Protein AF-R6H6H5-F1 (afdb_monomer_lite)

Radius of gyration: 28.09 Å; chains: 1; bounding box: 81×57×73 Å

pLDDT: mean 75.98, std 22.01, range [22.5, 98.5]

Sequence (500 aa):
MKRILSVFLLIAMTVSTFAILPAQAAAPITSTEEDSIVPSPWDSIETEGGAFSSEIEEAGLTYAAQGAETYGARSSPLPFRDVSSSSWFYDEVVYVYEAGLMDGISSTEFAPNASLTRAEVVTVLYRLDGSPAVDGGSAFTDVPDGAFYSKPVAWASQNGIVEGVGNHEFLPKKSITREQIATIFYRYYAGYLGNSAPSSSLSGYTDQGSVSGFAREPMAWAVYSGLIRGINASHEAPRLEPQSTSTRAQVATLIHRLDLLLEDESGCRSSQRIIDFIKEREGFSATPYWDHSQYTIGYGTYCGSSRDEVPASYWDGITRDEAEVLLRESIASNYEASVIRYESGLGRRFTQGQFDALVSFTFNLGSGWMYDDCRLTRWLENPSTDLQLVWAMGVWCRAGAVNTHLCKRRIQESNIFLYGDYTGTGSHPNYCYTVYDGNGVLMGSRYDDVGYYVLGEAYGTLPTPNSDSYSFLGWYTRDGTQVTSASTVRADQTLTARWD

Structure (mmCIF, N/CA/C/O backbone):
data_AF-R6H6H5-F1
#
_entry.id   AF-R6H6H5-F1
#
loop_
_atom_site.group_PDB
_atom_site.id
_atom_site.type_symbol
_atom_site.label_atom_id
_atom_site.label_alt_id
_atom_site.label_comp_id
_atom_site.label_asym_id
_atom_site.label_entity_id
_atom_site.label_seq_id
_atom_site.pdbx_PDB_ins_code
_atom_site.Cartn_x
_atom_site.Cartn_y
_atom_site.Cartn_z
_atom_site.occupancy
_atom_site.B_iso_or_equiv
_atom_site.auth_seq_id
_atom_site.auth_comp_id
_atom_site.auth_asym_id
_atom_site.auth_atom_id
_atom_site.pdbx_PDB_model_num
ATOM 1 N N . MET A 1 1 ? -10.530 25.545 5.323 1.00 27.77 1 MET A N 1
ATOM 2 C CA . MET A 1 1 ? -10.284 26.627 6.311 1.00 27.77 1 MET A CA 1
ATOM 3 C C . MET A 1 1 ? -9.373 26.083 7.407 1.00 27.77 1 MET A C 1
ATOM 5 O O . MET A 1 1 ? -9.812 25.214 8.136 1.00 27.77 1 MET A O 1
ATOM 9 N N . LYS A 1 2 ? -8.125 26.577 7.456 1.00 37.03 2 LYS A N 1
ATOM 10 C CA . LYS A 1 2 ? -7.145 26.607 8.570 1.00 37.03 2 LYS A CA 1
ATOM 11 C C . LYS A 1 2 ? -7.214 25.505 9.654 1.00 37.03 2 LYS A C 1
ATOM 13 O O . LYS A 1 2 ? -8.070 25.574 10.529 1.00 37.03 2 LYS A O 1
ATOM 18 N N . ARG A 1 3 ? -6.187 24.647 9.732 1.00 32.59 3 ARG A N 1
ATOM 19 C CA . ARG A 1 3 ? -5.710 24.043 10.996 1.00 32.59 3 ARG A CA 1
ATOM 20 C C . ARG A 1 3 ? -4.200 24.303 11.150 1.00 32.59 3 ARG A C 1
ATOM 22 O O . ARG A 1 3 ? -3.499 24.454 10.156 1.00 32.59 3 ARG A O 1
ATOM 29 N N . ILE A 1 4 ? -3.779 24.565 12.389 1.00 31.80 4 ILE A N 1
ATOM 30 C CA . ILE A 1 4 ? -2.704 25.486 12.805 1.00 31.80 4 ILE A CA 1
ATOM 31 C C . ILE A 1 4 ? -1.478 24.740 13.364 1.00 31.80 4 ILE A C 1
ATOM 33 O O . ILE A 1 4 ? -1.614 23.783 14.115 1.00 31.80 4 ILE A O 1
ATOM 37 N N . LEU A 1 5 ? -0.304 25.279 13.025 1.00 34.06 5 LEU A N 1
ATOM 38 C CA . LEU A 1 5 ? 1.064 25.017 13.494 1.00 34.06 5 LEU A CA 1
ATOM 39 C C . LEU A 1 5 ? 1.281 25.352 14.994 1.00 34.06 5 LEU A C 1
ATOM 41 O O . LEU A 1 5 ? 0.792 26.399 15.422 1.00 34.06 5 LEU A O 1
ATOM 45 N N . SER A 1 6 ? 2.123 24.591 15.725 1.00 29.73 6 SER A N 1
ATOM 46 C CA . SER A 1 6 ? 3.212 25.054 16.648 1.00 29.73 6 SER A CA 1
ATOM 47 C C . SER A 1 6 ? 3.405 24.199 17.921 1.00 29.73 6 SER A C 1
ATOM 49 O O . SER A 1 6 ? 2.436 23.954 18.631 1.00 29.73 6 SER A O 1
ATOM 51 N N . VAL A 1 7 ? 4.669 23.866 18.268 1.00 28.86 7 VAL A N 1
ATOM 52 C CA . VAL A 1 7 ? 5.417 24.260 19.506 1.00 28.86 7 VAL A CA 1
ATOM 53 C C . VAL A 1 7 ? 6.690 23.388 19.711 1.00 28.86 7 VAL A C 1
ATOM 55 O O . VAL A 1 7 ? 6.608 22.167 19.753 1.00 28.86 7 VAL A O 1
ATOM 58 N N . PHE A 1 8 ? 7.861 24.023 19.916 1.00 30.56 8 PHE A N 1
ATOM 59 C CA . PHE A 1 8 ? 9.153 23.436 20.356 1.00 30.56 8 PHE A CA 1
ATOM 60 C C . PHE A 1 8 ? 9.884 24.379 21.335 1.00 30.56 8 PHE A C 1
ATOM 62 O O . PHE A 1 8 ? 9.886 25.582 21.078 1.00 30.56 8 PHE A O 1
ATOM 69 N N . LEU A 1 9 ? 10.577 23.863 22.377 1.00 28.28 9 LEU A N 1
ATOM 70 C CA . LEU A 1 9 ? 11.757 24.525 22.994 1.00 28.28 9 LEU A CA 1
ATOM 71 C C . LEU A 1 9 ? 12.672 23.604 23.865 1.00 28.28 9 LEU A C 1
ATOM 73 O O . LEU A 1 9 ? 12.198 22.716 24.572 1.00 28.28 9 LEU A O 1
ATOM 77 N N . LEU A 1 10 ? 13.983 23.905 23.778 1.00 28.05 10 LEU A N 1
ATOM 78 C CA . LEU A 1 10 ? 15.265 23.380 24.327 1.00 28.05 10 LEU A CA 1
ATOM 79 C C . LEU A 1 10 ? 15.408 23.077 25.840 1.00 28.05 10 LEU A C 1
ATOM 81 O O . LEU A 1 10 ? 14.920 23.876 26.627 1.00 28.05 10 LEU A O 1
ATOM 85 N N . ILE A 1 11 ? 16.287 22.101 26.201 1.00 25.66 11 ILE A N 1
ATOM 86 C CA . ILE A 1 11 ? 17.393 22.183 27.216 1.00 25.66 11 ILE A CA 1
ATOM 87 C C . ILE A 1 11 ? 18.525 21.171 26.870 1.00 25.66 11 ILE A C 1
ATOM 89 O O . ILE A 1 11 ? 18.245 20.034 26.499 1.00 25.66 11 ILE A O 1
ATOM 93 N N . ALA A 1 12 ? 19.793 21.587 27.021 1.00 25.81 12 ALA A N 1
ATOM 94 C CA . ALA A 1 12 ? 21.037 20.836 26.783 1.00 25.81 12 ALA A CA 1
ATOM 95 C C . ALA A 1 12 ? 21.658 20.212 28.059 1.00 25.81 12 ALA A C 1
ATOM 97 O O . ALA A 1 12 ? 21.692 20.890 29.081 1.00 25.81 12 ALA A O 1
ATOM 98 N N . MET A 1 13 ? 22.221 18.990 27.983 1.00 24.12 13 MET A N 1
ATOM 99 C CA . MET A 1 13 ? 23.639 18.661 28.290 1.00 24.12 13 MET A CA 1
ATOM 100 C C . MET A 1 13 ? 23.949 17.145 28.398 1.00 24.12 13 MET A C 1
ATOM 102 O O . MET A 1 13 ? 23.246 16.386 29.054 1.00 24.12 13 MET A O 1
ATOM 106 N N . THR A 1 14 ? 25.104 16.802 27.803 1.00 24.45 14 THR A N 1
ATOM 107 C CA . THR A 1 14 ? 26.054 15.686 28.040 1.00 24.45 14 THR A CA 1
ATOM 108 C C . THR A 1 14 ? 25.609 14.236 27.809 1.00 24.45 14 THR A C 1
ATOM 110 O O . THR A 1 14 ? 25.028 13.594 28.677 1.00 24.45 14 THR A O 1
ATOM 113 N N . VAL A 1 15 ? 26.031 13.693 26.658 1.00 25.55 15 VAL A N 1
ATOM 114 C CA . VAL A 1 15 ? 25.977 12.272 26.278 1.00 25.55 15 VAL A CA 1
ATOM 115 C C . VAL A 1 15 ? 27.389 11.684 26.354 1.00 25.55 15 VAL A C 1
ATOM 117 O O . VAL A 1 15 ? 28.317 12.224 25.755 1.00 25.55 15 VAL A O 1
ATOM 120 N N . SER A 1 16 ? 27.539 10.570 27.076 1.00 25.06 16 SER A N 1
ATOM 121 C CA . SER A 1 16 ? 28.612 9.600 26.832 1.00 25.06 16 SER A CA 1
ATOM 122 C C . SER A 1 16 ? 28.103 8.557 25.842 1.00 25.06 16 SER A C 1
ATOM 124 O O . SER A 1 16 ? 26.974 8.084 25.939 1.00 25.06 16 SER A O 1
ATOM 126 N N . THR A 1 17 ? 28.943 8.276 24.859 1.00 28.16 17 THR A N 1
ATOM 127 C CA . THR A 1 17 ? 28.693 7.529 23.630 1.00 28.16 17 THR A CA 1
ATOM 128 C C . THR A 1 17 ? 28.560 6.020 23.846 1.00 28.16 17 THR A C 1
ATOM 130 O O . THR A 1 17 ? 29.409 5.405 24.482 1.00 28.16 17 THR A O 1
ATOM 133 N N . PHE A 1 18 ? 27.565 5.411 23.198 1.00 24.62 18 PHE A N 1
ATOM 134 C CA . PHE A 1 18 ? 27.680 4.068 22.625 1.00 24.62 18 PHE A CA 1
ATOM 135 C C . PHE A 1 18 ? 27.091 4.092 21.210 1.00 24.62 18 PHE A C 1
ATOM 137 O O . PHE A 1 18 ? 26.038 4.676 20.971 1.00 24.62 18 PHE A O 1
ATOM 144 N N . ALA A 1 19 ? 27.862 3.549 20.271 1.00 26.75 19 ALA A N 1
ATOM 145 C CA . ALA A 1 19 ? 27.693 3.683 18.833 1.00 26.75 19 ALA A CA 1
ATOM 146 C C . ALA A 1 19 ? 26.549 2.815 18.284 1.00 26.75 19 ALA A C 1
ATOM 148 O O . ALA A 1 19 ? 26.467 1.631 18.600 1.00 26.75 19 ALA A O 1
ATOM 149 N N . ILE A 1 20 ? 25.735 3.399 17.400 1.00 27.00 20 ILE A N 1
ATOM 150 C CA . ILE A 1 20 ? 24.898 2.677 16.436 1.00 27.00 20 ILE A CA 1
ATOM 151 C C . ILE A 1 20 ? 25.605 2.796 15.082 1.00 27.00 20 ILE A C 1
ATOM 153 O O . ILE A 1 20 ? 25.880 3.903 14.618 1.00 27.00 20 ILE A O 1
ATOM 157 N N . LEU A 1 21 ? 25.949 1.652 14.492 1.00 25.31 21 LEU A N 1
ATOM 158 C CA . LEU A 1 21 ? 26.423 1.544 13.112 1.00 25.31 21 LEU A CA 1
ATOM 159 C C . LEU A 1 21 ? 25.219 1.648 12.158 1.00 25.31 21 LEU A C 1
ATOM 161 O O . LEU A 1 21 ? 24.148 1.141 12.495 1.00 25.31 21 LEU A O 1
ATOM 165 N N . PRO A 1 22 ? 25.369 2.294 10.989 1.00 28.17 22 PRO A N 1
ATOM 166 C CA . PRO A 1 22 ? 24.280 2.448 10.037 1.00 28.17 22 PRO A CA 1
ATOM 167 C C . PRO A 1 22 ? 23.877 1.080 9.481 1.00 28.17 22 PRO A C 1
ATOM 169 O O . PRO A 1 22 ? 24.734 0.244 9.191 1.00 28.17 22 PRO A O 1
ATOM 172 N N . ALA A 1 23 ? 22.571 0.878 9.299 1.00 27.78 23 ALA A N 1
ATOM 173 C CA . ALA A 1 23 ? 22.059 -0.165 8.426 1.00 27.78 23 ALA A CA 1
ATOM 174 C C . ALA A 1 23 ? 22.627 0.097 7.026 1.00 27.78 23 ALA A C 1
ATOM 176 O O . ALA A 1 23 ? 22.231 1.036 6.335 1.00 27.78 23 ALA A O 1
ATOM 177 N N . GLN A 1 24 ? 23.636 -0.682 6.651 1.00 28.22 24 GLN A N 1
ATOM 178 C CA . GLN A 1 24 ? 24.208 -0.619 5.324 1.00 28.22 24 GLN A CA 1
ATOM 179 C C . GLN A 1 24 ? 23.226 -1.311 4.385 1.00 28.22 24 GLN A C 1
ATOM 181 O O . GLN A 1 24 ? 23.111 -2.539 4.376 1.00 28.22 24 GLN A O 1
ATOM 186 N N . ALA A 1 25 ? 22.508 -0.482 3.626 1.00 29.22 25 ALA A N 1
ATOM 187 C CA . ALA A 1 25 ? 21.821 -0.892 2.417 1.00 29.22 25 ALA A CA 1
ATOM 188 C C . ALA A 1 25 ? 22.734 -1.837 1.621 1.00 29.22 25 ALA A C 1
ATOM 190 O O . ALA A 1 25 ? 23.948 -1.604 1.526 1.00 29.22 25 ALA A O 1
ATOM 191 N N . ALA A 1 26 ? 22.148 -2.885 1.032 1.00 28.44 26 ALA A N 1
ATOM 192 C CA . ALA A 1 26 ? 22.752 -3.539 -0.123 1.00 28.44 26 ALA A CA 1
ATOM 193 C C . ALA A 1 26 ? 23.318 -2.442 -1.039 1.00 28.44 26 ALA A C 1
ATOM 195 O O . ALA A 1 26 ? 22.670 -1.401 -1.171 1.00 28.44 26 ALA A O 1
ATOM 196 N N . ALA A 1 27 ? 24.544 -2.624 -1.554 1.00 27.77 27 ALA A N 1
ATOM 197 C CA . ALA A 1 27 ? 25.292 -1.573 -2.253 1.00 27.77 27 ALA A CA 1
ATOM 198 C C . ALA A 1 27 ? 24.339 -0.714 -3.099 1.00 27.77 27 ALA A C 1
ATOM 200 O O . ALA A 1 27 ? 23.610 -1.299 -3.906 1.00 27.77 27 ALA A O 1
ATOM 201 N N . PRO A 1 28 ? 24.265 0.613 -2.866 1.00 29.66 28 PRO A N 1
ATOM 202 C CA . PRO A 1 28 ? 23.225 1.427 -3.469 1.00 29.66 28 PRO A CA 1
ATOM 203 C C . PRO A 1 28 ? 23.257 1.207 -4.979 1.00 29.66 28 PRO A C 1
ATOM 205 O O . PRO A 1 28 ? 24.307 1.320 -5.614 1.00 29.66 28 PRO A O 1
ATOM 208 N N . ILE A 1 29 ? 22.114 0.833 -5.549 1.00 35.47 29 ILE A N 1
ATOM 209 C CA . ILE A 1 29 ? 21.919 0.923 -6.991 1.00 35.47 29 ILE A CA 1
ATOM 210 C C . ILE A 1 29 ? 21.896 2.427 -7.244 1.00 35.47 29 ILE A C 1
ATOM 212 O O . ILE A 1 29 ? 20.909 3.066 -6.922 1.00 35.47 29 ILE A O 1
ATOM 216 N N . THR A 1 30 ? 23.007 3.016 -7.681 1.00 33.94 30 THR A N 1
ATOM 217 C CA . THR A 1 30 ? 23.122 4.469 -7.879 1.00 33.94 30 THR A CA 1
ATOM 218 C C . THR A 1 30 ? 22.838 4.827 -9.331 1.00 33.94 30 THR A C 1
ATOM 220 O O . THR A 1 30 ? 23.438 4.220 -10.221 1.00 33.94 30 THR A O 1
ATOM 223 N N . SER A 1 31 ? 22.027 5.855 -9.589 1.00 39.09 31 SER A N 1
ATOM 224 C CA . SER A 1 31 ? 22.127 6.597 -10.849 1.00 39.09 31 SER A CA 1
ATOM 225 C C . SER A 1 31 ? 23.331 7.526 -10.767 1.00 39.09 31 SER A C 1
ATOM 227 O O . SER A 1 31 ? 23.379 8.407 -9.911 1.00 39.09 31 SER A O 1
ATOM 229 N N . THR A 1 32 ? 24.318 7.352 -11.640 1.00 36.19 32 THR A N 1
ATOM 230 C CA . THR A 1 32 ? 25.361 8.365 -11.825 1.00 36.19 32 THR A CA 1
ATOM 231 C C . THR A 1 32 ? 24.842 9.413 -12.797 1.00 36.19 32 THR A C 1
ATOM 233 O O . THR A 1 32 ? 25.113 9.349 -13.994 1.00 36.19 32 THR A O 1
ATOM 236 N N . GLU A 1 33 ? 24.050 10.349 -12.295 1.00 41.50 33 GLU A N 1
ATOM 237 C CA . GLU A 1 33 ? 23.653 11.525 -13.063 1.00 41.50 33 GLU A CA 1
ATOM 238 C C . GLU A 1 33 ? 24.815 12.509 -13.068 1.00 41.50 33 GLU A C 1
ATOM 240 O O . GLU A 1 33 ? 25.114 13.105 -12.041 1.00 41.50 33 GLU A O 1
ATOM 245 N N . GLU A 1 34 ? 25.536 12.556 -14.191 1.00 39.38 34 GLU A N 1
ATOM 246 C CA . GLU A 1 34 ? 25.845 13.800 -14.926 1.00 39.38 34 GLU A CA 1
ATOM 247 C C . GLU A 1 34 ? 26.829 13.632 -16.099 1.00 39.38 34 GLU A C 1
ATOM 249 O O . GLU A 1 34 ? 27.201 14.625 -16.699 1.00 39.38 34 GLU A O 1
ATOM 254 N N . ASP A 1 35 ? 27.165 12.415 -16.543 1.00 37.09 35 ASP A N 1
ATOM 255 C CA . ASP A 1 35 ? 27.932 12.234 -17.792 1.00 37.09 35 ASP A CA 1
ATOM 256 C C . ASP A 1 35 ? 27.385 11.057 -18.620 1.00 37.09 35 ASP A C 1
ATOM 258 O O . ASP A 1 35 ? 27.849 9.922 -18.513 1.00 37.09 35 ASP A O 1
ATOM 262 N N . SER A 1 36 ? 26.359 11.310 -19.445 1.00 37.31 36 SER A N 1
ATOM 263 C CA . SER A 1 36 ? 25.819 10.318 -20.389 1.00 37.31 36 SER A CA 1
ATOM 264 C C . SER A 1 36 ? 26.544 10.381 -21.733 1.00 37.31 36 SER A C 1
ATOM 266 O O . SER A 1 36 ? 26.599 11.429 -22.365 1.00 37.31 36 SER A O 1
ATOM 268 N N . ILE A 1 37 ? 27.040 9.240 -22.220 1.00 37.97 37 ILE A N 1
ATOM 269 C CA . ILE A 1 37 ? 27.509 9.068 -23.613 1.00 37.97 37 ILE A CA 1
ATOM 270 C C . ILE A 1 37 ? 26.380 8.549 -24.518 1.00 37.97 37 ILE A C 1
ATOM 272 O O . ILE A 1 37 ? 26.520 8.512 -25.744 1.00 37.97 37 ILE A O 1
ATOM 276 N N . VAL A 1 38 ? 25.245 8.148 -23.934 1.00 40.09 38 VAL A N 1
ATOM 277 C CA . VAL A 1 38 ? 24.053 7.780 -24.692 1.00 40.09 38 VAL A CA 1
ATOM 278 C C . VAL A 1 38 ? 23.214 9.031 -24.909 1.00 40.09 38 VAL A C 1
ATOM 280 O O . VAL A 1 38 ? 22.700 9.556 -23.923 1.00 40.09 38 VAL A O 1
ATOM 283 N N . PRO A 1 39 ? 23.041 9.477 -26.163 1.00 47.56 39 PRO A N 1
ATOM 284 C CA . PRO A 1 39 ? 22.136 10.561 -26.484 1.00 47.56 39 PRO A CA 1
ATOM 285 C C . PRO A 1 39 ? 20.706 10.132 -26.157 1.00 47.56 39 PRO A C 1
ATOM 287 O O . PRO A 1 39 ? 20.056 9.381 -26.886 1.00 47.56 39 PRO A O 1
ATOM 290 N N . SER A 1 40 ? 20.260 10.569 -24.993 1.00 50.28 40 SER A N 1
ATOM 291 C CA . SER A 1 40 ? 18.922 10.407 -24.466 1.00 50.28 40 SER A CA 1
ATOM 292 C C . SER A 1 40 ? 18.046 11.532 -25.021 1.00 50.28 40 SER A C 1
ATOM 294 O O . SER A 1 40 ? 18.573 12.576 -25.409 1.00 50.28 40 SER A O 1
ATOM 296 N N . PRO A 1 41 ? 16.704 11.425 -25.027 1.00 48.50 41 PRO A N 1
ATOM 297 C CA . PRO A 1 41 ? 15.876 12.559 -25.443 1.00 48.50 41 PRO A CA 1
ATOM 298 C C . PRO A 1 41 ? 16.061 13.809 -24.549 1.00 48.50 41 PRO A C 1
ATOM 300 O O . PRO A 1 41 ? 15.553 14.883 -24.859 1.00 48.50 41 PRO A O 1
ATOM 303 N N . TRP A 1 42 ? 16.770 13.671 -23.424 1.00 43.06 42 TRP A N 1
ATOM 304 C CA . TRP A 1 42 ? 17.233 14.754 -22.555 1.00 43.06 42 TRP A CA 1
ATOM 305 C C . TRP A 1 42 ? 18.380 15.592 -23.148 1.00 43.06 42 TRP A C 1
ATOM 307 O O . TRP A 1 42 ? 18.454 16.779 -22.853 1.00 43.06 42 TRP A O 1
ATOM 317 N N . ASP A 1 43 ? 19.204 15.031 -24.038 1.00 46.78 43 ASP A N 1
ATOM 318 C CA . ASP A 1 43 ? 20.389 15.706 -24.599 1.00 46.78 43 ASP A CA 1
ATOM 319 C C . ASP A 1 43 ? 20.053 16.665 -25.760 1.00 46.78 43 ASP A C 1
ATOM 321 O O . ASP A 1 43 ? 20.918 17.370 -26.271 1.00 46.78 43 ASP A O 1
ATOM 325 N N . SER A 1 44 ? 18.786 16.709 -26.190 1.00 42.16 44 SER A N 1
ATOM 326 C CA . SER A 1 44 ? 18.289 17.568 -27.278 1.00 42.16 44 SER A CA 1
ATOM 327 C C . SER A 1 44 ? 17.683 18.908 -26.826 1.00 42.16 44 SER A C 1
ATOM 329 O O . SER A 1 44 ? 17.134 19.633 -27.657 1.00 42.16 44 SER A O 1
ATOM 331 N N . ILE A 1 45 ? 17.757 19.257 -25.536 1.00 39.19 45 ILE A N 1
ATOM 332 C CA . ILE A 1 45 ? 17.319 20.568 -25.028 1.00 39.19 45 ILE A CA 1
ATOM 333 C C . ILE A 1 45 ? 18.527 21.515 -25.033 1.00 39.19 45 ILE A C 1
ATOM 335 O O . ILE A 1 45 ? 19.238 21.638 -24.040 1.00 39.19 45 ILE A O 1
ATOM 339 N N . GLU A 1 46 ? 18.771 22.197 -26.154 1.00 31.83 46 GLU A N 1
ATOM 340 C CA . GLU A 1 46 ? 19.609 23.399 -26.134 1.00 31.83 46 GLU A CA 1
ATOM 341 C C . GLU A 1 46 ? 18.864 24.488 -25.352 1.00 31.83 46 GLU A C 1
ATOM 343 O O . GLU A 1 46 ? 17.831 25.004 -25.785 1.00 31.83 46 GLU A O 1
ATOM 348 N N . THR A 1 47 ? 19.376 24.845 -24.177 1.00 31.36 47 THR A N 1
ATOM 349 C CA . THR A 1 47 ? 18.984 26.069 -23.481 1.00 31.36 47 THR A CA 1
ATOM 350 C C . THR A 1 47 ? 19.447 27.254 -24.324 1.00 31.36 47 THR A C 1
ATOM 352 O O . THR A 1 47 ? 20.623 27.623 -24.320 1.00 31.36 47 THR A O 1
ATOM 355 N N . GLU A 1 48 ? 18.528 27.878 -25.060 1.00 29.50 48 GLU A N 1
ATOM 356 C CA . GLU A 1 48 ? 18.785 29.194 -25.634 1.00 29.50 48 GLU A CA 1
ATOM 357 C C . GLU A 1 48 ? 19.074 30.196 -24.502 1.00 29.50 48 GLU A C 1
ATOM 359 O O . GLU A 1 48 ? 18.188 30.627 -23.769 1.00 29.50 48 GLU A O 1
ATOM 364 N N . GLY A 1 49 ? 20.345 30.586 -24.395 1.00 31.08 49 GLY A N 1
ATOM 365 C CA . GLY A 1 49 ? 20.755 31.947 -24.062 1.00 31.08 49 GLY A CA 1
ATOM 366 C C . GLY A 1 49 ? 20.556 32.413 -22.620 1.00 31.08 49 GLY A C 1
ATOM 367 O O . GLY A 1 49 ? 19.670 33.209 -22.327 1.00 31.08 49 GLY A O 1
ATOM 368 N N . GLY A 1 50 ? 21.509 32.076 -21.753 1.00 24.61 50 GLY A N 1
ATOM 369 C CA . GLY A 1 50 ? 21.718 32.774 -20.486 1.00 24.61 50 GLY A CA 1
ATOM 370 C C . GLY A 1 50 ? 23.144 32.581 -19.995 1.00 24.61 50 GLY A C 1
ATOM 371 O O . GLY A 1 50 ? 23.413 31.669 -19.226 1.00 24.61 50 GLY A O 1
ATOM 372 N N . ALA A 1 51 ? 24.069 33.412 -20.476 1.00 29.89 51 ALA A N 1
ATOM 373 C CA . ALA A 1 51 ? 25.464 33.389 -20.054 1.00 29.89 51 ALA A CA 1
ATOM 374 C C . ALA A 1 51 ? 25.581 33.527 -18.526 1.00 29.89 51 ALA A C 1
ATOM 376 O O . ALA A 1 51 ? 25.194 34.555 -17.968 1.00 29.89 51 ALA A O 1
ATOM 377 N N . PHE A 1 52 ? 26.186 32.535 -17.873 1.00 25.36 52 PHE A N 1
ATOM 378 C CA . PHE A 1 52 ? 26.851 32.735 -16.593 1.00 25.36 52 PHE A CA 1
ATOM 379 C C . PHE A 1 52 ? 28.320 32.361 -16.750 1.00 25.36 52 PHE A C 1
ATOM 381 O O . PHE A 1 52 ? 28.672 31.275 -17.204 1.00 25.36 52 PHE A O 1
ATOM 388 N N . SER A 1 53 ? 29.162 33.350 -16.480 1.00 26.11 53 SER A N 1
ATOM 389 C CA . SER A 1 53 ? 30.600 33.327 -16.679 1.00 26.11 53 SER A CA 1
ATOM 390 C C . SER A 1 53 ? 31.273 32.251 -15.838 1.00 26.11 53 SER A C 1
ATOM 392 O O . SER A 1 53 ? 31.075 32.179 -14.626 1.00 26.11 53 SER A O 1
ATOM 394 N N . SER A 1 54 ? 32.132 31.493 -16.509 1.00 30.44 54 SER A N 1
ATOM 395 C CA . SER A 1 54 ? 33.218 30.702 -15.950 1.00 30.44 54 SER A CA 1
ATOM 396 C C . SER A 1 54 ? 34.099 31.544 -15.025 1.00 30.44 54 SER A C 1
ATOM 398 O O . SER A 1 54 ? 34.703 32.501 -15.501 1.00 30.44 54 SER A O 1
ATOM 400 N N . GLU A 1 55 ? 34.173 31.171 -13.749 1.00 29.89 55 GLU A N 1
ATOM 401 C CA . GLU A 1 55 ? 35.352 31.284 -12.873 1.00 29.89 55 GLU A CA 1
ATOM 402 C C . GLU A 1 55 ? 34.947 30.874 -11.449 1.00 29.89 55 GLU A C 1
ATOM 404 O O . GLU A 1 55 ? 34.541 31.715 -10.656 1.00 29.89 55 GLU A O 1
ATOM 409 N N . ILE A 1 56 ? 35.073 29.585 -11.113 1.00 26.48 56 ILE A N 1
ATOM 410 C CA . ILE A 1 56 ? 35.513 29.173 -9.772 1.00 26.48 56 ILE A CA 1
ATOM 411 C C . ILE A 1 56 ? 36.489 28.011 -9.957 1.00 26.48 56 ILE A C 1
ATOM 413 O O . ILE A 1 56 ? 36.166 26.997 -10.573 1.00 26.48 56 ILE A O 1
ATOM 417 N N . GLU A 1 57 ? 37.702 28.224 -9.457 1.00 26.00 57 GLU A N 1
ATOM 418 C CA . GLU A 1 57 ? 38.801 27.270 -9.414 1.00 26.00 57 GLU A CA 1
ATOM 419 C C . GLU A 1 57 ? 38.416 25.979 -8.685 1.00 26.00 57 GLU A C 1
ATOM 421 O O . GLU A 1 57 ? 37.782 25.982 -7.628 1.00 26.00 57 GLU A O 1
ATOM 426 N N . GLU A 1 58 ? 38.897 24.874 -9.245 1.00 36.22 58 GLU A N 1
ATOM 427 C CA . GLU A 1 58 ? 38.994 23.567 -8.617 1.00 36.22 58 GLU A CA 1
ATOM 428 C C . GLU A 1 58 ? 39.887 23.668 -7.364 1.00 36.22 58 GLU A C 1
ATOM 430 O O . GLU A 1 58 ? 41.109 23.529 -7.415 1.00 36.22 58 GLU A O 1
ATOM 435 N N . ALA A 1 59 ? 39.275 23.950 -6.215 1.00 25.53 59 ALA A N 1
ATOM 436 C CA . ALA A 1 59 ? 39.913 23.839 -4.913 1.00 25.53 59 ALA A CA 1
ATOM 437 C C . ALA A 1 59 ? 39.290 22.661 -4.166 1.00 25.53 59 ALA A C 1
ATOM 439 O O . ALA A 1 59 ? 38.140 22.709 -3.728 1.00 25.53 59 ALA A O 1
ATOM 440 N N . GLY A 1 60 ? 40.074 21.591 -4.023 1.00 37.09 60 GLY A N 1
ATOM 441 C CA . GLY A 1 60 ? 39.729 20.448 -3.192 1.00 37.09 60 GLY A CA 1
ATOM 442 C C . GLY A 1 60 ? 39.299 20.895 -1.796 1.00 37.09 60 GLY A C 1
ATOM 443 O O . GLY A 1 60 ? 40.077 21.483 -1.045 1.00 37.09 60 GLY A O 1
ATOM 444 N N . LEU A 1 61 ? 38.055 20.580 -1.447 1.00 22.50 61 LEU A N 1
ATOM 445 C CA . LEU A 1 61 ? 37.513 20.756 -0.112 1.00 22.50 61 LEU A CA 1
ATOM 446 C C . LEU A 1 61 ? 36.848 19.450 0.320 1.00 22.50 61 LEU A C 1
ATOM 448 O O . LEU A 1 61 ? 35.691 19.167 0.028 1.00 22.50 61 LEU A O 1
ATOM 452 N N . THR A 1 62 ? 37.609 18.650 1.062 1.00 27.09 62 THR A N 1
ATOM 453 C CA . THR A 1 62 ? 37.056 17.718 2.044 1.00 27.09 62 THR A CA 1
ATOM 454 C C . THR A 1 62 ? 36.181 18.509 3.014 1.00 27.09 62 THR A C 1
ATOM 456 O O . THR A 1 62 ? 36.712 19.308 3.787 1.00 27.09 62 THR A O 1
ATOM 459 N N . TYR A 1 63 ? 34.867 18.286 3.001 1.00 24.09 63 TYR A N 1
ATOM 460 C CA . TYR A 1 63 ? 33.971 18.806 4.030 1.00 24.09 63 TYR A CA 1
ATOM 461 C C . TYR A 1 63 ? 33.423 17.665 4.880 1.00 24.09 63 TYR A C 1
ATOM 463 O O . TYR A 1 63 ? 32.677 16.800 4.428 1.00 24.09 63 TYR A O 1
ATOM 471 N N . ALA A 1 64 ? 33.856 17.679 6.138 1.00 23.06 64 ALA A N 1
ATOM 472 C CA . ALA A 1 64 ? 33.282 16.908 7.218 1.00 23.06 64 ALA A CA 1
ATOM 473 C C . ALA A 1 64 ? 31.829 17.342 7.453 1.00 23.06 64 ALA A C 1
ATOM 475 O O . ALA A 1 64 ? 31.506 18.529 7.397 1.00 23.06 64 ALA A O 1
ATOM 476 N N . ALA A 1 65 ? 30.978 16.362 7.757 1.00 26.84 65 ALA A N 1
ATOM 477 C CA . ALA A 1 65 ? 29.605 16.562 8.185 1.00 26.84 65 ALA A CA 1
ATOM 478 C C . ALA A 1 65 ? 29.536 17.553 9.358 1.00 26.84 65 ALA A C 1
ATOM 480 O O . ALA A 1 65 ? 29.989 17.264 10.467 1.00 26.84 65 ALA A O 1
ATOM 481 N N . GLN A 1 66 ? 28.942 18.717 9.117 1.00 22.91 66 GLN A N 1
ATOM 482 C CA . GLN A 1 66 ? 28.574 19.662 10.159 1.00 22.91 66 GLN A CA 1
ATOM 483 C C . GLN A 1 66 ? 27.233 20.300 9.800 1.00 22.91 66 GLN A C 1
ATOM 485 O O . GLN A 1 66 ? 27.132 21.040 8.828 1.00 22.91 66 GLN A O 1
ATOM 490 N N . GLY A 1 67 ? 26.222 20.008 10.625 1.00 24.45 67 GLY A N 1
ATOM 491 C CA . GLY A 1 67 ? 25.018 20.828 10.746 1.00 24.45 67 GLY A CA 1
ATOM 492 C C . GLY A 1 67 ? 23.766 20.338 10.021 1.00 24.45 67 GLY A C 1
ATOM 493 O O . GLY A 1 67 ? 23.139 21.121 9.321 1.00 24.45 67 GLY A O 1
ATOM 494 N N . ALA A 1 68 ? 23.350 19.086 10.228 1.00 26.20 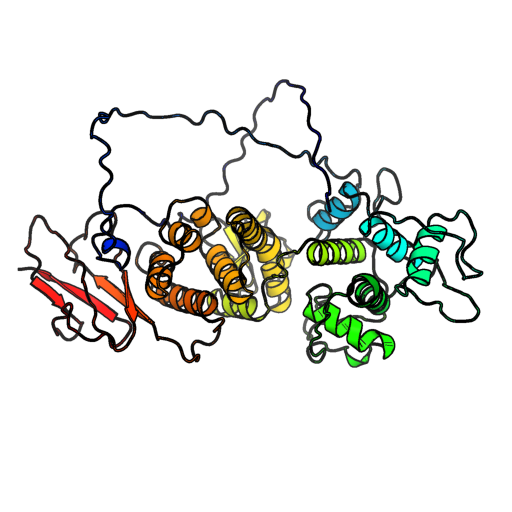68 ALA A N 1
ATOM 495 C CA . ALA A 1 68 ? 21.941 18.736 10.054 1.00 26.20 68 ALA A CA 1
ATOM 496 C C . ALA A 1 68 ? 21.137 19.385 11.197 1.00 26.20 68 ALA A C 1
ATOM 498 O O . ALA A 1 68 ? 21.198 18.923 12.338 1.00 26.20 68 ALA A O 1
ATOM 499 N N . GLU A 1 69 ? 20.404 20.464 10.919 1.00 23.44 69 GLU A N 1
ATOM 500 C CA . GLU A 1 69 ? 19.358 20.939 11.827 1.00 23.44 69 GLU A CA 1
ATOM 501 C C . GLU A 1 69 ? 18.169 19.976 11.752 1.00 23.44 69 GLU A C 1
ATOM 503 O O . GLU A 1 69 ? 17.272 20.071 10.918 1.00 23.44 69 GLU A O 1
ATOM 508 N N . THR A 1 70 ? 18.201 18.985 12.636 1.00 24.27 70 THR A N 1
ATOM 509 C CA . THR A 1 70 ? 17.106 18.056 12.897 1.00 24.27 70 THR A CA 1
ATOM 510 C C . THR A 1 70 ? 15.970 18.764 13.636 1.00 24.27 70 THR A C 1
ATOM 512 O O . THR A 1 70 ? 16.091 19.066 14.825 1.00 24.27 70 THR A O 1
ATOM 515 N N . TYR A 1 71 ? 14.827 18.943 12.975 1.00 23.70 71 TYR A N 1
ATOM 516 C CA . TYR A 1 71 ? 13.534 19.114 13.645 1.00 23.70 71 TYR A CA 1
ATOM 517 C C . TYR A 1 71 ? 13.117 17.769 14.269 1.00 23.70 71 TYR A C 1
ATOM 519 O O . TYR A 1 71 ? 12.402 16.977 13.663 1.00 23.70 71 TYR A O 1
ATOM 527 N N . GLY A 1 72 ? 13.622 17.462 15.466 1.00 25.77 72 GLY A N 1
ATOM 528 C CA . GLY A 1 72 ? 13.345 16.199 16.156 1.00 25.77 72 GLY A CA 1
ATOM 529 C C . GLY A 1 72 ? 12.049 16.236 16.958 1.00 25.77 72 GLY A C 1
ATOM 530 O O . GLY A 1 72 ? 12.101 16.595 18.132 1.00 25.77 72 GLY A O 1
ATOM 531 N N . ALA A 1 73 ? 10.911 15.851 16.363 1.00 24.64 73 ALA A N 1
ATOM 532 C CA . ALA A 1 73 ? 9.679 15.537 17.100 1.00 24.64 73 ALA A CA 1
ATOM 533 C C . ALA A 1 73 ? 9.979 14.501 18.203 1.00 24.64 73 ALA A C 1
ATOM 535 O O . ALA A 1 73 ? 10.481 13.414 17.933 1.00 24.64 73 ALA A O 1
ATOM 536 N N . ARG A 1 74 ? 9.720 14.865 19.466 1.00 23.98 74 ARG A N 1
ATOM 537 C CA . ARG A 1 74 ? 9.779 13.951 20.614 1.00 23.98 74 ARG A CA 1
ATOM 538 C C . ARG A 1 74 ? 8.613 12.960 20.522 1.00 23.98 74 ARG A C 1
ATOM 540 O O . ARG A 1 74 ? 7.496 13.387 20.786 1.00 23.98 74 ARG A O 1
ATOM 547 N N . SER A 1 75 ? 8.865 11.667 20.319 1.00 31.44 75 SER A N 1
ATOM 548 C CA . SER A 1 75 ? 7.991 10.632 20.890 1.00 31.44 75 SER A CA 1
ATOM 549 C C . SER A 1 75 ? 8.609 10.189 22.217 1.00 31.44 75 SER A C 1
ATOM 551 O O . SER A 1 75 ? 9.690 9.593 22.255 1.00 31.44 75 SER A O 1
ATOM 553 N N . SER A 1 76 ? 7.971 10.529 23.333 1.00 39.25 76 SER A N 1
ATOM 554 C CA . SER A 1 76 ? 8.277 9.867 24.606 1.00 39.25 76 SER A CA 1
ATOM 555 C C . SER A 1 76 ? 7.851 8.398 24.483 1.00 39.25 76 SER A C 1
ATOM 557 O O . SER A 1 76 ? 6.838 8.146 23.833 1.00 39.25 76 SER A O 1
ATOM 559 N N . PRO A 1 77 ? 8.543 7.422 25.105 1.00 55.84 77 PRO A N 1
ATOM 560 C CA . PRO A 1 77 ? 8.009 6.065 25.195 1.00 55.84 77 PRO A CA 1
ATOM 561 C C . PRO A 1 77 ? 6.586 6.122 25.757 1.00 55.84 77 PRO A C 1
ATOM 563 O O . PRO A 1 77 ? 6.336 6.891 26.696 1.00 55.84 77 PRO A O 1
ATOM 566 N N . LEU A 1 78 ? 5.667 5.334 25.190 1.00 63.69 78 LEU A N 1
ATOM 567 C CA . LEU A 1 78 ? 4.313 5.236 25.724 1.00 63.69 78 LEU A CA 1
ATOM 568 C C . LEU A 1 78 ? 4.369 4.867 27.212 1.00 63.69 78 LEU A C 1
ATOM 570 O O . LEU A 1 78 ? 5.187 4.034 27.608 1.00 63.69 78 LEU A O 1
ATOM 574 N N . PRO A 1 79 ? 3.488 5.427 28.057 1.00 82.44 79 PRO A N 1
ATOM 575 C CA . PRO A 1 79 ? 3.493 5.119 29.485 1.00 82.44 79 PRO A CA 1
ATOM 576 C C . PRO A 1 79 ? 2.978 3.699 29.793 1.00 82.44 79 PRO A C 1
ATOM 578 O O . PRO A 1 79 ? 2.932 3.298 30.956 1.00 82.44 79 PRO A O 1
ATOM 581 N N . PHE A 1 80 ? 2.568 2.939 28.774 1.00 83.94 80 PHE A N 1
ATOM 582 C CA . PHE A 1 80 ? 1.848 1.678 28.903 1.00 83.94 80 PHE A CA 1
ATOM 583 C C . PHE A 1 80 ? 2.788 0.471 28.939 1.00 83.94 80 PHE A C 1
ATOM 585 O O . PHE A 1 80 ? 3.464 0.158 27.964 1.00 83.94 80 PHE A O 1
ATOM 592 N N . ARG A 1 81 ? 2.799 -0.256 30.060 1.00 89.19 81 ARG A N 1
ATOM 593 C CA . ARG A 1 81 ? 3.652 -1.446 30.253 1.00 89.19 81 ARG A CA 1
ATOM 594 C C . ARG A 1 81 ? 3.183 -2.680 29.480 1.00 89.19 81 ARG A C 1
ATOM 596 O O . ARG A 1 81 ? 3.941 -3.630 29.323 1.00 89.19 81 ARG A O 1
ATOM 603 N N . ASP A 1 82 ? 1.921 -2.687 29.068 1.00 84.81 82 ASP A N 1
ATOM 604 C CA . ASP A 1 82 ? 1.244 -3.768 28.351 1.00 84.81 82 ASP A CA 1
ATOM 605 C C . ASP A 1 82 ? 1.218 -3.551 26.828 1.00 84.81 82 ASP A C 1
ATOM 607 O O . ASP A 1 82 ? 0.544 -4.282 26.104 1.00 84.81 82 ASP A O 1
ATOM 611 N N . VAL A 1 83 ? 1.977 -2.564 26.344 1.00 70.12 83 VAL A N 1
ATOM 612 C CA . VAL A 1 83 ? 2.151 -2.235 24.929 1.00 70.12 83 VAL A CA 1
ATOM 613 C C . VAL A 1 83 ? 3.645 -2.300 24.614 1.00 70.12 83 VAL A C 1
ATOM 615 O O . VAL A 1 83 ? 4.395 -1.359 24.852 1.00 70.12 83 VAL A O 1
ATOM 618 N N . SER A 1 84 ? 4.102 -3.454 24.123 1.00 67.75 84 SER A N 1
ATOM 619 C CA . SER A 1 84 ? 5.497 -3.632 23.693 1.00 67.75 84 SER A CA 1
ATOM 620 C C . SER A 1 84 ? 5.720 -2.979 22.331 1.00 67.75 84 SER A C 1
ATOM 622 O O . SER A 1 84 ? 4.865 -3.132 21.461 1.00 67.75 84 SER A O 1
ATOM 624 N N . SER A 1 85 ? 6.888 -2.366 22.108 1.00 61.72 85 SER A N 1
ATOM 625 C CA . SER A 1 85 ? 7.319 -1.830 20.802 1.00 61.72 85 SER A CA 1
ATOM 626 C C . SER A 1 85 ? 7.404 -2.867 19.681 1.00 61.72 85 SER A C 1
ATOM 628 O O . SER A 1 85 ? 7.489 -2.501 18.519 1.00 61.72 85 SER A O 1
ATOM 630 N N . SER A 1 86 ? 7.373 -4.157 20.020 1.00 52.72 86 SER A N 1
ATOM 631 C CA . SER A 1 86 ? 7.307 -5.268 19.058 1.00 52.72 86 SER A CA 1
ATOM 632 C C . SER A 1 86 ? 5.879 -5.742 18.753 1.00 52.72 86 SER A C 1
ATOM 634 O O . SER A 1 86 ? 5.689 -6.676 17.979 1.00 52.72 86 SER A O 1
ATOM 636 N N . SER A 1 87 ? 4.861 -5.149 19.386 1.00 56.28 87 SER A N 1
ATOM 637 C CA . SER A 1 87 ? 3.463 -5.530 19.155 1.00 56.28 87 SER A CA 1
ATOM 638 C C . SER A 1 87 ? 3.003 -4.997 17.803 1.00 56.28 87 SER A C 1
ATOM 640 O O . SER A 1 87 ? 3.241 -3.833 17.502 1.00 56.28 87 SER A O 1
ATOM 642 N N . TRP A 1 88 ? 2.247 -5.797 17.050 1.00 65.12 88 TRP A N 1
ATOM 643 C CA . TRP A 1 88 ? 1.695 -5.409 15.741 1.00 65.12 88 TRP A CA 1
ATOM 644 C C . TRP A 1 88 ? 0.837 -4.131 15.761 1.00 65.12 88 TRP A C 1
ATOM 646 O O . TRP A 1 88 ? 0.585 -3.563 14.711 1.00 65.12 88 TRP A O 1
ATOM 656 N N . PHE A 1 89 ? 0.356 -3.717 16.939 1.00 68.44 89 PHE A N 1
ATOM 657 C CA . PHE A 1 89 ? -0.477 -2.530 17.149 1.00 68.44 89 PHE A CA 1
ATOM 658 C C . PHE A 1 89 ? 0.271 -1.348 17.787 1.00 68.44 89 PHE A C 1
ATOM 660 O O . PHE A 1 89 ? -0.373 -0.396 18.233 1.00 68.44 89 PHE A O 1
ATOM 667 N N . TYR A 1 90 ? 1.591 -1.447 17.994 1.00 62.00 90 TYR A N 1
ATOM 668 C CA . TYR A 1 90 ? 2.331 -0.460 18.785 1.00 62.00 90 TYR A CA 1
ATOM 669 C C . TYR A 1 90 ? 2.191 0.946 18.202 1.00 62.00 90 TYR A C 1
ATOM 671 O O . TYR A 1 90 ? 1.774 1.855 18.920 1.00 62.00 90 TYR A O 1
ATOM 679 N N . ASP A 1 91 ? 2.467 1.104 16.908 1.00 61.91 91 ASP A N 1
ATOM 680 C CA . ASP A 1 91 ? 2.439 2.401 16.230 1.00 61.91 91 ASP A CA 1
ATOM 681 C C . ASP A 1 91 ? 1.030 3.000 16.219 1.00 61.91 91 ASP A C 1
ATOM 683 O O . ASP A 1 91 ? 0.846 4.201 16.409 1.00 61.91 91 ASP A O 1
ATOM 687 N N . GLU A 1 92 ? 0.003 2.163 16.087 1.00 75.31 92 GLU A N 1
ATOM 688 C CA . GLU A 1 92 ? -1.387 2.594 16.146 1.00 75.31 92 GLU A CA 1
ATOM 689 C C . GLU A 1 92 ? -1.776 3.068 17.542 1.00 75.31 92 GLU A C 1
ATOM 691 O O . GLU A 1 92 ? -2.498 4.056 17.660 1.00 75.31 92 GLU A O 1
ATOM 696 N N . VAL A 1 93 ? -1.287 2.405 18.597 1.00 70.12 93 VAL A N 1
ATOM 697 C CA . VAL A 1 93 ? -1.490 2.850 19.982 1.00 70.12 93 VAL A CA 1
ATOM 698 C C . VAL A 1 93 ? -0.733 4.147 20.260 1.00 70.12 93 VAL A C 1
ATOM 700 O O . VAL A 1 93 ? -1.289 5.018 20.931 1.00 70.12 93 VAL A O 1
ATOM 703 N N . VAL A 1 94 ? 0.487 4.304 19.729 1.00 66.81 94 VAL A N 1
ATOM 704 C CA . VAL A 1 94 ? 1.237 5.569 19.802 1.00 66.81 94 VAL A CA 1
ATOM 705 C C . VAL A 1 94 ? 0.407 6.687 19.195 1.00 66.81 94 VAL A C 1
ATOM 707 O O . VAL A 1 94 ? 0.111 7.665 19.878 1.00 66.81 94 VAL A O 1
ATOM 710 N N . TYR A 1 95 ? -0.038 6.493 17.956 1.00 71.94 95 TYR A N 1
ATOM 711 C CA . TYR A 1 95 ? -0.802 7.479 17.212 1.00 71.94 95 TYR A CA 1
ATOM 712 C C . TYR A 1 95 ? -2.073 7.906 17.962 1.00 71.94 95 TYR A C 1
ATOM 714 O O . TYR A 1 95 ? -2.250 9.089 18.252 1.00 71.94 95 TYR A O 1
ATOM 722 N N . VAL A 1 96 ? -2.947 6.964 18.349 1.00 76.56 96 VAL A N 1
ATOM 723 C CA . VAL A 1 96 ? -4.222 7.335 18.992 1.00 76.56 96 VAL A CA 1
ATOM 724 C C . VAL A 1 96 ? -4.027 7.966 20.369 1.00 76.56 96 VAL A C 1
ATOM 726 O O . VAL A 1 96 ? -4.889 8.731 20.805 1.00 76.56 96 VAL A O 1
ATOM 729 N N . TYR A 1 97 ? -2.928 7.655 21.059 1.00 78.81 97 TYR A N 1
ATOM 730 C CA . TYR A 1 97 ? -2.598 8.255 22.346 1.00 78.81 97 TYR A CA 1
ATOM 731 C C . TYR A 1 97 ? -2.046 9.673 22.185 1.00 78.81 97 TYR A C 1
ATOM 733 O O . TYR A 1 97 ? -2.548 10.599 22.821 1.00 78.81 97 TYR A O 1
ATOM 741 N N . GLU A 1 98 ? -1.058 9.869 21.310 1.00 71.12 98 GLU A N 1
ATOM 742 C CA . GLU A 1 98 ? -0.449 11.181 21.063 1.00 71.12 98 GLU A CA 1
ATOM 743 C C . GLU A 1 98 ? -1.438 12.164 20.421 1.00 71.12 98 GLU A C 1
ATOM 745 O O . GLU A 1 98 ? -1.445 13.346 20.769 1.00 71.12 98 GLU A O 1
ATOM 750 N N . ALA A 1 99 ? -2.342 11.672 19.568 1.00 64.50 99 ALA A N 1
ATOM 751 C CA . ALA A 1 99 ? -3.437 12.455 18.998 1.00 64.50 99 ALA A CA 1
ATOM 752 C C . ALA A 1 99 ? -4.585 12.728 19.996 1.00 64.50 99 ALA A C 1
ATOM 754 O O . ALA A 1 99 ? -5.544 13.428 19.667 1.00 64.50 99 ALA A O 1
ATOM 755 N N . GLY A 1 100 ? -4.527 12.181 21.219 1.00 79.81 100 GLY A N 1
ATOM 756 C CA . GLY A 1 100 ? -5.565 12.360 22.242 1.00 79.81 100 GLY A CA 1
ATOM 757 C C . GLY A 1 100 ? -6.904 11.693 21.898 1.00 79.81 100 GLY A C 1
ATOM 758 O O . GLY A 1 100 ? -7.951 12.058 22.441 1.00 79.81 100 GLY A O 1
ATOM 759 N N . LEU A 1 101 ? -6.895 10.717 20.989 1.00 86.44 101 LEU A N 1
ATOM 760 C CA . LEU A 1 101 ? -8.080 9.985 20.548 1.00 86.44 101 LEU A CA 1
ATOM 761 C C . LEU A 1 101 ? -8.453 8.895 21.557 1.00 86.44 101 LEU A C 1
ATOM 763 O O . LEU A 1 101 ? -9.626 8.756 21.922 1.00 86.44 101 LEU A O 1
ATOM 767 N N . MET A 1 102 ? -7.461 8.157 22.061 1.00 92.06 102 MET A N 1
ATOM 768 C CA . MET A 1 102 ? -7.634 7.096 23.052 1.00 92.06 102 MET A CA 1
ATOM 769 C C . MET A 1 102 ? -6.676 7.262 24.229 1.00 92.06 102 MET A C 1
ATOM 771 O O . MET A 1 102 ? -5.466 7.353 24.062 1.00 92.06 102 MET A O 1
ATOM 775 N N . ASP A 1 103 ? -7.231 7.194 25.435 1.00 87.00 103 ASP A N 1
ATOM 776 C CA . ASP A 1 103 ? -6.469 7.204 26.682 1.00 87.00 103 ASP A CA 1
ATOM 777 C C . ASP A 1 103 ? -6.204 5.773 27.169 1.00 87.00 103 ASP A C 1
ATOM 779 O O . ASP A 1 103 ? -6.948 4.842 26.832 1.00 87.00 103 ASP A O 1
ATOM 783 N N . GLY A 1 104 ? -5.184 5.594 28.012 1.00 85.25 104 GLY A N 1
ATOM 784 C CA . GLY A 1 104 ? -5.009 4.357 28.773 1.00 85.25 104 GLY A CA 1
ATOM 785 C C . GLY A 1 104 ? -6.167 4.106 29.740 1.00 85.25 104 GLY A C 1
ATOM 786 O O . GLY A 1 104 ? -6.851 5.033 30.173 1.00 85.25 104 GLY A O 1
ATOM 787 N N . ILE A 1 105 ? -6.376 2.845 30.118 1.00 90.12 105 ILE A N 1
ATOM 788 C CA . ILE A 1 105 ? -7.327 2.502 31.189 1.00 90.12 105 ILE A CA 1
ATOM 789 C C . ILE A 1 105 ? -6.780 2.871 32.577 1.00 90.12 105 ILE A C 1
ATOM 791 O O . ILE A 1 105 ? -7.529 2.957 33.549 1.00 90.12 105 ILE A O 1
ATOM 795 N N . SER A 1 106 ? -5.469 3.090 32.669 1.00 91.75 106 SER A N 1
ATOM 796 C CA . SER A 1 106 ? -4.777 3.651 33.823 1.00 91.75 106 SER A CA 1
ATOM 797 C C . SER A 1 106 ? -3.583 4.487 33.353 1.00 91.75 106 SER A C 1
ATOM 799 O O . SER A 1 106 ? -3.292 4.563 32.159 1.00 91.75 106 SER A O 1
ATOM 801 N N . SER A 1 107 ? -2.846 5.083 34.292 1.00 87.06 107 SER A N 1
ATOM 802 C CA . SER A 1 107 ? -1.611 5.810 33.979 1.00 87.06 107 SER A CA 1
ATOM 803 C C . SER A 1 107 ? -0.502 4.928 33.395 1.00 87.06 107 SER A C 1
ATOM 805 O O . SER A 1 107 ? 0.495 5.469 32.934 1.00 87.06 107 SER A O 1
ATOM 807 N N . THR A 1 108 ? -0.626 3.596 33.469 1.00 89.56 108 THR A N 1
ATOM 808 C CA . THR A 1 108 ? 0.414 2.655 33.022 1.00 89.56 108 THR A CA 1
ATOM 809 C C . THR A 1 108 ? -0.102 1.480 32.194 1.00 89.56 108 THR A C 1
ATOM 811 O O . THR A 1 108 ? 0.686 0.600 31.855 1.00 89.56 108 THR A O 1
ATOM 814 N N . GLU A 1 109 ? -1.392 1.437 31.847 1.00 92.50 109 GLU A N 1
ATOM 815 C CA . GLU A 1 109 ? -1.984 0.339 31.069 1.00 92.50 109 GLU A CA 1
ATOM 816 C C . GLU A 1 109 ? -2.923 0.848 29.978 1.00 92.50 109 GLU A C 1
ATOM 818 O O . GLU A 1 109 ? -3.793 1.688 30.232 1.00 92.50 109 GLU A O 1
ATOM 823 N N . PHE A 1 110 ? -2.787 0.285 28.778 1.00 91.56 110 PHE A N 1
ATOM 824 C CA . PHE A 1 110 ? -3.681 0.542 27.649 1.00 91.56 110 PHE A CA 1
ATOM 825 C C . PHE A 1 110 ? -4.779 -0.519 27.498 1.00 91.56 110 PHE A C 1
ATOM 827 O O . PHE A 1 110 ? -5.854 -0.211 26.986 1.00 91.56 110 PHE A O 1
ATOM 834 N N . ALA A 1 111 ? -4.529 -1.749 27.947 1.00 94.12 111 ALA A N 1
ATOM 835 C CA . ALA A 1 111 ? -5.348 -2.950 27.786 1.00 94.12 111 ALA A CA 1
ATOM 836 C C . ALA A 1 111 ? -5.674 -3.307 26.318 1.00 94.12 111 ALA A C 1
ATOM 838 O O . ALA A 1 111 ? -6.850 -3.412 25.960 1.00 94.12 111 ALA A O 1
ATOM 839 N N . PRO A 1 112 ? -4.670 -3.549 25.450 1.00 83.50 112 PRO A N 1
ATOM 840 C CA . PRO A 1 112 ? -4.866 -3.715 24.003 1.00 83.50 112 PRO A CA 1
ATOM 841 C C . PRO A 1 112 ? -5.823 -4.853 23.614 1.00 83.50 112 PRO A C 1
ATOM 843 O O . PRO A 1 112 ? -6.490 -4.766 22.585 1.00 83.50 112 PRO A O 1
ATOM 846 N N . ASN A 1 113 ? -5.940 -5.891 24.447 1.00 89.44 113 ASN A N 1
ATOM 847 C CA . ASN A 1 113 ? -6.794 -7.057 24.200 1.00 89.44 113 ASN A CA 1
ATOM 848 C C . ASN A 1 113 ? -8.207 -6.941 24.799 1.00 89.44 113 ASN A C 1
ATOM 850 O O . ASN A 1 113 ? -9.031 -7.826 24.579 1.00 89.44 113 ASN A O 1
ATOM 8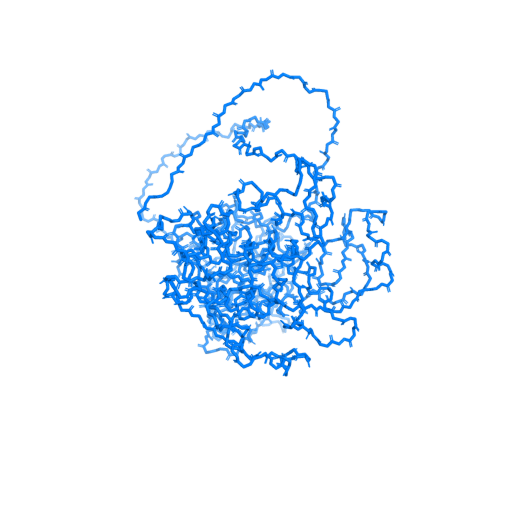54 N N . ALA A 1 114 ? -8.511 -5.881 25.555 1.00 91.69 114 ALA A N 1
ATOM 855 C CA . ALA A 1 114 ? -9.854 -5.687 26.095 1.00 91.69 114 ALA A CA 1
ATOM 856 C C . ALA A 1 114 ? -10.832 -5.308 24.977 1.00 91.69 114 ALA A C 1
ATOM 858 O O . ALA A 1 114 ? -10.490 -4.534 24.083 1.00 91.69 114 ALA A O 1
ATOM 859 N N . SER A 1 115 ? -12.053 -5.840 25.020 1.00 93.19 115 SER A N 1
ATOM 860 C CA . SER A 1 115 ? -13.102 -5.473 24.067 1.00 93.19 115 SER A CA 1
ATOM 861 C C . SER A 1 115 ? -13.595 -4.049 24.309 1.00 93.19 115 SER A C 1
ATOM 863 O O . SER A 1 115 ? -13.822 -3.659 25.453 1.00 93.19 115 SER A O 1
ATOM 865 N N . LEU A 1 116 ? -13.829 -3.305 23.229 1.00 93.19 116 LEU A N 1
ATOM 866 C CA . LEU A 1 116 ? -14.463 -1.988 23.293 1.00 93.19 116 LEU A CA 1
ATOM 867 C C . LEU A 1 116 ? -15.983 -2.083 23.213 1.00 93.19 116 LEU A C 1
ATOM 869 O O . LEU A 1 116 ? -16.561 -2.966 22.573 1.00 93.19 116 LEU A O 1
ATOM 873 N N . THR A 1 117 ? -16.632 -1.122 23.850 1.00 97.00 117 THR A N 1
ATOM 874 C CA . THR A 1 117 ? -18.076 -0.917 23.809 1.00 97.00 117 THR A CA 1
ATOM 875 C C . THR A 1 117 ? -18.483 0.018 22.670 1.00 97.00 117 THR A C 1
ATOM 877 O O . THR A 1 117 ? -17.674 0.792 22.149 1.00 97.00 117 THR A O 1
ATOM 880 N N . ARG A 1 118 ? -19.768 -0.014 22.286 1.00 97.00 118 ARG A N 1
ATOM 881 C CA . ARG A 1 118 ? -20.323 0.909 21.277 1.00 97.00 118 ARG A CA 1
ATOM 882 C C . ARG A 1 118 ? -20.075 2.375 21.628 1.00 97.00 118 ARG A C 1
ATOM 884 O O . ARG A 1 118 ? -19.718 3.151 20.746 1.00 97.00 118 ARG A O 1
ATOM 891 N N . ALA A 1 119 ? -20.251 2.754 22.894 1.00 96.88 119 ALA A N 1
ATOM 892 C CA . ALA A 1 119 ? -20.050 4.132 23.331 1.00 96.88 119 ALA A CA 1
ATOM 893 C C . ALA A 1 119 ? -18.591 4.582 23.229 1.00 96.88 119 ALA A C 1
ATOM 895 O O . ALA A 1 119 ? -18.332 5.730 22.867 1.00 96.88 119 ALA A O 1
ATOM 896 N N . GLU A 1 120 ? -17.639 3.697 23.519 1.00 97.25 120 GLU A N 1
ATOM 897 C CA . GLU A 1 120 ? -16.219 4.032 23.429 1.00 97.25 120 GLU A CA 1
ATOM 898 C C . GLU A 1 120 ? -15.793 4.264 21.978 1.00 97.25 120 GLU A C 1
ATOM 900 O O . GLU A 1 120 ? -15.179 5.288 21.707 1.00 97.25 120 GLU A O 1
ATOM 905 N N . VAL A 1 121 ? -16.194 3.410 21.025 1.00 97.81 121 VAL A N 1
ATOM 906 C CA . VAL A 1 121 ? -15.873 3.629 19.597 1.00 97.81 121 VAL A CA 1
ATOM 907 C C . VAL A 1 121 ? -16.428 4.960 19.089 1.00 97.81 121 VAL A C 1
ATOM 909 O O . VAL A 1 121 ? -15.715 5.714 18.432 1.00 97.81 121 VAL A O 1
ATOM 912 N N . VAL A 1 122 ? -17.676 5.288 19.436 1.00 97.81 122 VAL A N 1
ATOM 913 C CA . VAL A 1 122 ? -18.285 6.575 19.060 1.00 97.81 122 VAL A CA 1
ATOM 914 C C . VAL A 1 122 ? -17.566 7.752 19.719 1.00 97.81 122 VAL A C 1
ATOM 916 O O . VAL A 1 122 ? -17.405 8.797 19.097 1.00 97.81 122 VAL A O 1
ATOM 919 N N . THR A 1 123 ? -17.096 7.586 20.956 1.00 97.81 123 THR A N 1
ATOM 920 C CA . THR A 1 123 ? -16.311 8.614 21.654 1.00 97.81 123 THR A CA 1
ATOM 921 C C . THR A 1 123 ? -14.988 8.884 20.946 1.00 97.81 123 THR A C 1
ATOM 923 O O . THR A 1 123 ? -14.630 10.046 20.768 1.00 97.81 123 THR A O 1
ATOM 926 N N . VAL A 1 124 ? -14.282 7.839 20.509 1.00 97.50 124 VAL A N 1
ATOM 927 C CA . VAL A 1 124 ? -13.021 7.993 19.771 1.00 97.50 124 VAL A CA 1
ATOM 928 C C . VAL A 1 124 ? -13.262 8.671 18.421 1.00 97.50 124 VAL A C 1
ATOM 930 O O . VAL A 1 124 ? -12.551 9.611 18.082 1.00 97.50 124 VAL A O 1
ATOM 933 N N . LEU A 1 125 ? -14.312 8.280 17.693 1.00 97.69 125 LEU A N 1
ATOM 934 C CA . LEU A 1 125 ? -14.672 8.908 16.417 1.00 97.69 125 LEU A CA 1
ATOM 935 C C . LEU A 1 125 ? -15.086 10.384 16.573 1.00 97.69 125 LEU A C 1
ATOM 937 O O . LEU A 1 125 ? -14.726 11.224 15.757 1.00 97.69 125 LEU A O 1
ATOM 941 N N . TYR A 1 126 ? -15.799 10.724 17.647 1.00 96.56 126 TYR A N 1
ATOM 942 C CA . TYR A 1 126 ? -16.134 12.112 17.980 1.00 96.56 126 TYR A CA 1
ATOM 943 C C . TYR A 1 126 ? -14.885 12.958 18.270 1.00 96.56 1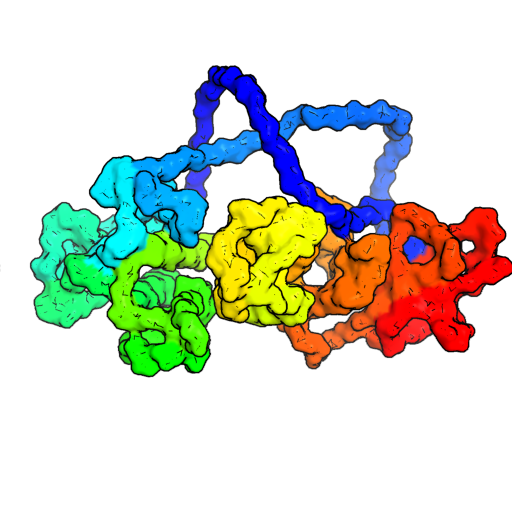26 TYR A C 1
ATOM 945 O O . TYR A 1 126 ? -14.812 14.116 17.862 1.00 96.56 126 TYR A O 1
ATOM 953 N N . ARG A 1 127 ? -13.887 12.384 18.959 1.00 94.44 127 ARG A N 1
ATOM 954 C CA . ARG A 1 127 ? -12.592 13.044 19.190 1.00 94.44 127 ARG A CA 1
ATOM 955 C C . ARG A 1 127 ? -11.832 13.245 17.882 1.00 94.44 127 ARG A C 1
ATOM 957 O O . ARG A 1 127 ? -11.307 14.336 17.682 1.00 94.44 127 ARG A O 1
ATOM 964 N N . LEU A 1 128 ? -11.857 12.245 16.997 1.00 89.12 128 LEU A N 1
ATOM 965 C CA . LEU A 1 128 ? -11.262 12.313 15.661 1.00 89.12 128 LEU A CA 1
ATOM 966 C C . LEU A 1 128 ? -11.831 13.483 14.845 1.00 89.12 128 LEU A C 1
ATOM 968 O O . LEU A 1 128 ? -11.079 14.265 14.274 1.00 89.12 128 LEU A O 1
ATOM 972 N N . ASP A 1 129 ? -13.150 13.695 14.902 1.00 84.38 129 ASP A N 1
ATOM 973 C CA . ASP A 1 129 ? -13.827 14.821 14.233 1.00 84.38 129 ASP A CA 1
ATOM 974 C C . ASP A 1 129 ? -13.537 16.198 14.878 1.00 84.38 129 ASP A C 1
ATOM 976 O O . ASP A 1 129 ? -14.047 17.237 14.457 1.00 84.38 129 ASP A O 1
ATOM 980 N N . GLY A 1 130 ? -12.699 16.242 15.917 1.00 82.25 130 GLY A N 1
ATOM 981 C CA . GLY A 1 130 ? -12.351 17.461 16.645 1.00 82.25 130 GLY A CA 1
ATOM 982 C C . GLY A 1 130 ? -13.358 17.849 17.727 1.00 82.25 130 GLY A C 1
ATOM 983 O O . GLY A 1 130 ? -13.398 19.011 18.127 1.00 82.25 130 GLY A O 1
ATOM 984 N N . SER A 1 131 ? -14.153 16.895 18.224 1.00 88.94 131 SER A N 1
ATOM 985 C CA . SER A 1 131 ? -15.144 17.093 19.292 1.00 88.94 131 SER A CA 1
ATOM 986 C C . SER A 1 131 ? -16.135 18.239 19.016 1.00 88.94 131 SER A C 1
ATOM 988 O O . SER A 1 131 ? -16.209 19.192 19.802 1.00 88.94 131 SER A O 1
ATOM 990 N N . PRO A 1 132 ? -16.904 18.180 17.911 1.00 87.62 132 PRO A N 1
ATOM 991 C CA . PRO A 1 132 ? -17.833 19.239 17.526 1.00 87.62 132 PRO A CA 1
ATOM 992 C C . PRO A 1 132 ? -18.852 19.566 18.626 1.00 87.62 132 PRO A C 1
ATOM 994 O O . PRO A 1 132 ? -19.244 18.714 19.428 1.00 87.62 132 PRO A O 1
ATOM 997 N N . ALA A 1 133 ? -19.299 20.822 18.672 1.00 89.00 133 ALA A N 1
ATOM 998 C CA . ALA A 1 133 ? -20.319 21.243 19.626 1.00 89.00 133 ALA A CA 1
ATOM 999 C C . ALA A 1 133 ? -21.636 20.481 19.396 1.00 89.00 133 ALA A C 1
ATOM 1001 O O . ALA A 1 133 ? -22.009 20.200 18.259 1.00 89.00 133 ALA A O 1
ATOM 1002 N N . VAL A 1 134 ? -22.330 20.155 20.487 1.00 90.06 134 VAL A N 1
ATOM 1003 C CA . VAL A 1 134 ? -23.593 19.408 20.462 1.00 90.06 134 VAL A CA 1
ATOM 1004 C C . VAL A 1 134 ? -24.634 20.187 21.238 1.00 90.06 134 VAL A C 1
ATOM 1006 O O . VAL A 1 134 ? -24.425 20.484 22.418 1.00 90.06 134 VAL A O 1
ATOM 1009 N N . ASP A 1 135 ? -25.751 20.477 20.581 1.00 84.50 135 ASP A N 1
ATOM 1010 C CA . ASP A 1 135 ? -26.908 21.097 21.207 1.00 84.50 135 ASP A CA 1
ATOM 1011 C C . ASP A 1 135 ? -27.871 20.008 21.705 1.00 84.50 135 ASP A C 1
ATOM 1013 O O . ASP A 1 135 ? -28.248 19.090 20.972 1.00 84.50 135 ASP A O 1
ATOM 1017 N N . GLY A 1 136 ? -28.283 20.109 22.971 1.00 79.88 136 GLY A N 1
ATOM 1018 C CA . GLY A 1 136 ? -29.210 19.160 23.597 1.00 79.88 136 GLY A CA 1
ATOM 1019 C C . GLY A 1 136 ? -28.574 17.851 24.089 1.00 79.88 136 GLY A C 1
ATOM 1020 O O . GLY A 1 136 ? -27.357 17.670 24.081 1.00 79.88 136 GLY A O 1
ATOM 1021 N N . GLY A 1 137 ? -29.426 16.956 24.597 1.00 80.25 137 GLY A N 1
ATOM 1022 C CA . GLY A 1 137 ? -29.043 15.646 25.132 1.00 80.25 137 GLY A CA 1
ATOM 1023 C C . GLY A 1 137 ? -29.207 14.505 24.124 1.00 80.25 137 GLY A C 1
ATOM 1024 O O . GLY A 1 137 ? -29.689 14.692 23.007 1.00 80.25 137 GLY A O 1
ATOM 1025 N N . SER A 1 138 ? -28.819 13.299 24.539 1.00 86.25 138 SER A N 1
ATOM 1026 C CA . SER A 1 138 ? -29.053 12.076 23.764 1.00 86.25 138 SER A CA 1
ATOM 1027 C C . SER A 1 138 ? -30.552 11.775 23.648 1.00 86.25 138 SER A C 1
ATOM 1029 O O . SER A 1 138 ? -31.301 11.951 24.606 1.00 86.25 138 SER A O 1
ATOM 1031 N N . ALA A 1 139 ? -30.988 11.260 22.494 1.00 87.44 139 ALA A N 1
ATOM 1032 C CA . ALA A 1 139 ? -32.358 10.772 22.302 1.00 87.44 139 ALA A CA 1
ATOM 1033 C C . ALA A 1 139 ? -32.606 9.388 22.942 1.00 87.44 139 ALA A C 1
ATOM 1035 O O . ALA A 1 139 ? -33.732 8.887 22.906 1.00 87.44 139 ALA A O 1
ATOM 1036 N N . PHE A 1 140 ? -31.561 8.760 23.492 1.00 95.75 140 PHE A N 1
ATOM 1037 C CA . PHE A 1 140 ? -31.616 7.417 24.062 1.00 95.75 140 PHE A CA 1
ATOM 1038 C C . PHE A 1 140 ? -31.754 7.437 25.586 1.00 95.75 140 PHE A C 1
ATOM 1040 O O . PHE A 1 140 ? -30.996 8.118 26.275 1.00 95.75 140 PHE A O 1
ATOM 1047 N N . THR A 1 141 ? -32.682 6.643 26.120 1.00 95.06 141 THR A N 1
ATOM 1048 C CA . THR A 1 141 ? -33.013 6.584 27.553 1.00 95.06 141 THR A CA 1
ATOM 1049 C C . THR A 1 141 ? -31.933 5.921 28.403 1.00 95.06 141 THR A C 1
ATOM 1051 O O . THR A 1 141 ? -31.870 6.151 29.608 1.00 95.06 141 THR A O 1
ATOM 1054 N N . ASP A 1 142 ? -31.078 5.098 27.796 1.00 96.06 142 ASP A N 1
ATOM 1055 C CA . ASP A 1 142 ? -29.958 4.413 28.447 1.00 96.06 142 ASP A CA 1
ATOM 1056 C C . ASP A 1 142 ? -28.628 5.186 28.343 1.00 96.06 142 ASP A C 1
ATOM 1058 O O . ASP A 1 142 ? -27.573 4.670 28.723 1.00 96.06 142 ASP A O 1
ATOM 1062 N N . VAL A 1 143 ? -28.674 6.439 27.874 1.00 96.19 143 VAL A N 1
ATOM 1063 C CA . VAL A 1 143 ? -27.536 7.365 27.826 1.00 96.19 143 VAL A CA 1
ATOM 1064 C C . VAL A 1 143 ? -27.790 8.503 28.821 1.00 96.19 143 VAL A C 1
ATOM 1066 O O . VAL A 1 143 ? -28.435 9.489 28.469 1.00 96.19 143 VAL A O 1
ATOM 1069 N N . PRO A 1 144 ? -27.315 8.383 30.074 1.00 93.75 144 PRO A N 1
ATOM 1070 C CA . PRO A 1 144 ? -27.544 9.403 31.092 1.00 93.75 144 PRO A CA 1
ATOM 1071 C C . PRO A 1 144 ? -26.773 10.686 30.777 1.00 93.75 144 PRO A C 1
ATOM 1073 O O . PRO A 1 144 ? -25.698 10.640 30.174 1.00 93.75 144 PRO A O 1
ATOM 1076 N N . ASP A 1 145 ? -27.273 11.826 31.246 1.00 90.06 145 ASP A N 1
ATOM 1077 C CA . ASP A 1 145 ? -26.545 13.091 31.165 1.00 90.06 145 ASP A CA 1
ATOM 1078 C C . ASP A 1 145 ? -25.232 13.031 31.963 1.00 90.06 145 ASP A C 1
ATOM 1080 O O . ASP A 1 145 ? -25.148 12.425 33.033 1.00 90.06 145 ASP A O 1
ATOM 1084 N N . GLY A 1 146 ? -24.186 13.670 31.437 1.00 89.00 146 GLY A N 1
ATOM 1085 C CA . GLY A 1 146 ? -22.884 13.779 32.101 1.00 89.00 146 GLY A CA 1
ATOM 1086 C C . GLY A 1 146 ? -21.973 12.548 32.003 1.00 89.00 146 GLY A C 1
ATOM 1087 O O . GLY A 1 146 ? -20.840 12.613 32.480 1.00 89.00 146 GLY A O 1
ATOM 1088 N N . ALA A 1 147 ? -22.395 11.451 31.365 1.00 94.44 147 ALA A N 1
ATOM 1089 C CA . ALA A 1 147 ? -21.466 10.382 31.007 1.00 94.44 147 ALA A CA 1
ATOM 1090 C C . ALA A 1 147 ? -20.471 10.864 29.934 1.00 94.44 147 ALA A C 1
ATOM 1092 O O . ALA A 1 147 ? -20.789 11.706 29.092 1.00 94.44 147 ALA A O 1
ATOM 1093 N N . PHE A 1 148 ? -19.259 10.299 29.925 1.00 94.00 148 PHE A N 1
ATOM 1094 C CA . PHE A 1 148 ? -18.212 10.707 28.974 1.00 94.00 148 PHE A CA 1
ATOM 1095 C C . PHE A 1 148 ? -18.637 10.536 27.503 1.00 94.00 148 PHE A C 1
ATOM 1097 O O . PHE A 1 148 ? -18.152 11.248 26.629 1.00 94.00 148 PHE A O 1
ATOM 1104 N N . TYR A 1 149 ? -19.575 9.621 27.245 1.00 95.19 149 TYR A N 1
ATOM 1105 C CA . TYR A 1 149 ? -20.129 9.326 25.928 1.00 95.19 149 TYR A CA 1
ATOM 1106 C C . TYR A 1 149 ? -21.454 10.040 25.625 1.00 95.19 149 TYR A C 1
ATOM 1108 O O . TYR A 1 149 ? -21.954 9.893 24.514 1.00 95.19 149 TYR A O 1
ATOM 1116 N N . SER A 1 150 ? -22.037 10.826 26.542 1.00 96.19 150 SER A N 1
ATOM 1117 C CA . SER A 1 150 ? -23.346 11.461 26.300 1.00 96.19 150 SER A CA 1
ATOM 1118 C C . SER A 1 150 ? -23.305 12.414 25.106 1.00 96.19 150 SER A C 1
ATOM 1120 O O . SER A 1 150 ? -24.154 12.323 24.223 1.00 96.19 150 SER A O 1
ATOM 1122 N N . LYS A 1 151 ? -22.284 13.283 25.041 1.00 96.19 151 LYS A N 1
ATOM 1123 C CA . LYS A 1 151 ? -22.077 14.201 23.909 1.00 96.19 151 LYS A CA 1
ATOM 1124 C C . LYS A 1 151 ? -21.704 13.461 22.617 1.00 96.19 151 LYS A C 1
ATOM 1126 O O . LYS A 1 151 ? -22.390 13.694 21.625 1.00 96.19 151 LYS A O 1
ATOM 1131 N N . PRO A 1 152 ? -20.711 12.543 22.607 1.00 97.06 152 PRO A N 1
ATOM 1132 C CA . PRO A 1 152 ? -20.418 11.735 21.425 1.00 97.06 152 PRO A CA 1
ATOM 1133 C C . PRO A 1 152 ? -21.634 11.012 20.844 1.00 97.06 152 PRO A C 1
ATOM 1135 O O . PRO A 1 152 ? -21.861 11.057 19.639 1.00 97.06 152 PRO A O 1
ATOM 1138 N N . VAL A 1 153 ? -22.444 10.366 21.690 1.00 97.69 153 VAL A N 1
ATOM 1139 C CA . VAL A 1 153 ? -23.620 9.614 21.232 1.00 97.69 153 VAL A CA 1
ATOM 1140 C C . VAL A 1 153 ? -24.714 10.549 20.720 1.00 97.69 153 VAL A C 1
ATOM 1142 O O . VAL A 1 153 ? -25.320 10.255 19.691 1.00 97.69 153 VAL A O 1
ATOM 1145 N N . ALA A 1 154 ? -24.940 11.689 21.379 1.00 96.38 154 ALA A N 1
ATOM 1146 C CA . ALA A 1 154 ? -25.876 12.700 20.897 1.00 96.38 154 ALA A CA 1
ATOM 1147 C C . ALA A 1 154 ? -25.454 13.253 19.524 1.00 96.38 154 ALA A C 1
ATOM 1149 O O . ALA A 1 154 ? -26.257 13.213 18.594 1.00 96.38 154 ALA A O 1
ATOM 1150 N N . TRP A 1 155 ? -24.188 13.660 19.361 1.00 96.94 155 TRP A N 1
ATOM 1151 C CA . TRP A 1 155 ? -23.633 14.094 18.072 1.00 96.94 155 TRP A CA 1
ATOM 1152 C C . TRP A 1 155 ? -23.820 13.033 16.990 1.00 96.94 155 TRP A C 1
ATOM 1154 O O . TRP A 1 155 ? -24.373 13.313 15.926 1.00 96.94 155 TRP A O 1
ATOM 1164 N N . ALA A 1 156 ? -23.392 11.803 17.272 1.00 97.31 156 ALA A N 1
ATOM 1165 C CA . ALA A 1 156 ? -23.425 10.736 16.288 1.00 97.31 156 ALA A CA 1
ATOM 1166 C C . ALA A 1 156 ? -24.863 10.379 15.887 1.00 97.31 156 ALA A C 1
ATOM 1168 O O . ALA A 1 156 ? -25.125 10.089 14.722 1.00 97.31 156 ALA A O 1
ATOM 1169 N N . SER A 1 157 ? -25.811 10.417 16.827 1.00 96.00 157 SER A N 1
ATOM 1170 C CA . SER A 1 157 ? -27.219 10.149 16.536 1.00 96.00 157 SER A CA 1
ATOM 1171 C C . SER A 1 157 ? -27.870 11.278 15.739 1.00 96.00 157 SER A C 1
ATOM 1173 O O . SER A 1 157 ? -28.634 10.996 14.821 1.00 96.00 157 SER A O 1
ATOM 1175 N N . GLN A 1 158 ? -27.587 12.541 16.075 1.00 94.50 158 GLN A N 1
ATOM 1176 C CA . GLN A 1 158 ? -28.141 13.710 15.379 1.00 94.50 158 GLN A CA 1
ATOM 1177 C C . GLN A 1 158 ? -27.660 13.793 13.924 1.00 94.50 158 GLN A C 1
ATOM 1179 O O . GLN A 1 158 ? -28.403 14.244 13.058 1.00 94.50 158 GLN A O 1
ATOM 1184 N N . ASN A 1 159 ? -26.445 13.310 13.656 1.00 94.94 159 ASN A N 1
ATOM 1185 C CA . ASN A 1 159 ? -25.824 13.319 12.332 1.00 94.94 159 ASN A CA 1
ATOM 1186 C C . ASN A 1 159 ? -25.986 11.997 11.558 1.00 94.94 159 ASN A C 1
ATOM 1188 O O . ASN A 1 159 ? -25.361 11.813 10.518 1.00 94.94 159 ASN A O 1
ATOM 1192 N N . GLY A 1 160 ? -26.793 11.052 12.055 1.00 95.38 160 GLY A N 1
ATOM 1193 C CA . GLY A 1 160 ? -27.041 9.774 11.372 1.00 95.38 160 GLY A CA 1
ATOM 1194 C C . GLY A 1 160 ? -25.839 8.820 11.319 1.00 95.38 160 GLY A C 1
ATOM 1195 O O . GLY A 1 160 ? -25.867 7.829 10.592 1.00 95.38 160 GLY A O 1
ATOM 1196 N N . ILE A 1 161 ? -24.789 9.077 12.103 1.00 97.62 161 ILE A N 1
ATOM 1197 C CA . ILE A 1 161 ? -23.594 8.227 12.209 1.00 97.62 161 ILE A CA 1
ATOM 1198 C C . ILE A 1 161 ? -23.927 6.935 12.970 1.00 97.62 161 ILE A C 1
ATOM 1200 O O . ILE A 1 161 ? -23.434 5.854 12.638 1.00 97.62 161 ILE A O 1
ATOM 1204 N N . VAL A 1 162 ? -24.810 7.022 13.970 1.00 96.62 162 VAL A N 1
ATOM 1205 C CA . VAL A 1 162 ? -25.320 5.862 14.712 1.00 96.62 162 VAL A CA 1
ATOM 1206 C C . VAL A 1 162 ? -26.837 5.835 14.777 1.00 96.62 162 VAL A C 1
ATOM 1208 O O . VAL A 1 162 ? -27.506 6.861 14.746 1.00 96.62 162 VAL A O 1
ATOM 1211 N N . GLU A 1 163 ? -27.363 4.627 14.946 1.00 92.12 163 GLU A N 1
ATOM 1212 C CA . GLU A 1 163 ? -28.769 4.362 15.238 1.00 92.12 163 GLU A CA 1
ATOM 1213 C C . GLU A 1 163 ? -28.883 3.584 16.556 1.00 92.12 163 GLU A C 1
ATOM 1215 O O . GLU A 1 163 ? -27.946 2.882 16.970 1.00 92.12 163 GLU A O 1
ATOM 1220 N N . GLY A 1 164 ? -30.040 3.716 17.208 1.00 89.06 164 GLY A N 1
ATOM 1221 C CA . GLY A 1 164 ? -30.410 2.895 18.359 1.00 89.06 164 GLY A CA 1
ATOM 1222 C C . GLY A 1 164 ? -30.818 1.481 17.959 1.00 89.06 164 GLY A C 1
ATOM 1223 O O . GLY A 1 164 ? -30.975 1.162 16.783 1.00 89.06 164 GLY A O 1
ATOM 1224 N N . VAL A 1 165 ? -31.030 0.629 18.956 1.00 88.81 165 VAL A N 1
ATOM 1225 C CA . VAL A 1 165 ? -31.421 -0.779 18.763 1.00 88.81 165 VAL A CA 1
ATOM 1226 C C . VAL A 1 165 ? -32.930 -1.022 18.916 1.00 88.81 165 VAL A C 1
ATOM 1228 O O . VAL A 1 165 ? -33.373 -2.168 18.926 1.00 88.81 165 VAL A O 1
ATOM 1231 N N . GLY A 1 166 ? -33.721 0.049 19.034 1.00 88.00 166 GLY A N 1
ATOM 1232 C CA . GLY A 1 166 ? -35.151 0.013 19.365 1.00 88.00 166 GLY A CA 1
ATOM 1233 C C . GLY A 1 166 ? -35.427 0.491 20.794 1.00 88.00 166 GLY A C 1
ATOM 1234 O O . GLY A 1 166 ? -34.498 0.702 21.564 1.00 88.00 166 GLY A O 1
ATOM 1235 N N . ASN A 1 167 ? -36.702 0.719 21.135 1.00 89.06 167 ASN A N 1
ATOM 1236 C CA . ASN A 1 167 ? -37.157 1.156 22.470 1.00 89.06 167 ASN A CA 1
ATOM 1237 C C . ASN A 1 167 ? -36.444 2.396 23.047 1.00 89.06 167 ASN A C 1
ATOM 1239 O O . ASN A 1 167 ? -36.371 2.549 24.260 1.00 89.06 167 ASN A O 1
ATOM 1243 N N . HIS A 1 168 ? -35.939 3.285 22.186 1.00 90.62 168 HIS A N 1
ATOM 1244 C CA . HIS A 1 168 ? -35.101 4.422 22.585 1.00 90.62 168 HIS A CA 1
ATOM 1245 C C . HIS A 1 168 ? -33.799 4.017 23.309 1.00 90.62 168 HIS A C 1
ATOM 1247 O O . HIS A 1 168 ? -33.281 4.792 24.103 1.00 90.62 168 HIS A O 1
ATOM 1253 N N . GLU A 1 169 ? -33.228 2.845 23.015 1.00 96.00 169 GLU A N 1
ATOM 1254 C CA . GLU A 1 169 ? -31.960 2.376 23.596 1.00 96.00 169 GLU A CA 1
ATOM 1255 C C . GLU A 1 169 ? -30.796 2.414 22.590 1.00 96.00 169 GLU A C 1
ATOM 1257 O O . GLU A 1 169 ? -30.966 2.143 21.395 1.00 96.00 169 GLU A O 1
ATOM 1262 N N . PHE A 1 170 ? -29.588 2.701 23.084 1.00 96.31 170 PHE A N 1
ATOM 1263 C CA . PHE A 1 170 ? -28.329 2.683 22.327 1.00 96.31 170 PHE A CA 1
ATOM 1264 C C . PHE A 1 170 ? -27.424 1.484 22.663 1.00 96.31 170 PHE A C 1
ATOM 1266 O O . PHE A 1 170 ? -26.613 1.057 21.835 1.00 96.31 170 PHE A O 1
ATOM 1273 N N . LEU A 1 171 ? -27.567 0.930 23.868 1.00 96.12 171 LEU A N 1
ATOM 1274 C CA . LEU A 1 171 ? -26.707 -0.075 24.493 1.00 96.12 171 LEU A CA 1
ATOM 1275 C C . LEU A 1 171 ? -25.237 0.372 24.605 1.00 96.12 171 LEU A C 1
ATOM 1277 O O . LEU A 1 171 ? -24.342 -0.324 24.111 1.00 96.12 171 LEU A O 1
ATOM 1281 N N . PRO A 1 172 ? -24.944 1.498 25.291 1.00 95.81 172 PRO A N 1
ATOM 1282 C CA . PRO A 1 172 ? -23.616 2.112 25.304 1.00 95.81 172 PRO A CA 1
ATOM 1283 C C . PRO A 1 172 ? -22.517 1.181 25.819 1.00 95.81 172 PRO A C 1
ATOM 1285 O O . PRO A 1 172 ? -21.391 1.255 25.345 1.00 95.81 172 PRO A O 1
ATOM 1288 N N . LYS A 1 173 ? -22.846 0.284 26.756 1.00 95.94 173 LYS A N 1
ATOM 1289 C CA . LYS A 1 173 ? -21.899 -0.633 27.413 1.00 95.94 173 LYS A CA 1
ATOM 1290 C C . LYS A 1 173 ? -21.761 -1.991 26.720 1.00 95.94 173 LYS A C 1
ATOM 1292 O O . LYS A 1 173 ? -21.012 -2.839 27.196 1.00 95.94 173 LYS A O 1
ATOM 1297 N N . LYS A 1 174 ? -22.503 -2.240 25.638 1.00 96.38 174 LYS A N 1
ATOM 1298 C CA . LYS A 1 174 ? -22.418 -3.507 24.907 1.00 96.38 174 LYS A CA 1
ATOM 1299 C C . LYS A 1 174 ? -21.163 -3.511 24.039 1.00 96.38 174 LYS A C 1
ATOM 1301 O O . LYS A 1 174 ? -20.902 -2.530 23.340 1.00 96.38 174 LYS A O 1
ATOM 1306 N N . SER A 1 175 ? -20.415 -4.613 24.071 1.00 95.94 175 SER A N 1
ATOM 1307 C CA . SER A 1 175 ? -19.265 -4.818 23.189 1.00 95.94 175 SER A CA 1
ATOM 1308 C C . SER A 1 175 ? -19.688 -4.710 21.728 1.00 95.94 175 SER A C 1
ATOM 1310 O O . SER A 1 175 ? -20.721 -5.256 21.331 1.00 95.94 175 SER A O 1
ATOM 1312 N N . ILE A 1 176 ? -18.906 -3.974 20.945 1.00 95.12 176 ILE A N 1
ATOM 1313 C CA . ILE A 1 176 ? -19.211 -3.698 19.543 1.00 95.12 176 ILE A CA 1
ATOM 1314 C C . ILE A 1 176 ? -18.571 -4.746 18.630 1.00 95.12 176 ILE A C 1
ATOM 1316 O O . ILE A 1 176 ? -17.446 -5.191 18.873 1.00 95.12 176 ILE A O 1
ATOM 1320 N N . THR A 1 177 ? -19.294 -5.141 17.583 1.00 96.25 177 THR A N 1
ATOM 1321 C CA . THR A 1 177 ? -18.789 -6.084 16.578 1.00 96.25 177 THR A CA 1
ATOM 1322 C C . THR A 1 177 ? -18.043 -5.379 15.446 1.00 96.25 177 THR A C 1
ATOM 1324 O O . THR A 1 177 ? -18.221 -4.180 15.209 1.00 96.25 177 THR A O 1
ATOM 1327 N N . ARG A 1 178 ? -17.226 -6.130 14.702 1.00 95.38 178 ARG A N 1
ATOM 1328 C CA . ARG A 1 178 ? -16.471 -5.619 13.546 1.00 95.38 178 ARG A CA 1
ATOM 1329 C C . ARG A 1 178 ? -17.375 -5.009 12.474 1.00 95.38 178 ARG A C 1
ATOM 1331 O O . ARG A 1 178 ? -17.112 -3.900 12.015 1.00 95.38 178 ARG A O 1
ATOM 1338 N N . GLU A 1 179 ? -18.479 -5.673 12.138 1.00 96.88 179 GLU A N 1
ATOM 1339 C CA . GLU A 1 179 ? -19.438 -5.170 11.146 1.00 96.88 179 GLU A CA 1
ATOM 1340 C C . GLU A 1 179 ? -20.166 -3.900 11.614 1.00 96.88 179 GLU A C 1
ATOM 1342 O O . GLU A 1 179 ? -20.499 -3.025 10.811 1.00 96.88 179 GLU A O 1
ATOM 1347 N N . GLN A 1 180 ? -20.368 -3.752 12.928 1.00 97.44 180 GLN A N 1
ATOM 1348 C CA . GLN A 1 180 ? -20.933 -2.536 13.503 1.00 97.44 180 GLN A CA 1
ATOM 1349 C C . GLN A 1 180 ? -19.942 -1.373 13.428 1.00 97.44 180 GLN A C 1
ATOM 1351 O O . GLN A 1 180 ? -20.363 -0.272 13.090 1.00 97.44 180 GLN A O 1
ATOM 1356 N N . ILE A 1 181 ? -18.646 -1.597 13.682 1.00 97.94 181 ILE A N 1
ATOM 1357 C CA . ILE A 1 181 ? -17.618 -0.555 13.509 1.00 97.94 181 ILE A CA 1
ATOM 1358 C C . ILE A 1 181 ? -17.566 -0.100 12.048 1.00 97.94 181 ILE A C 1
ATOM 1360 O O . ILE A 1 181 ? -17.647 1.099 11.792 1.00 97.94 181 ILE A O 1
ATOM 1364 N N . ALA A 1 182 ? -17.516 -1.041 11.096 1.00 97.25 182 ALA A N 1
ATOM 1365 C CA . ALA A 1 182 ? -17.525 -0.720 9.667 1.00 97.25 182 ALA A CA 1
ATOM 1366 C C . ALA A 1 182 ? -18.750 0.119 9.279 1.00 97.25 182 ALA A C 1
ATOM 1368 O O . ALA A 1 182 ? -18.624 1.110 8.568 1.00 97.25 182 ALA A O 1
ATOM 1369 N N . THR A 1 183 ? -19.928 -0.234 9.805 1.00 98.38 183 THR A N 1
ATOM 1370 C CA . THR A 1 183 ? -21.175 0.513 9.576 1.00 98.38 183 THR A CA 1
ATOM 1371 C C . THR A 1 183 ? -21.105 1.939 10.118 1.00 98.38 183 THR A C 1
ATOM 1373 O O . THR A 1 183 ? -21.505 2.871 9.424 1.00 98.38 183 THR A O 1
ATOM 1376 N N . ILE A 1 184 ? -20.582 2.131 11.333 1.00 98.50 184 ILE A N 1
ATOM 1377 C CA . ILE A 1 184 ? -20.424 3.465 11.931 1.00 98.50 184 ILE A CA 1
ATOM 1378 C C . ILE A 1 184 ? -19.452 4.307 11.098 1.00 98.50 184 ILE A C 1
ATOM 1380 O O . ILE A 1 184 ? -19.753 5.454 10.780 1.00 98.50 184 ILE A O 1
ATOM 1384 N N . PHE A 1 185 ? -18.312 3.736 10.705 1.00 98.25 185 PHE A N 1
ATOM 1385 C CA . PHE A 1 185 ? -17.289 4.463 9.950 1.00 98.25 185 PHE A CA 1
ATOM 1386 C C . PHE A 1 185 ? -17.766 4.795 8.537 1.00 98.25 185 PHE A C 1
ATOM 1388 O O . PHE A 1 185 ? -17.539 5.905 8.072 1.00 98.25 185 PHE A O 1
ATOM 1395 N N . TYR A 1 186 ? -18.502 3.890 7.890 1.00 98.12 186 TYR A N 1
ATOM 1396 C CA . TYR A 1 186 ? -19.134 4.150 6.599 1.00 98.12 186 TYR A CA 1
ATOM 1397 C C . TYR A 1 186 ? -20.157 5.286 6.690 1.00 98.12 186 TYR A C 1
ATOM 1399 O O . TYR A 1 186 ? -20.137 6.196 5.869 1.00 98.12 186 TYR A O 1
ATOM 1407 N N . ARG A 1 187 ? -21.036 5.283 7.703 1.00 98.50 187 ARG A N 1
ATOM 1408 C CA . ARG A 1 187 ? -22.027 6.359 7.892 1.00 98.50 187 ARG A CA 1
ATOM 1409 C C . ARG A 1 187 ? -21.365 7.699 8.186 1.00 98.50 187 ARG A C 1
ATOM 1411 O O . ARG A 1 187 ? -21.817 8.717 7.676 1.00 98.50 187 ARG A O 1
ATOM 1418 N N . TYR A 1 188 ? -20.284 7.696 8.959 1.00 98.00 188 TYR A N 1
ATOM 1419 C CA . TYR A 1 188 ? -19.463 8.883 9.161 1.00 98.00 188 TYR A CA 1
ATOM 1420 C C . TYR A 1 188 ? -18.842 9.374 7.844 1.00 98.00 188 TYR A C 1
ATOM 1422 O O . TYR A 1 188 ? -19.044 10.519 7.455 1.00 98.00 188 TYR A O 1
ATOM 1430 N N . TYR A 1 189 ? -18.163 8.494 7.112 1.00 94.38 189 TYR A N 1
ATOM 1431 C CA . TYR A 1 189 ? -17.427 8.844 5.900 1.00 94.38 189 TYR A CA 1
ATOM 1432 C C . TYR A 1 189 ? -18.342 9.239 4.730 1.00 94.38 189 TYR A C 1
ATOM 1434 O O . TYR A 1 189 ? -18.200 10.312 4.151 1.00 94.38 189 TYR A O 1
ATOM 1442 N N . ALA A 1 190 ? -19.305 8.389 4.381 1.00 93.19 190 ALA A N 1
ATOM 1443 C CA . ALA A 1 190 ? -20.190 8.600 3.240 1.00 93.19 190 ALA A CA 1
ATOM 1444 C C . ALA A 1 190 ? -21.383 9.501 3.579 1.00 93.19 190 ALA A C 1
ATOM 1446 O O . ALA A 1 190 ? -21.785 10.337 2.777 1.00 93.19 190 ALA A O 1
ATOM 1447 N N . GLY A 1 191 ? -21.968 9.320 4.766 1.00 92.50 191 GLY A N 1
ATOM 1448 C CA . GLY A 1 191 ? -23.190 10.015 5.170 1.00 92.50 191 GLY A CA 1
ATOM 1449 C C . GLY A 1 191 ? -22.924 11.405 5.738 1.00 92.50 191 GLY A C 1
ATOM 1450 O O . GLY A 1 191 ? -23.455 12.386 5.229 1.00 92.50 191 GLY A O 1
ATOM 1451 N N . TYR A 1 192 ? -22.107 11.488 6.788 1.00 93.31 192 TYR A N 1
ATOM 1452 C CA . TYR A 1 192 ? -21.847 12.747 7.490 1.00 93.31 192 TYR A CA 1
ATOM 1453 C C . TYR A 1 192 ? -20.859 13.651 6.743 1.00 93.31 192 TYR A C 1
ATOM 1455 O O . TYR A 1 192 ? -21.143 14.834 6.570 1.00 93.31 192 TYR A O 1
ATOM 1463 N N . LEU A 1 193 ? -19.738 13.108 6.253 1.00 87.44 193 LEU A N 1
ATOM 1464 C CA . LEU A 1 193 ? -18.763 13.889 5.478 1.00 87.44 193 LEU A CA 1
ATOM 1465 C C . LEU A 1 193 ? -19.138 14.032 3.993 1.00 87.44 193 LEU A C 1
ATOM 1467 O O . LEU A 1 193 ? -18.638 14.933 3.324 1.00 87.44 193 LEU A O 1
ATOM 1471 N N . GLY A 1 194 ? -20.027 13.177 3.474 1.00 83.00 194 GLY A N 1
ATOM 1472 C CA . GLY A 1 194 ? -20.474 13.228 2.078 1.00 83.00 194 GLY A CA 1
ATOM 1473 C C . GLY A 1 194 ? -19.474 12.659 1.066 1.00 83.00 194 GLY A C 1
ATOM 1474 O O . GLY A 1 194 ? -19.573 12.963 -0.124 1.00 83.00 194 GLY A O 1
ATOM 1475 N N . ASN A 1 195 ? -18.501 11.858 1.510 1.00 81.31 195 ASN A N 1
ATOM 1476 C CA . ASN A 1 195 ? -17.480 11.296 0.630 1.00 81.31 195 ASN A CA 1
ATOM 1477 C C . ASN A 1 195 ? -18.033 10.158 -0.244 1.00 81.31 195 ASN A C 1
ATOM 1479 O O . ASN A 1 195 ? -18.940 9.420 0.143 1.00 81.31 195 ASN A O 1
ATOM 1483 N N . SER A 1 196 ? -17.434 9.961 -1.422 1.00 83.19 196 SER A N 1
ATOM 1484 C CA . SER A 1 196 ? -17.729 8.792 -2.259 1.00 83.19 196 SER A CA 1
ATOM 1485 C C . SER A 1 196 ? -17.183 7.522 -1.605 1.00 83.19 196 SER A C 1
ATOM 1487 O O . SER A 1 196 ? -16.001 7.455 -1.277 1.00 83.19 196 SER A O 1
ATOM 1489 N N . ALA A 1 197 ? -18.027 6.504 -1.445 1.00 83.75 197 ALA A N 1
ATOM 1490 C CA . ALA A 1 197 ? -17.686 5.257 -0.765 1.00 83.75 197 ALA A CA 1
ATOM 1491 C C . ALA A 1 197 ? -17.817 4.043 -1.707 1.00 83.75 197 ALA A C 1
ATOM 1493 O O . ALA A 1 197 ? -18.759 3.256 -1.580 1.00 83.75 197 ALA A O 1
ATOM 1494 N N . PRO A 1 198 ? -16.898 3.882 -2.679 1.00 75.81 198 PRO A N 1
ATOM 1495 C CA . PRO A 1 198 ? -16.875 2.712 -3.554 1.00 75.81 198 PRO A CA 1
ATOM 1496 C C . PRO A 1 198 ? -16.696 1.414 -2.758 1.00 75.81 198 PRO A C 1
ATOM 1498 O O . PRO A 1 198 ? -16.082 1.389 -1.692 1.00 75.81 198 PRO A O 1
ATOM 1501 N N . SER A 1 199 ? -17.234 0.318 -3.288 1.00 75.88 199 SER A N 1
ATOM 1502 C CA . SER A 1 199 ? -17.245 -0.986 -2.628 1.00 75.88 199 SER A CA 1
ATOM 1503 C C . SER A 1 199 ? -16.721 -2.094 -3.545 1.00 75.88 199 SER A C 1
ATOM 1505 O O . SER A 1 199 ? -16.718 -1.968 -4.770 1.00 75.88 199 SER A O 1
ATOM 1507 N N . SER A 1 200 ? -16.249 -3.188 -2.942 1.00 69.81 200 SER A N 1
ATOM 1508 C CA . SER A 1 200 ? -15.724 -4.366 -3.646 1.00 69.81 200 SER A CA 1
ATOM 1509 C C . SER A 1 200 ? -16.509 -5.634 -3.307 1.00 69.81 200 SER A C 1
ATOM 1511 O O . SER A 1 200 ? -17.279 -5.686 -2.349 1.00 69.81 200 SER A O 1
ATOM 1513 N N . SER A 1 201 ? -16.322 -6.688 -4.103 1.00 76.69 201 SER A N 1
ATOM 1514 C CA . SER A 1 201 ? -16.927 -7.989 -3.809 1.00 76.69 201 SER A CA 1
ATOM 1515 C C . SER A 1 201 ? -16.285 -8.629 -2.577 1.00 76.69 201 SER A C 1
ATOM 1517 O O . SER A 1 201 ? -15.073 -8.808 -2.527 1.00 76.69 201 SER A O 1
ATOM 1519 N N . LEU A 1 202 ? -17.112 -9.083 -1.633 1.00 79.56 202 LEU A N 1
ATOM 1520 C CA . LEU A 1 202 ? -16.665 -9.837 -0.454 1.00 79.56 202 LEU A CA 1
ATOM 1521 C C . LEU A 1 202 ? -16.416 -11.329 -0.740 1.00 79.56 202 LEU A C 1
ATOM 1523 O O . LEU A 1 202 ? -16.109 -12.086 0.174 1.00 79.56 202 LEU A O 1
ATOM 1527 N N . SER A 1 203 ? -16.555 -11.779 -1.991 1.00 78.94 203 SER A N 1
ATOM 1528 C CA . SER A 1 203 ? -16.428 -13.201 -2.364 1.00 78.94 203 SER A CA 1
ATOM 1529 C C . SER A 1 203 ? -15.065 -13.832 -2.052 1.00 78.94 203 SER A C 1
ATOM 1531 O O . SER A 1 203 ? -14.987 -15.054 -1.956 1.00 78.94 203 SER A O 1
ATOM 1533 N N . GLY A 1 204 ? -14.021 -13.021 -1.848 1.00 73.94 204 GLY A N 1
ATOM 1534 C CA . GLY A 1 204 ? -12.704 -13.479 -1.399 1.00 73.94 204 GLY A CA 1
ATOM 1535 C C . GLY A 1 204 ? -12.642 -13.919 0.069 1.00 73.94 204 GLY A C 1
ATOM 1536 O O . GLY A 1 204 ? -11.629 -14.483 0.472 1.00 73.94 204 GLY A O 1
ATOM 1537 N N . TYR A 1 205 ? -13.702 -13.695 0.858 1.00 76.94 205 TYR A N 1
ATOM 1538 C CA . TYR A 1 205 ? -13.747 -14.041 2.278 1.00 76.94 205 TYR A CA 1
ATOM 1539 C C . TYR A 1 205 ? -14.649 -15.244 2.552 1.00 76.94 205 TYR A C 1
ATOM 1541 O O . TYR A 1 205 ? -15.815 -15.280 2.146 1.00 76.94 205 TYR A O 1
ATOM 1549 N N . THR A 1 206 ? -14.123 -16.225 3.286 1.00 81.88 206 THR A N 1
ATOM 1550 C CA . THR A 1 206 ? -14.802 -17.516 3.526 1.00 81.88 206 THR A CA 1
ATOM 1551 C C . THR A 1 206 ? -16.082 -17.384 4.348 1.00 81.88 206 THR A C 1
ATOM 1553 O O . THR A 1 206 ? -17.009 -18.178 4.198 1.00 81.88 206 THR A O 1
ATOM 1556 N N . ASP A 1 207 ? -16.165 -16.357 5.188 1.00 88.19 207 ASP A N 1
ATOM 1557 C CA . ASP A 1 207 ? -17.284 -16.060 6.076 1.00 88.19 207 ASP A CA 1
ATOM 1558 C C . ASP A 1 207 ? -18.118 -14.851 5.615 1.00 88.19 207 ASP A C 1
ATOM 1560 O O . ASP A 1 207 ? -18.916 -14.324 6.390 1.00 88.19 207 ASP A O 1
ATOM 1564 N N . GLN A 1 208 ? -18.009 -14.430 4.346 1.00 88.06 208 GLN A N 1
ATOM 1565 C CA . GLN A 1 208 ? -18.805 -13.315 3.804 1.00 88.06 208 GLN A CA 1
ATOM 1566 C C . GLN A 1 208 ? -20.323 -13.516 3.963 1.00 88.06 208 GLN A C 1
ATOM 1568 O O . GLN A 1 208 ? -21.073 -12.557 4.141 1.00 88.06 208 GLN A O 1
ATOM 1573 N N . GLY A 1 209 ? -20.779 -14.775 3.978 1.00 93.38 209 GLY A N 1
ATOM 1574 C CA . GLY A 1 209 ? -22.174 -15.131 4.244 1.00 93.38 209 GLY A CA 1
ATOM 1575 C C . GLY A 1 209 ? -22.662 -14.769 5.653 1.00 93.38 209 GLY A C 1
ATOM 1576 O O . GLY A 1 209 ? -23.867 -14.620 5.844 1.00 93.38 209 GLY A O 1
ATOM 1577 N N . SER A 1 210 ? -21.749 -14.584 6.610 1.00 96.06 210 SER A N 1
ATOM 1578 C CA . SER A 1 210 ? -22.041 -14.189 7.993 1.00 96.06 210 SER A CA 1
ATOM 1579 C C . SER A 1 210 ? -22.195 -12.674 8.170 1.00 96.06 210 SER A C 1
ATOM 1581 O O . SER A 1 210 ? -22.547 -12.229 9.261 1.00 96.06 210 SER A O 1
ATOM 1583 N N . VAL A 1 211 ? -21.931 -11.873 7.128 1.00 96.94 211 VAL A N 1
ATOM 1584 C CA . VAL A 1 211 ? -22.123 -10.417 7.170 1.00 96.94 211 VAL A CA 1
ATOM 1585 C C . VAL A 1 211 ? -23.616 -10.105 7.186 1.00 96.94 211 VAL A C 1
ATOM 1587 O O . VAL A 1 211 ? -24.354 -10.456 6.254 1.00 96.94 211 VAL A O 1
ATOM 1590 N N . SER A 1 212 ? -24.058 -9.411 8.233 1.00 97.69 212 SER A N 1
ATOM 1591 C CA . SER A 1 212 ? -25.448 -8.995 8.391 1.00 97.69 212 SER A CA 1
ATOM 1592 C C . SER A 1 212 ? -25.893 -8.091 7.237 1.00 97.69 212 SER A C 1
ATOM 1594 O O . SER A 1 212 ? -25.113 -7.307 6.698 1.00 97.69 212 SER A O 1
ATOM 1596 N N . GLY A 1 213 ? -27.179 -8.151 6.872 1.00 97.38 213 GLY A N 1
ATOM 1597 C CA . GLY A 1 213 ? -27.721 -7.400 5.730 1.00 97.38 213 GLY A CA 1
ATOM 1598 C C . GLY A 1 213 ? -27.431 -5.895 5.783 1.00 97.38 213 GLY A C 1
ATOM 1599 O O . GLY A 1 213 ? -27.027 -5.319 4.778 1.00 97.38 213 GLY A O 1
ATOM 1600 N N . PHE A 1 214 ? -27.549 -5.284 6.968 1.00 95.12 214 PHE A N 1
ATOM 1601 C CA . PHE A 1 214 ? -27.269 -3.857 7.178 1.00 95.12 214 PHE A CA 1
ATOM 1602 C C . PHE A 1 214 ? -25.787 -3.488 7.007 1.00 95.12 214 PHE A C 1
ATOM 1604 O O . PHE A 1 214 ? -25.474 -2.327 6.769 1.00 95.12 214 PHE A O 1
ATOM 1611 N N . ALA A 1 215 ? -24.880 -4.458 7.144 1.00 97.38 215 ALA A N 1
ATOM 1612 C CA . ALA A 1 215 ? -23.441 -4.236 7.125 1.00 97.38 215 ALA A CA 1
ATOM 1613 C C . ALA A 1 215 ? -22.783 -4.646 5.804 1.00 97.38 215 ALA A C 1
ATOM 1615 O O . ALA A 1 215 ? -21.581 -4.451 5.654 1.00 97.38 215 ALA A O 1
ATOM 1616 N N . ARG A 1 216 ? -23.528 -5.195 4.831 1.00 96.81 216 ARG A N 1
ATOM 1617 C CA . ARG A 1 216 ? -22.933 -5.685 3.577 1.00 96.81 216 ARG A CA 1
ATOM 1618 C C . ARG A 1 216 ? -22.192 -4.607 2.801 1.00 96.81 216 ARG A C 1
ATOM 1620 O O . ARG A 1 216 ? -21.040 -4.813 2.440 1.00 96.81 216 ARG A O 1
ATOM 1627 N N . GLU A 1 217 ? -22.841 -3.476 2.562 1.00 96.62 217 GLU A N 1
ATOM 1628 C CA . GLU A 1 217 ? -22.224 -2.351 1.860 1.00 96.62 217 GLU A CA 1
ATOM 1629 C C . GLU A 1 217 ? -21.100 -1.698 2.687 1.00 96.62 217 GLU A C 1
ATOM 1631 O O . GLU A 1 217 ? -19.991 -1.591 2.161 1.00 96.62 217 GLU A O 1
ATOM 1636 N N . PRO A 1 218 ? -21.291 -1.375 3.984 1.00 97.62 218 PRO A N 1
ATOM 1637 C CA . PRO A 1 218 ? -20.202 -0.879 4.823 1.00 97.62 218 PRO A CA 1
ATOM 1638 C C . PRO A 1 218 ? -18.976 -1.791 4.881 1.00 97.62 218 PRO A C 1
ATOM 1640 O O . PRO A 1 218 ? -17.850 -1.308 4.815 1.00 97.62 218 PRO A O 1
ATOM 1643 N N . MET A 1 219 ? -19.169 -3.109 4.980 1.00 94.25 219 MET A N 1
ATOM 1644 C CA . MET A 1 219 ? -18.068 -4.074 4.974 1.00 94.25 219 MET A CA 1
ATOM 1645 C C . MET A 1 219 ? -17.375 -4.125 3.613 1.00 94.25 219 MET A C 1
ATOM 1647 O O . MET A 1 219 ? -16.151 -4.158 3.555 1.00 94.25 219 MET A O 1
ATOM 1651 N N . ALA A 1 220 ? -18.137 -4.094 2.519 1.00 83.81 220 ALA A N 1
ATOM 1652 C CA . ALA A 1 220 ? -17.598 -4.070 1.163 1.00 83.81 220 ALA A CA 1
ATOM 1653 C C . ALA A 1 220 ? -16.782 -2.798 0.870 1.00 83.81 220 ALA A C 1
ATOM 1655 O O . ALA A 1 220 ? -15.744 -2.877 0.208 1.00 83.81 220 ALA A O 1
ATOM 1656 N N . TRP A 1 221 ? -17.220 -1.645 1.385 1.00 92.81 221 TRP A N 1
ATOM 1657 C CA . TRP A 1 221 ? -16.452 -0.398 1.364 1.00 92.81 221 TRP A CA 1
ATOM 1658 C C . TRP A 1 221 ? -15.208 -0.485 2.248 1.00 92.81 221 TRP A C 1
ATOM 1660 O O . TRP A 1 221 ? -14.121 -0.160 1.788 1.00 92.81 221 TRP A O 1
ATOM 1670 N N . ALA A 1 222 ? -15.334 -0.970 3.485 1.00 86.19 222 ALA A N 1
ATOM 1671 C CA . ALA A 1 222 ? -14.206 -1.080 4.407 1.00 86.19 222 ALA A CA 1
ATOM 1672 C C . ALA A 1 222 ? -13.104 -2.012 3.873 1.00 86.19 222 ALA A C 1
ATOM 1674 O O . ALA A 1 222 ? -11.923 -1.776 4.116 1.00 86.19 222 ALA A O 1
ATOM 1675 N N . VAL A 1 223 ? -13.483 -3.060 3.137 1.00 79.94 223 VAL A N 1
ATOM 1676 C CA . VAL A 1 223 ? -12.543 -3.911 2.398 1.00 79.94 223 VAL A CA 1
ATOM 1677 C C . VAL A 1 223 ? -11.926 -3.157 1.226 1.00 79.94 223 VAL A C 1
ATOM 1679 O O . VAL A 1 223 ? -10.706 -3.154 1.085 1.00 79.94 223 VAL A O 1
ATOM 1682 N N . TYR A 1 224 ? -12.748 -2.490 0.408 1.00 77.94 224 TYR A N 1
ATOM 1683 C CA . TYR A 1 224 ? -12.271 -1.718 -0.743 1.00 77.94 224 TYR A CA 1
ATOM 1684 C C . TYR A 1 224 ? -11.244 -0.651 -0.335 1.00 77.94 224 TYR A C 1
ATOM 1686 O O . TYR A 1 224 ? -10.209 -0.514 -0.980 1.00 77.94 224 TYR A O 1
ATOM 1694 N N . SER A 1 225 ? -11.507 0.081 0.750 1.00 69.12 225 SER A N 1
ATOM 1695 C CA . SER A 1 225 ? -10.644 1.155 1.250 1.00 69.12 225 SER A CA 1
ATOM 1696 C C . SER A 1 225 ? -9.426 0.657 2.035 1.00 69.12 225 SER A C 1
ATOM 1698 O O . SER A 1 225 ? -8.616 1.460 2.488 1.00 69.12 225 SER A O 1
ATOM 1700 N N . GLY A 1 226 ? -9.284 -0.658 2.243 1.00 69.94 226 GLY A N 1
ATOM 1701 C CA . GLY A 1 226 ? -8.194 -1.237 3.032 1.00 69.94 226 GLY A CA 1
ATOM 1702 C C . GLY A 1 226 ? -8.293 -0.984 4.542 1.00 69.94 226 GLY A C 1
ATOM 1703 O O . GLY A 1 226 ? -7.374 -1.355 5.285 1.00 69.94 226 GLY A O 1
ATOM 1704 N N . LEU A 1 227 ? -9.405 -0.399 5.004 1.00 79.44 227 LEU A N 1
ATOM 1705 C CA . LEU A 1 227 ? -9.742 -0.194 6.413 1.00 79.44 227 LEU A CA 1
ATOM 1706 C C . LEU A 1 227 ? -9.811 -1.549 7.138 1.00 79.44 227 LEU A C 1
ATOM 1708 O O . LEU A 1 227 ? -9.134 -1.764 8.147 1.00 79.44 227 LEU A O 1
ATOM 1712 N N . ILE A 1 228 ? -10.548 -2.503 6.559 1.00 81.75 228 ILE A N 1
ATOM 1713 C CA . ILE A 1 228 ? -10.614 -3.903 6.989 1.00 81.75 228 ILE A CA 1
ATOM 1714 C C . ILE A 1 228 ? -9.922 -4.774 5.945 1.00 81.75 228 ILE A C 1
ATOM 1716 O O . ILE A 1 228 ? -10.360 -4.861 4.809 1.00 81.75 228 ILE A O 1
ATOM 1720 N N . ARG A 1 229 ? -8.866 -5.481 6.352 1.00 71.25 229 ARG A N 1
ATOM 1721 C CA . ARG A 1 229 ? -8.077 -6.352 5.458 1.00 71.25 229 ARG A CA 1
ATOM 1722 C C . ARG A 1 229 ? -8.432 -7.841 5.581 1.00 71.25 229 ARG A C 1
ATOM 1724 O O . ARG A 1 229 ? -7.951 -8.656 4.807 1.00 71.25 229 ARG A O 1
ATOM 1731 N N . GLY A 1 230 ? -9.314 -8.187 6.519 1.00 67.44 230 GLY A N 1
ATOM 1732 C CA . GLY A 1 230 ? -9.548 -9.567 6.949 1.00 67.44 230 GLY A CA 1
ATOM 1733 C C . GLY A 1 230 ? -8.536 -10.040 7.989 1.00 67.44 230 GLY A C 1
ATOM 1734 O O . GLY A 1 230 ? -7.621 -9.309 8.366 1.00 67.44 230 GLY A O 1
ATOM 1735 N N . ILE A 1 231 ? -8.762 -11.245 8.492 1.00 64.19 231 ILE A N 1
ATOM 1736 C CA . ILE A 1 231 ? -7.914 -11.964 9.436 1.00 64.19 231 ILE A CA 1
ATOM 1737 C C . ILE A 1 231 ? -7.578 -13.297 8.771 1.00 64.19 231 ILE A C 1
ATOM 1739 O O . ILE A 1 231 ? -8.472 -13.991 8.278 1.00 64.19 231 ILE A O 1
ATOM 1743 N N . ASN A 1 232 ? -6.297 -13.649 8.737 1.00 58.25 232 ASN A N 1
ATOM 1744 C CA . ASN A 1 232 ? -5.867 -14.933 8.203 1.00 58.25 232 ASN A CA 1
ATOM 1745 C C . ASN A 1 232 ? -6.154 -16.017 9.245 1.00 58.25 232 ASN A C 1
ATOM 1747 O O . ASN A 1 232 ? -5.632 -15.967 10.359 1.00 58.25 232 ASN A O 1
ATOM 1751 N N . ALA A 1 233 ? -6.982 -16.995 8.884 1.00 43.31 233 ALA A N 1
ATOM 1752 C CA . ALA A 1 233 ? -7.020 -18.268 9.588 1.00 43.31 233 ALA A CA 1
ATOM 1753 C C . ALA A 1 233 ? -5.994 -19.183 8.920 1.00 43.31 233 ALA A C 1
ATOM 1755 O O . ALA A 1 233 ? -5.927 -19.252 7.693 1.00 43.31 233 ALA A O 1
ATOM 1756 N N . SER A 1 234 ? -5.172 -19.864 9.713 1.00 39.72 234 SER A N 1
ATOM 1757 C CA . SER A 1 234 ? -4.152 -20.773 9.202 1.00 39.72 234 SER A CA 1
ATOM 1758 C C . SER A 1 234 ? -4.777 -21.751 8.193 1.00 39.72 234 SER A C 1
ATOM 1760 O O . SER A 1 234 ? -5.602 -22.578 8.571 1.00 39.72 234 SER A O 1
ATOM 1762 N N . HIS A 1 235 ? -4.352 -21.662 6.926 1.00 40.28 235 HIS A N 1
ATOM 1763 C CA . HIS A 1 235 ? -4.690 -22.588 5.830 1.00 40.28 235 HIS A CA 1
ATOM 1764 C C . HIS A 1 235 ? -6.091 -22.423 5.199 1.00 40.28 235 HIS A C 1
ATOM 1766 O O . HIS A 1 235 ? -6.546 -23.316 4.482 1.00 40.28 235 HIS A O 1
ATOM 1772 N N . GLU A 1 236 ? -6.753 -21.279 5.390 1.00 43.81 236 GLU A N 1
ATOM 1773 C CA . GLU A 1 236 ? -8.020 -20.944 4.729 1.00 43.81 236 GLU A CA 1
ATOM 1774 C C . GLU A 1 236 ? -7.980 -19.528 4.141 1.00 43.81 236 GLU A C 1
ATOM 1776 O O . GLU A 1 236 ? -7.280 -18.658 4.652 1.00 43.81 236 GLU A O 1
ATOM 1781 N N . ALA A 1 237 ? -8.766 -19.280 3.086 1.00 49.47 237 ALA A N 1
ATOM 1782 C CA . ALA A 1 237 ? -8.961 -17.923 2.574 1.00 49.47 237 ALA A CA 1
ATOM 1783 C C . ALA A 1 237 ? -9.448 -16.980 3.703 1.00 49.47 237 ALA A C 1
ATOM 1785 O O . ALA A 1 237 ? -10.176 -17.429 4.603 1.00 49.47 237 ALA A O 1
ATOM 1786 N N . PRO A 1 238 ? -9.052 -15.691 3.675 1.00 68.62 238 PRO A N 1
ATOM 1787 C CA . PRO A 1 238 ? -9.187 -14.784 4.810 1.00 68.62 238 PRO A CA 1
ATOM 1788 C C . PRO A 1 238 ? -10.633 -14.684 5.306 1.00 68.62 238 PRO A C 1
ATOM 1790 O O . PRO A 1 238 ? -11.597 -14.829 4.550 1.00 68.62 238 PRO A O 1
ATOM 1793 N N . ARG A 1 239 ? -10.789 -14.416 6.604 1.00 76.31 239 ARG A N 1
ATOM 1794 C CA . ARG A 1 239 ? -12.083 -14.242 7.278 1.00 76.31 239 ARG A CA 1
ATOM 1795 C C . ARG A 1 239 ? -12.292 -12.777 7.650 1.00 76.31 239 ARG A C 1
ATOM 1797 O O . ARG A 1 239 ? -11.352 -12.075 8.015 1.00 76.31 239 ARG A O 1
ATOM 1804 N N . LEU A 1 240 ? -13.519 -12.285 7.557 1.00 81.06 240 LEU A N 1
ATOM 1805 C CA . LEU A 1 240 ? -13.900 -10.939 7.991 1.00 81.06 240 LEU A CA 1
ATOM 1806 C C . LEU A 1 240 ? -14.178 -10.885 9.496 1.00 81.06 240 LEU A C 1
ATOM 1808 O O . LEU A 1 240 ? -13.957 -9.842 10.119 1.00 81.06 240 LEU A O 1
ATOM 1812 N N . GLU A 1 241 ? -14.679 -11.990 10.046 1.00 88.25 241 GLU A N 1
ATOM 1813 C CA . GLU A 1 241 ? -15.240 -12.136 11.386 1.00 88.25 241 GLU A CA 1
ATOM 1814 C C . GLU A 1 241 ? -16.264 -11.041 11.742 1.00 88.25 241 GLU A C 1
ATOM 1816 O O . GLU A 1 241 ? -16.128 -10.347 12.753 1.00 88.25 241 GLU A O 1
ATOM 1821 N N . PRO A 1 242 ? -17.314 -10.838 10.925 1.00 93.81 242 PRO A N 1
ATOM 1822 C CA . PRO A 1 242 ? -18.169 -9.653 11.019 1.00 93.81 242 PRO A CA 1
ATOM 1823 C C . PRO A 1 242 ? -18.875 -9.519 12.378 1.00 93.81 242 PRO A C 1
ATOM 1825 O O . PRO A 1 242 ? -19.067 -8.411 12.881 1.00 93.81 242 PRO A O 1
ATOM 1828 N N . GLN A 1 243 ? -19.214 -10.646 13.002 1.00 95.00 243 GLN A N 1
ATOM 1829 C CA . GLN A 1 243 ? -19.951 -10.704 14.265 1.00 95.00 243 GLN A CA 1
ATOM 1830 C C . GLN A 1 243 ? -19.045 -10.809 15.505 1.00 95.00 243 GLN A C 1
ATOM 1832 O O . GLN A 1 243 ? -19.550 -10.724 16.625 1.00 95.00 243 GLN A O 1
ATOM 1837 N N . SER A 1 244 ? -17.725 -10.949 15.334 1.00 91.12 244 SER A N 1
ATOM 1838 C CA . SER A 1 244 ? -16.768 -10.957 16.448 1.00 91.12 244 SER A CA 1
ATOM 1839 C C . SER A 1 244 ? -16.623 -9.561 17.055 1.00 91.12 244 SER A C 1
ATOM 1841 O O . SER A 1 244 ? -16.697 -8.546 16.355 1.00 91.12 244 SER A O 1
ATOM 1843 N N . THR A 1 245 ? -16.403 -9.498 18.370 1.00 92.75 245 THR A N 1
ATOM 1844 C CA . THR A 1 245 ? -16.112 -8.243 19.078 1.00 92.75 245 THR A CA 1
ATOM 1845 C C . THR A 1 245 ? -14.694 -7.761 18.798 1.00 92.75 245 THR A C 1
ATOM 1847 O O . THR A 1 245 ? -13.784 -8.585 18.736 1.00 92.75 245 THR A O 1
ATOM 1850 N N . SER A 1 246 ? -14.488 -6.444 18.727 1.00 88.25 246 SER A N 1
ATOM 1851 C CA . SER A 1 246 ? -13.155 -5.868 18.492 1.00 88.25 246 SER A CA 1
ATOM 1852 C C . SER A 1 246 ? -12.440 -5.454 19.776 1.00 88.25 246 SER A C 1
ATOM 1854 O O . SER A 1 246 ? -13.051 -4.900 20.697 1.00 88.25 246 SER A O 1
ATOM 1856 N N . THR A 1 247 ? -11.129 -5.684 19.815 1.00 92.75 247 THR A N 1
ATOM 1857 C CA . THR A 1 247 ? -10.257 -5.261 20.917 1.00 92.75 247 THR A CA 1
ATOM 1858 C C . THR A 1 247 ? -9.840 -3.791 20.804 1.00 92.75 247 THR A C 1
ATOM 1860 O O . THR A 1 247 ? -9.981 -3.165 19.750 1.00 92.75 247 THR A O 1
ATOM 1863 N N . ARG A 1 248 ? -9.288 -3.232 21.888 1.00 94.94 248 ARG A N 1
ATOM 1864 C CA . ARG A 1 248 ? -8.745 -1.865 21.934 1.00 94.94 248 ARG A CA 1
ATOM 1865 C C . ARG A 1 248 ? -7.665 -1.610 20.894 1.00 94.94 248 ARG A C 1
ATOM 1867 O O . ARG A 1 248 ? -7.741 -0.600 20.204 1.00 94.94 248 ARG A O 1
ATOM 1874 N N . ALA A 1 249 ? -6.731 -2.542 20.729 1.00 81.75 249 ALA A N 1
ATOM 1875 C CA . ALA A 1 249 ? -5.712 -2.476 19.686 1.00 81.75 249 ALA A CA 1
ATOM 1876 C C . ALA A 1 249 ? -6.328 -2.472 18.281 1.00 81.75 249 ALA A C 1
ATOM 1878 O O . ALA A 1 249 ? -6.000 -1.622 17.463 1.00 81.75 249 ALA A O 1
ATOM 1879 N N . GLN A 1 250 ? -7.290 -3.361 18.014 1.00 85.88 250 GLN A N 1
ATOM 1880 C CA . GLN A 1 250 ? -7.934 -3.430 16.700 1.00 85.88 250 GLN A CA 1
ATOM 1881 C C . GLN A 1 250 ? -8.689 -2.144 16.353 1.00 85.88 250 GLN A C 1
ATOM 1883 O O . GLN A 1 250 ? -8.642 -1.700 15.209 1.00 85.88 250 GLN A O 1
ATOM 1888 N N . VAL A 1 251 ? -9.382 -1.528 17.314 1.00 94.31 251 VAL A N 1
ATOM 1889 C CA . VAL A 1 251 ? -10.053 -0.244 17.069 1.00 94.31 251 VAL A CA 1
ATOM 1890 C C . VAL A 1 251 ? -9.047 0.889 16.906 1.00 94.31 251 VAL A C 1
ATOM 1892 O O . VAL A 1 251 ? -9.266 1.717 16.028 1.00 94.31 251 VAL A O 1
ATOM 1895 N N . ALA A 1 252 ? -7.950 0.915 17.672 1.00 84.25 252 ALA A N 1
ATOM 1896 C CA . ALA A 1 252 ? -6.879 1.892 17.466 1.00 84.25 252 ALA A CA 1
ATOM 1897 C C . ALA A 1 252 ? -6.357 1.830 16.023 1.00 84.25 252 ALA A C 1
ATOM 1899 O O . ALA A 1 252 ? -6.277 2.853 15.348 1.00 84.25 252 ALA A O 1
ATOM 1900 N N . THR A 1 253 ? -6.147 0.619 15.499 1.00 82.38 253 THR A N 1
ATOM 1901 C CA . THR A 1 253 ? -5.764 0.411 14.100 1.00 82.38 253 THR A CA 1
ATOM 1902 C C . THR A 1 253 ? -6.812 0.888 13.107 1.00 82.38 253 THR A C 1
ATOM 1904 O O . THR A 1 253 ? -6.470 1.534 12.119 1.00 82.38 253 THR A O 1
ATOM 1907 N N . LEU A 1 254 ? -8.092 0.590 13.338 1.00 89.94 254 LEU A N 1
ATOM 1908 C CA . LEU A 1 254 ? -9.156 1.047 12.443 1.00 89.94 254 LEU A CA 1
ATOM 1909 C C . LEU A 1 254 ? -9.312 2.572 12.472 1.00 89.94 254 LEU A C 1
ATOM 1911 O O . LEU A 1 254 ? -9.577 3.155 11.429 1.00 89.94 254 LEU A O 1
ATOM 1915 N N . ILE A 1 255 ? -9.137 3.213 13.629 1.00 92.00 255 ILE A N 1
ATOM 1916 C CA . ILE A 1 255 ? -9.192 4.672 13.770 1.00 92.00 255 ILE A CA 1
ATOM 1917 C C . ILE A 1 255 ? -8.006 5.328 13.078 1.00 92.00 255 ILE A C 1
ATOM 1919 O O . ILE A 1 255 ? -8.223 6.252 12.309 1.00 92.00 255 ILE A O 1
ATOM 1923 N N . HIS A 1 256 ? -6.787 4.829 13.279 1.00 81.75 256 HIS A N 1
ATOM 1924 C CA . HIS A 1 256 ? -5.613 5.364 12.592 1.00 81.75 256 HIS A CA 1
ATOM 1925 C C . HIS A 1 256 ? -5.753 5.221 11.069 1.00 81.75 256 HIS A C 1
ATOM 1927 O O . HIS A 1 256 ? -5.539 6.175 10.335 1.00 81.75 256 HIS A O 1
ATOM 1933 N N . ARG A 1 257 ? -6.214 4.062 10.576 1.00 80.94 257 ARG A N 1
ATOM 1934 C CA . ARG A 1 257 ? -6.495 3.865 9.142 1.00 80.94 257 ARG A CA 1
ATOM 1935 C C . ARG A 1 257 ? -7.620 4.754 8.623 1.00 80.94 257 ARG A C 1
ATOM 1937 O O . ARG A 1 257 ? -7.555 5.176 7.475 1.00 80.94 257 ARG A O 1
ATOM 1944 N N . LEU A 1 258 ? -8.652 4.996 9.433 1.00 88.44 258 LEU A N 1
ATOM 1945 C CA . LEU A 1 258 ? -9.715 5.928 9.081 1.00 88.44 258 LEU A CA 1
ATOM 1946 C C . LEU A 1 258 ? -9.164 7.350 9.004 1.00 88.44 258 LEU A C 1
ATOM 1948 O O . LEU A 1 258 ? -9.430 8.013 8.017 1.00 88.44 258 LEU A O 1
ATOM 1952 N N . ASP A 1 259 ? -8.377 7.803 9.977 1.00 81.50 259 ASP A N 1
ATOM 1953 C CA . ASP A 1 259 ? -7.781 9.139 9.940 1.00 81.50 259 ASP A CA 1
ATOM 1954 C C . ASP A 1 259 ? -6.873 9.315 8.730 1.00 81.50 259 ASP A C 1
ATOM 1956 O O . ASP A 1 259 ? -7.037 10.242 7.955 1.00 81.50 259 ASP A O 1
ATOM 1960 N N . LEU A 1 260 ? -6.029 8.325 8.461 1.00 71.19 260 LEU A N 1
ATOM 1961 C CA . LEU A 1 260 ? -5.212 8.260 7.258 1.00 71.19 260 LEU A CA 1
ATOM 1962 C C . LEU A 1 260 ? -6.019 8.272 5.950 1.00 71.19 260 LEU A C 1
ATOM 1964 O O . LEU A 1 260 ? -5.463 8.635 4.920 1.00 71.19 260 LEU A O 1
ATOM 1968 N N . LEU A 1 261 ? -7.286 7.846 5.971 1.00 77.00 261 LEU A N 1
ATOM 1969 C CA . LEU A 1 261 ? -8.228 7.937 4.849 1.00 77.00 261 LEU A CA 1
ATOM 1970 C C . LEU A 1 261 ? -8.920 9.318 4.784 1.00 77.00 261 LEU A C 1
ATOM 1972 O O . LEU A 1 261 ? -9.432 9.688 3.730 1.00 77.00 261 LEU A O 1
ATOM 1976 N N . LEU A 1 262 ? -8.960 10.065 5.895 1.00 76.31 262 LEU A N 1
ATOM 1977 C CA . LEU A 1 262 ? -9.551 11.405 6.026 1.00 76.31 262 LEU A CA 1
ATOM 1978 C C . LEU A 1 262 ? -8.543 12.536 5.773 1.00 76.31 262 LEU A C 1
ATOM 1980 O O . LEU A 1 262 ? -8.903 13.533 5.153 1.00 76.31 262 LEU A O 1
ATOM 1984 N N . GLU A 1 263 ? -7.303 12.389 6.248 1.00 62.12 263 GLU A N 1
ATOM 1985 C CA . GLU A 1 263 ? -6.169 13.292 5.994 1.00 62.12 263 GLU A CA 1
ATOM 1986 C C . GLU A 1 263 ? -5.731 13.260 4.526 1.00 62.12 263 GLU A C 1
ATOM 1988 O O . GLU A 1 263 ? -5.029 14.152 4.042 1.00 62.12 263 GLU A O 1
ATOM 1993 N N . ASP A 1 264 ? -6.162 12.226 3.807 1.00 51.00 264 ASP A N 1
ATOM 1994 C CA . ASP A 1 264 ? -5.798 11.990 2.430 1.00 51.00 264 ASP A CA 1
ATOM 1995 C C . ASP A 1 264 ? -6.536 12.947 1.483 1.00 51.00 264 ASP A C 1
ATOM 1997 O O . ASP A 1 264 ? -7.516 12.601 0.827 1.00 51.00 264 ASP A O 1
ATOM 2001 N N . GLU A 1 265 ? -5.995 14.154 1.319 1.00 46.25 265 GLU A N 1
ATOM 2002 C CA . GLU A 1 265 ? -6.219 14.937 0.099 1.00 46.25 265 GLU A CA 1
ATOM 2003 C C . GLU A 1 265 ? -5.543 14.273 -1.146 1.00 46.25 265 GLU A C 1
ATOM 2005 O O . GLU A 1 265 ? -5.607 14.848 -2.236 1.00 46.25 265 GLU A O 1
ATOM 2010 N N . SER A 1 266 ? -4.907 13.083 -1.020 1.00 51.66 266 SER A N 1
ATOM 2011 C CA . SER A 1 266 ? -4.306 12.252 -2.103 1.00 51.66 266 SER A CA 1
ATOM 2012 C C . SER A 1 266 ? -5.012 10.910 -2.404 1.00 51.66 266 SER A C 1
ATOM 2014 O O . SER A 1 266 ? -4.864 10.380 -3.503 1.00 51.66 266 SER A O 1
ATOM 2016 N N . GLY A 1 267 ? -5.774 10.337 -1.473 1.00 53.69 267 GLY A N 1
ATOM 2017 C CA . GLY A 1 267 ? -6.523 9.073 -1.585 1.00 53.69 267 GLY A CA 1
ATOM 2018 C C . GLY A 1 267 ? -5.766 7.771 -1.937 1.00 53.69 267 GLY A C 1
ATOM 2019 O O . GLY A 1 267 ? -6.424 6.733 -2.036 1.00 53.69 267 GLY A O 1
ATOM 2020 N N . CYS A 1 268 ? -4.447 7.770 -2.176 1.00 60.50 268 CYS A N 1
ATOM 2021 C CA . CYS A 1 268 ? -3.739 6.607 -2.737 1.00 60.50 268 CYS A CA 1
ATOM 2022 C C . CYS A 1 268 ? -3.046 5.740 -1.664 1.00 60.50 268 CYS A C 1
ATOM 2024 O O . CYS A 1 268 ? -2.297 6.215 -0.809 1.00 60.50 268 CYS A O 1
ATOM 2026 N N . ARG A 1 269 ? -3.267 4.424 -1.738 1.00 72.62 269 ARG A N 1
ATOM 2027 C CA . ARG A 1 269 ? -2.535 3.364 -1.013 1.00 72.62 269 ARG A CA 1
ATOM 2028 C C . ARG A 1 269 ? -2.137 2.284 -2.003 1.00 72.62 269 ARG A C 1
ATOM 2030 O O . ARG A 1 269 ? -2.778 2.183 -3.045 1.00 72.62 269 ARG A O 1
ATOM 2037 N N . SER A 1 270 ? -1.147 1.454 -1.681 1.00 77.38 270 SER A N 1
ATOM 2038 C CA . SER A 1 270 ? -0.733 0.365 -2.572 1.00 77.38 270 SER A CA 1
ATOM 2039 C C . SER A 1 270 ? -1.918 -0.537 -2.896 1.00 77.38 270 SER A C 1
ATOM 2041 O O . SER A 1 270 ? -2.476 -1.207 -2.017 1.00 77.38 270 SER A O 1
ATOM 2043 N N . SER A 1 271 ? -2.316 -0.561 -4.167 1.00 73.50 271 SER A N 1
ATOM 2044 C CA . SER A 1 271 ? -3.436 -1.392 -4.603 1.00 73.50 271 SER A CA 1
ATOM 2045 C C . SER A 1 271 ? -3.099 -2.889 -4.537 1.00 73.50 271 SER A C 1
ATOM 2047 O O . SER A 1 271 ? -1.937 -3.292 -4.544 1.00 73.50 271 SER A O 1
ATOM 2049 N N . GLN A 1 272 ? -4.108 -3.767 -4.541 1.00 76.62 272 GLN A N 1
ATOM 2050 C CA . GLN A 1 272 ? -3.850 -5.214 -4.645 1.00 76.62 272 GLN A CA 1
ATOM 2051 C C . GLN A 1 272 ? -3.017 -5.559 -5.892 1.00 76.62 272 GLN A C 1
ATOM 2053 O O . GLN A 1 272 ? -2.165 -6.439 -5.834 1.00 76.62 272 GLN A O 1
ATOM 2058 N N . ARG A 1 273 ? -3.213 -4.826 -6.997 1.00 80.69 273 ARG A N 1
ATOM 2059 C CA . ARG A 1 273 ? -2.505 -5.067 -8.260 1.00 80.69 273 ARG A CA 1
ATOM 2060 C C . ARG A 1 273 ? -1.004 -4.833 -8.127 1.00 80.69 273 ARG A C 1
ATOM 2062 O O . ARG A 1 273 ? -0.238 -5.620 -8.671 1.00 80.69 273 ARG A O 1
ATOM 2069 N N . ILE A 1 274 ? -0.579 -3.799 -7.393 1.00 90.06 274 ILE A N 1
ATOM 2070 C CA . ILE A 1 274 ? 0.855 -3.570 -7.179 1.00 90.06 274 ILE A CA 1
ATOM 2071 C C . ILE A 1 274 ? 1.454 -4.563 -6.185 1.00 90.06 274 ILE A C 1
ATOM 2073 O O . ILE A 1 274 ? 2.597 -4.979 -6.342 1.00 90.06 274 ILE A O 1
ATOM 2077 N N . ILE A 1 275 ? 0.674 -5.010 -5.201 1.00 82.94 275 ILE A N 1
ATOM 2078 C CA . ILE A 1 275 ? 1.122 -6.050 -4.273 1.00 82.94 275 ILE A CA 1
ATOM 2079 C C . ILE A 1 275 ? 1.337 -7.371 -5.009 1.00 82.94 275 ILE A C 1
ATOM 2081 O O . ILE A 1 275 ? 2.383 -7.993 -4.845 1.00 82.94 275 ILE A O 1
ATOM 2085 N N . ASP A 1 276 ? 0.405 -7.773 -5.873 1.00 80.12 276 ASP A N 1
ATOM 2086 C CA . ASP A 1 276 ? 0.561 -8.973 -6.697 1.00 80.12 276 ASP A CA 1
ATOM 2087 C C . ASP A 1 276 ? 1.722 -8.838 -7.692 1.00 80.12 276 ASP A C 1
ATOM 2089 O O . ASP A 1 276 ? 2.494 -9.785 -7.849 1.00 80.12 276 ASP A O 1
ATOM 2093 N N . PHE A 1 277 ? 1.910 -7.648 -8.276 1.00 88.12 277 PHE A N 1
ATOM 2094 C CA . PHE A 1 277 ? 3.070 -7.334 -9.113 1.00 88.12 277 PHE A CA 1
ATOM 2095 C C . PHE A 1 277 ? 4.393 -7.545 -8.363 1.00 88.12 277 PHE A C 1
ATOM 2097 O O . PHE A 1 277 ? 5.283 -8.224 -8.870 1.00 88.12 277 PHE A O 1
ATOM 2104 N N . ILE A 1 278 ? 4.529 -7.019 -7.140 1.00 90.62 278 ILE A N 1
ATOM 2105 C CA . ILE A 1 278 ? 5.737 -7.200 -6.320 1.00 90.62 278 ILE A CA 1
ATOM 2106 C C . ILE A 1 278 ? 5.923 -8.684 -5.974 1.00 90.62 278 ILE A C 1
ATOM 2108 O O . ILE A 1 278 ? 6.999 -9.235 -6.200 1.00 90.62 278 ILE A O 1
ATOM 2112 N N . LYS A 1 279 ? 4.868 -9.368 -5.516 1.00 88.12 279 LYS A N 1
ATOM 2113 C CA . LYS A 1 279 ? 4.907 -10.797 -5.149 1.00 88.12 279 LYS A CA 1
ATOM 2114 C C . LYS A 1 279 ? 5.404 -11.692 -6.284 1.00 88.12 279 LYS A C 1
ATOM 2116 O O . LYS A 1 279 ? 6.165 -12.627 -6.030 1.00 88.12 279 LYS A O 1
ATOM 2121 N N . GLU A 1 280 ? 4.979 -11.429 -7.519 1.00 88.88 280 GLU A N 1
ATOM 2122 C CA . GLU A 1 280 ? 5.425 -12.183 -8.695 1.00 88.88 280 GLU A CA 1
ATOM 2123 C C . GLU A 1 280 ? 6.937 -12.040 -8.931 1.00 88.88 280 GLU A C 1
ATOM 2125 O O . GLU A 1 280 ? 7.588 -13.002 -9.339 1.00 88.88 280 GLU A O 1
ATOM 2130 N N . ARG A 1 281 ? 7.510 -10.862 -8.648 1.00 88.19 281 ARG A N 1
ATOM 2131 C CA . ARG A 1 281 ? 8.935 -10.580 -8.874 1.00 88.19 281 ARG A CA 1
ATOM 2132 C C . ARG A 1 281 ? 9.842 -11.054 -7.750 1.00 88.19 281 ARG A C 1
ATOM 2134 O O . ARG A 1 281 ? 10.921 -11.555 -8.048 1.00 88.19 281 ARG A O 1
ATOM 2141 N N . GLU A 1 282 ? 9.422 -10.891 -6.500 1.00 88.25 282 GLU A N 1
ATOM 2142 C CA . GLU A 1 282 ? 10.242 -11.280 -5.346 1.00 88.25 282 GLU A CA 1
ATOM 2143 C C . GLU A 1 282 ? 10.237 -12.799 -5.130 1.00 88.25 282 GLU A C 1
ATOM 2145 O O . GLU A 1 282 ? 11.213 -13.379 -4.654 1.00 88.25 282 GLU A O 1
ATOM 2150 N N . GLY A 1 283 ? 9.151 -13.475 -5.521 1.00 89.38 283 GLY A N 1
ATOM 2151 C CA . GLY A 1 283 ? 8.960 -14.886 -5.207 1.00 89.38 283 GLY A CA 1
ATOM 2152 C C . GLY A 1 283 ? 8.684 -15.107 -3.717 1.00 89.38 283 GLY A C 1
ATOM 2153 O O . GLY A 1 283 ? 8.761 -14.200 -2.900 1.00 89.38 283 GLY A O 1
ATOM 2154 N N . PHE A 1 284 ? 8.290 -16.327 -3.356 1.00 93.31 284 PHE A N 1
ATOM 2155 C CA . PHE A 1 284 ? 7.895 -16.657 -1.985 1.00 93.31 284 PHE A CA 1
ATOM 2156 C C . PHE A 1 284 ? 8.918 -17.570 -1.315 1.00 93.31 284 PHE A C 1
ATOM 2158 O O . PHE A 1 284 ? 9.171 -18.670 -1.813 1.00 93.31 284 PHE A O 1
ATOM 2165 N N . SER A 1 285 ? 9.409 -17.159 -0.146 1.00 95.25 285 SER A N 1
ATOM 2166 C CA . SER A 1 285 ? 10.146 -18.012 0.783 1.00 95.25 285 SER A CA 1
ATOM 2167 C C . SER A 1 285 ? 9.344 -18.251 2.058 1.00 95.25 285 SER A C 1
ATOM 2169 O O . SER A 1 285 ? 9.043 -17.317 2.800 1.00 95.25 285 SER A O 1
ATOM 2171 N N . ALA A 1 286 ? 9.042 -19.518 2.344 1.00 92.62 286 ALA A N 1
ATOM 2172 C CA . ALA A 1 286 ? 8.348 -19.895 3.572 1.00 92.62 286 ALA A CA 1
ATOM 2173 C C . ALA A 1 286 ? 9.217 -19.679 4.820 1.00 92.62 286 ALA A C 1
ATOM 2175 O O . ALA A 1 286 ? 8.680 -19.422 5.885 1.00 92.62 286 ALA A O 1
ATOM 2176 N N . THR A 1 287 ? 10.543 -19.763 4.711 1.00 95.38 287 THR A N 1
ATOM 2177 C CA . THR A 1 287 ? 11.463 -19.625 5.851 1.00 95.38 287 THR A CA 1
ATOM 2178 C C . THR A 1 287 ? 12.447 -18.474 5.643 1.00 95.38 287 THR A C 1
ATOM 2180 O O . THR A 1 287 ? 12.741 -18.134 4.490 1.00 95.38 287 THR A O 1
ATOM 2183 N N . PRO A 1 288 ? 13.006 -17.901 6.723 1.00 95.69 288 PRO A N 1
ATOM 2184 C CA . PRO A 1 288 ? 14.050 -16.891 6.636 1.00 95.69 288 PRO A CA 1
ATOM 2185 C C . PRO A 1 288 ? 15.253 -17.379 5.827 1.00 95.69 288 PRO A C 1
ATOM 2187 O O . PRO A 1 288 ? 15.716 -18.511 5.997 1.00 95.69 288 PRO A O 1
ATOM 2190 N N . TYR A 1 289 ? 15.796 -16.507 4.988 1.00 94.38 289 TYR A N 1
ATOM 2191 C CA . TYR A 1 289 ? 17.038 -16.725 4.255 1.00 94.38 289 TYR A CA 1
ATOM 2192 C C . TYR A 1 289 ? 17.938 -15.499 4.370 1.00 94.38 289 TYR A C 1
ATOM 2194 O O . TYR A 1 289 ? 17.469 -14.386 4.593 1.00 94.38 289 TYR A O 1
ATOM 2202 N N . TRP A 1 290 ? 19.247 -15.718 4.261 1.00 92.00 290 TRP A N 1
ATOM 2203 C CA . TRP A 1 290 ? 20.214 -14.628 4.253 1.00 92.00 290 TRP A CA 1
ATOM 2204 C C . TRP A 1 290 ? 20.232 -13.974 2.874 1.00 92.00 290 TRP A C 1
ATOM 2206 O O . TRP A 1 290 ? 20.507 -14.644 1.877 1.00 92.00 290 TRP A O 1
ATOM 2216 N N . ASP A 1 291 ? 19.969 -12.676 2.835 1.00 82.19 291 ASP A N 1
ATOM 2217 C CA . ASP A 1 291 ? 20.009 -11.850 1.640 1.00 82.19 291 ASP A CA 1
ATOM 2218 C C . ASP A 1 291 ? 20.992 -10.699 1.853 1.00 82.19 291 ASP A C 1
ATOM 2220 O O . ASP A 1 291 ? 20.687 -9.708 2.516 1.00 82.19 291 ASP A O 1
ATOM 2224 N N . HIS A 1 292 ? 22.199 -10.877 1.309 1.00 77.12 292 HIS A N 1
ATOM 2225 C CA . HIS A 1 292 ? 23.343 -9.962 1.371 1.00 77.12 292 HIS A CA 1
ATOM 2226 C C . HIS A 1 292 ? 23.797 -9.566 2.789 1.00 77.12 292 HIS A C 1
ATOM 2228 O O . HIS A 1 292 ? 24.871 -9.994 3.218 1.00 77.12 292 HIS A O 1
ATOM 2234 N N . SER A 1 293 ? 23.011 -8.761 3.501 1.00 80.88 293 SER A N 1
ATOM 2235 C CA . SER A 1 293 ? 23.307 -8.185 4.819 1.00 80.88 293 SER A CA 1
ATOM 2236 C C . SER A 1 293 ? 22.177 -8.345 5.844 1.00 80.88 293 SER A C 1
ATOM 2238 O O . SER A 1 293 ? 22.326 -7.891 6.978 1.00 80.88 293 SER A O 1
ATOM 2240 N N . GLN A 1 294 ? 21.067 -8.986 5.476 1.00 88.00 294 GLN A N 1
ATOM 2241 C CA . GLN A 1 294 ? 19.900 -9.146 6.341 1.00 88.00 294 GLN A CA 1
ATOM 2242 C C . GLN A 1 294 ? 19.250 -10.521 6.176 1.00 88.00 294 GLN A C 1
ATOM 2244 O O . GLN A 1 294 ? 19.432 -11.202 5.167 1.00 88.00 294 GLN A O 1
ATOM 2249 N N . TYR A 1 295 ? 18.462 -10.928 7.166 1.00 91.56 295 TYR A N 1
ATOM 2250 C CA . TYR A 1 295 ? 17.504 -12.010 7.007 1.00 91.56 295 TYR A CA 1
ATOM 2251 C C . TYR A 1 295 ? 16.215 -11.484 6.386 1.00 91.56 295 TYR A C 1
ATOM 2253 O O . TYR A 1 295 ? 15.643 -10.490 6.839 1.00 91.56 295 TYR A O 1
ATOM 2261 N N . THR A 1 296 ? 15.759 -12.209 5.374 1.00 92.38 296 THR A N 1
ATOM 2262 C CA . THR A 1 296 ? 14.574 -11.905 4.581 1.00 92.38 296 THR A CA 1
ATOM 2263 C C . THR A 1 296 ? 13.630 -13.109 4.588 1.00 92.38 296 THR A C 1
ATOM 2265 O O . THR A 1 296 ? 14.076 -14.256 4.636 1.00 92.38 296 THR A O 1
ATOM 2268 N N . ILE A 1 297 ? 12.319 -12.874 4.551 1.00 90.69 297 ILE A N 1
ATOM 2269 C CA . ILE A 1 297 ? 11.278 -13.909 4.525 1.00 90.69 297 ILE A CA 1
ATOM 2270 C C . ILE A 1 297 ? 10.117 -13.501 3.610 1.00 90.69 297 ILE A C 1
ATOM 2272 O O . ILE A 1 297 ? 9.941 -12.326 3.283 1.00 90.69 297 ILE A O 1
ATOM 2276 N N . GLY A 1 298 ? 9.299 -14.468 3.195 1.00 93.69 298 GLY A N 1
ATOM 2277 C CA . GLY A 1 298 ? 8.078 -14.203 2.450 1.00 93.69 298 GLY A CA 1
ATOM 2278 C C . GLY A 1 298 ? 8.390 -13.680 1.056 1.00 93.69 298 GLY A C 1
ATOM 2279 O O . GLY A 1 298 ? 9.082 -14.355 0.298 1.00 93.69 298 GLY A O 1
ATOM 2280 N N . TYR A 1 299 ? 7.875 -12.495 0.737 1.00 89.38 299 TYR A N 1
ATOM 2281 C CA . TYR A 1 299 ? 8.071 -11.810 -0.544 1.00 89.38 299 TYR A CA 1
ATOM 2282 C C . TYR A 1 299 ? 9.118 -10.696 -0.427 1.00 89.38 299 TYR A C 1
ATOM 2284 O O . TYR A 1 299 ? 8.832 -9.536 -0.711 1.00 89.38 299 TYR A O 1
ATOM 2292 N N . GLY A 1 300 ? 10.312 -11.029 0.065 1.00 87.56 300 GLY A N 1
ATOM 2293 C CA . GLY A 1 300 ? 11.398 -10.052 0.185 1.00 87.56 300 GLY A CA 1
ATOM 2294 C C . GLY A 1 300 ? 11.316 -9.145 1.421 1.00 87.56 300 GLY A C 1
ATOM 2295 O O . GLY A 1 300 ? 11.873 -8.053 1.415 1.00 87.56 300 GLY A O 1
ATOM 2296 N N . THR A 1 301 ? 10.618 -9.550 2.489 1.00 87.88 301 THR A N 1
ATOM 2297 C CA . THR A 1 301 ? 10.454 -8.720 3.696 1.00 87.88 301 THR A CA 1
ATOM 2298 C C . THR A 1 301 ? 11.564 -8.955 4.718 1.00 87.88 301 THR A C 1
ATOM 2300 O O . THR A 1 301 ? 11.862 -10.099 5.060 1.00 87.88 301 THR A O 1
ATOM 2303 N N . TYR A 1 302 ? 12.146 -7.874 5.245 1.00 85.69 302 TYR A N 1
ATOM 2304 C CA . TYR A 1 302 ? 13.135 -7.918 6.326 1.00 85.69 302 TYR A CA 1
ATOM 2305 C C . TYR A 1 302 ? 12.572 -8.592 7.587 1.00 85.69 302 TYR A C 1
ATOM 2307 O O . TYR A 1 302 ? 11.468 -8.273 8.029 1.00 85.69 302 TYR A O 1
ATOM 2315 N N . CYS A 1 303 ? 13.348 -9.485 8.202 1.00 85.62 303 CYS A N 1
ATOM 2316 C CA . CYS A 1 303 ? 12.973 -10.135 9.459 1.00 85.62 303 CYS A CA 1
ATOM 2317 C C . CYS A 1 303 ? 14.099 -10.237 10.501 1.00 85.62 303 CYS A C 1
ATOM 2319 O O . CYS A 1 303 ? 13.927 -10.945 11.490 1.00 85.62 303 CYS A O 1
ATOM 2321 N N . GLY A 1 304 ? 15.237 -9.566 10.303 1.00 85.06 304 GLY A N 1
ATOM 2322 C CA . GLY A 1 304 ? 16.314 -9.480 11.298 1.00 85.06 304 GLY A CA 1
ATOM 2323 C C . GLY A 1 304 ? 17.686 -9.221 10.677 1.00 85.06 304 GLY A C 1
ATOM 2324 O O . GLY A 1 304 ? 17.926 -9.563 9.522 1.00 85.06 304 GLY A O 1
ATOM 2325 N N . SER A 1 305 ? 18.616 -8.637 11.431 1.00 91.38 305 SER A N 1
ATOM 2326 C CA . SER A 1 305 ? 19.997 -8.384 10.968 1.00 91.38 305 SER A CA 1
ATOM 2327 C C . SER A 1 305 ? 20.938 -9.545 11.295 1.00 91.38 305 SER A C 1
ATOM 2329 O O . SER A 1 305 ? 22.029 -9.670 10.741 1.00 91.38 305 SER A O 1
ATOM 2331 N N . SER A 1 306 ? 20.517 -10.417 12.206 1.00 91.31 306 SER A N 1
ATOM 2332 C CA . SER A 1 306 ? 21.249 -11.597 12.645 1.00 91.31 306 SER A CA 1
ATOM 2333 C C . SER A 1 306 ? 20.283 -12.755 12.875 1.00 91.31 306 SER A C 1
ATOM 2335 O O . SER A 1 306 ? 19.076 -12.561 13.000 1.00 91.31 306 SER A O 1
ATOM 2337 N N . ARG A 1 307 ? 20.805 -13.985 12.927 1.00 90.94 307 ARG A N 1
ATOM 2338 C CA . ARG A 1 307 ? 19.970 -15.186 13.089 1.00 90.94 307 ARG A CA 1
ATOM 2339 C C . ARG A 1 307 ? 19.159 -15.148 14.389 1.00 90.94 307 ARG A C 1
ATOM 2341 O O . ARG A 1 307 ? 18.035 -15.636 14.405 1.00 90.94 307 ARG A O 1
ATOM 2348 N N . ASP A 1 308 ? 19.738 -14.573 15.438 1.00 91.62 308 ASP A N 1
ATOM 2349 C CA . ASP A 1 308 ? 19.144 -14.502 16.774 1.00 91.62 308 ASP A CA 1
ATOM 2350 C C . ASP A 1 308 ? 18.054 -13.421 16.877 1.00 91.62 308 ASP A C 1
ATOM 2352 O O . ASP A 1 308 ? 17.193 -13.502 17.749 1.00 91.62 308 ASP A O 1
ATOM 2356 N N . GLU A 1 309 ? 18.065 -12.428 15.980 1.00 89.75 309 GLU A N 1
ATOM 2357 C CA . GLU A 1 309 ? 17.006 -11.413 15.868 1.00 89.75 309 GLU A CA 1
ATOM 2358 C C . GLU A 1 309 ? 15.764 -11.935 15.141 1.00 89.75 309 GLU A C 1
ATOM 2360 O O . GLU A 1 309 ? 14.671 -11.404 15.338 1.00 89.75 309 GLU A O 1
ATOM 2365 N N . VAL A 1 310 ? 15.914 -12.970 14.308 1.00 85.69 310 VAL A N 1
ATOM 2366 C CA . VAL A 1 310 ? 14.793 -13.540 13.560 1.00 85.69 310 VAL A CA 1
ATOM 2367 C C . VAL A 1 310 ? 13.826 -14.234 14.523 1.00 85.69 310 VAL A C 1
ATOM 2369 O O . VAL A 1 310 ? 14.254 -15.136 15.254 1.00 85.69 310 VAL A O 1
ATOM 2372 N N . PRO A 1 311 ? 12.520 -13.897 14.503 1.00 88.69 311 PRO A N 1
ATOM 2373 C CA . PRO A 1 311 ? 11.526 -14.564 15.334 1.00 88.69 311 PRO A CA 1
ATOM 2374 C C . PRO A 1 311 ? 11.605 -16.086 15.205 1.00 88.69 311 PRO A C 1
ATOM 2376 O O . PRO A 1 311 ? 11.580 -16.629 14.101 1.00 88.69 311 PRO A O 1
ATOM 2379 N N . ALA A 1 312 ? 11.675 -16.786 16.341 1.00 84.50 312 ALA A N 1
ATOM 2380 C CA . ALA A 1 312 ? 11.853 -18.238 16.355 1.00 84.50 312 ALA A CA 1
ATOM 2381 C C . ALA A 1 312 ? 10.780 -18.972 15.527 1.00 84.50 312 ALA A C 1
ATOM 2383 O O . ALA A 1 312 ? 11.102 -19.910 14.803 1.00 84.50 312 ALA A O 1
ATOM 2384 N N . SER A 1 313 ? 9.534 -18.486 15.572 1.00 86.81 313 SER A N 1
ATOM 2385 C CA . SER A 1 313 ? 8.395 -19.027 14.821 1.00 86.81 313 SER A CA 1
ATOM 2386 C C . SER A 1 313 ? 8.552 -18.941 13.303 1.00 86.81 313 SER A C 1
ATOM 2388 O O . SER A 1 313 ? 7.939 -19.720 12.585 1.00 86.81 313 SER A O 1
ATOM 2390 N N . TYR A 1 314 ? 9.373 -18.027 12.782 1.00 90.44 314 TYR A N 1
ATOM 2391 C CA . TYR A 1 314 ? 9.569 -17.904 11.337 1.00 90.44 314 TYR A CA 1
ATOM 2392 C C . TYR A 1 314 ? 10.359 -19.085 10.768 1.00 90.44 314 TYR A C 1
ATOM 2394 O O . TYR A 1 314 ? 10.182 -19.448 9.606 1.00 90.44 314 TYR A O 1
ATOM 2402 N N . TRP A 1 315 ? 11.198 -19.726 11.584 1.00 89.56 315 TRP A N 1
ATOM 2403 C CA . TRP A 1 315 ? 11.948 -20.914 11.174 1.00 89.56 315 TRP A CA 1
ATOM 2404 C C . TRP A 1 315 ? 11.062 -22.149 10.976 1.00 89.56 315 TRP A C 1
ATOM 2406 O O . TRP A 1 315 ? 11.462 -23.046 10.235 1.00 89.56 315 TRP A O 1
ATOM 2416 N N . ASP A 1 316 ? 9.863 -22.172 11.567 1.00 91.19 316 ASP A N 1
ATOM 2417 C CA . ASP A 1 316 ? 8.860 -23.226 11.351 1.00 91.19 316 ASP A CA 1
ATOM 2418 C C . ASP A 1 316 ? 8.119 -23.067 10.010 1.00 91.19 316 ASP A C 1
ATOM 2420 O O . ASP A 1 316 ? 7.436 -23.985 9.552 1.00 91.19 316 ASP A O 1
ATOM 2424 N N . GLY 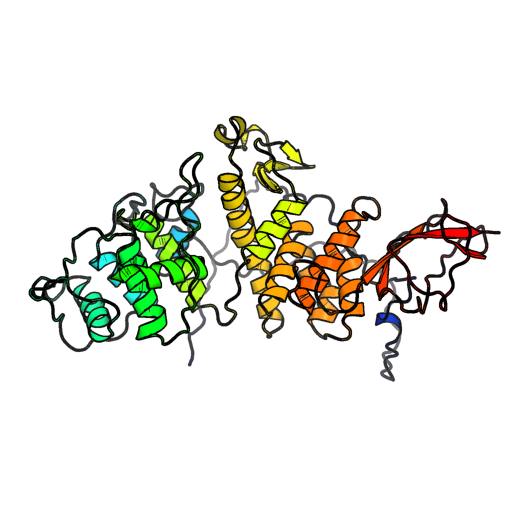A 1 317 ? 8.310 -21.924 9.349 1.00 87.81 317 GLY A N 1
ATOM 2425 C CA . GLY A 1 317 ? 7.706 -21.584 8.074 1.00 87.81 317 GLY A CA 1
ATOM 2426 C C . GLY A 1 317 ? 6.454 -20.719 8.220 1.00 87.81 317 GLY A C 1
ATOM 2427 O O . GLY A 1 317 ? 5.625 -20.937 9.099 1.00 87.81 317 GLY A O 1
ATOM 2428 N N . ILE A 1 318 ? 6.305 -19.753 7.315 1.00 81.81 318 ILE A N 1
ATOM 2429 C CA . ILE A 1 318 ? 5.112 -18.916 7.167 1.00 81.81 318 ILE A CA 1
ATOM 2430 C C . ILE A 1 318 ? 4.340 -19.298 5.903 1.00 81.81 318 ILE A C 1
ATOM 2432 O O . ILE A 1 318 ? 4.885 -19.865 4.955 1.00 81.81 318 ILE A O 1
ATOM 2436 N N . THR A 1 319 ? 3.057 -18.971 5.874 1.00 84.44 319 THR A N 1
ATOM 2437 C CA . THR A 1 319 ? 2.180 -19.103 4.709 1.00 84.44 319 THR A CA 1
ATOM 2438 C C . THR A 1 319 ? 2.337 -17.923 3.746 1.00 84.44 319 THR A C 1
ATOM 2440 O O . THR A 1 319 ? 2.902 -16.880 4.075 1.00 84.44 319 THR A O 1
ATOM 2443 N N . ARG A 1 320 ? 1.798 -18.064 2.528 1.00 75.75 320 ARG A N 1
ATOM 2444 C CA . ARG A 1 320 ? 1.758 -16.970 1.542 1.00 75.75 320 ARG A CA 1
ATOM 2445 C C . ARG A 1 320 ? 0.936 -15.772 2.020 1.00 75.75 320 ARG A C 1
ATOM 2447 O O . ARG A 1 320 ? 1.277 -14.652 1.660 1.00 75.75 320 ARG A O 1
ATOM 2454 N N . ASP A 1 321 ? -0.095 -16.002 2.826 1.00 70.00 321 ASP A N 1
ATOM 2455 C CA . ASP A 1 321 ? -0.961 -14.934 3.332 1.00 70.00 321 ASP A CA 1
ATOM 2456 C C . ASP A 1 321 ? -0.293 -14.181 4.488 1.00 70.00 321 ASP A C 1
ATOM 2458 O O . ASP A 1 321 ? -0.346 -12.955 4.539 1.00 70.00 321 ASP A O 1
ATOM 2462 N N . GLU A 1 322 ? 0.410 -14.889 5.381 1.00 69.25 322 GLU A N 1
ATOM 2463 C CA . GLU A 1 322 ? 1.267 -14.265 6.402 1.00 69.25 322 GLU A CA 1
ATOM 2464 C C . GLU A 1 322 ? 2.401 -13.461 5.753 1.00 69.25 322 GLU A C 1
ATOM 2466 O O . GLU A 1 322 ? 2.658 -12.327 6.149 1.00 69.25 322 GLU A O 1
ATOM 2471 N N . ALA A 1 323 ? 3.021 -13.996 4.697 1.00 73.38 323 ALA A N 1
ATOM 2472 C CA . ALA A 1 323 ? 4.029 -13.276 3.925 1.00 73.38 323 ALA A CA 1
ATOM 2473 C C . ALA A 1 323 ? 3.479 -12.008 3.254 1.00 73.38 323 ALA A C 1
ATOM 2475 O O . ALA A 1 323 ? 4.191 -11.012 3.166 1.00 73.38 323 ALA A O 1
ATOM 2476 N N . GLU A 1 324 ? 2.231 -12.018 2.778 1.00 81.50 324 GLU A N 1
ATOM 2477 C CA . GLU A 1 324 ? 1.607 -10.821 2.207 1.00 81.50 324 GLU A CA 1
ATOM 2478 C C . GLU A 1 324 ? 1.301 -9.765 3.276 1.00 81.50 324 GLU A C 1
ATOM 2480 O O . GLU A 1 324 ? 1.467 -8.573 3.015 1.00 81.50 324 GLU A O 1
ATOM 2485 N N . VAL A 1 325 ? 0.891 -10.174 4.480 1.00 74.12 325 VAL A N 1
ATOM 2486 C CA . VAL A 1 325 ? 0.706 -9.241 5.603 1.00 74.12 325 VAL A CA 1
ATOM 2487 C C . VAL A 1 325 ? 2.022 -8.537 5.927 1.00 74.12 325 VAL A C 1
ATOM 2489 O O . VAL A 1 325 ? 2.053 -7.307 5.926 1.00 74.12 325 VAL A O 1
ATOM 2492 N N . LEU A 1 326 ? 3.110 -9.299 6.084 1.00 78.19 326 LEU A N 1
ATOM 2493 C CA . LEU A 1 326 ? 4.446 -8.748 6.331 1.00 78.19 326 LEU A CA 1
ATOM 2494 C C . LEU A 1 326 ? 4.893 -7.805 5.206 1.00 78.19 326 LEU A C 1
ATOM 2496 O O . LEU A 1 326 ? 5.386 -6.707 5.467 1.00 78.19 326 LEU A O 1
ATOM 2500 N N . LEU A 1 327 ? 4.658 -8.195 3.949 1.00 82.62 327 LEU A N 1
ATOM 2501 C CA . LEU A 1 327 ? 4.973 -7.362 2.792 1.00 82.62 327 LEU A CA 1
ATOM 2502 C C . LEU A 1 327 ? 4.224 -6.024 2.841 1.00 82.62 327 LEU A C 1
ATOM 2504 O O . LEU A 1 327 ? 4.820 -4.970 2.631 1.00 82.62 327 LEU A O 1
ATOM 2508 N N . ARG A 1 328 ? 2.921 -6.049 3.127 1.00 81.19 328 ARG A N 1
ATOM 2509 C CA . ARG A 1 328 ? 2.084 -4.843 3.189 1.00 81.19 328 ARG A CA 1
ATOM 2510 C C . ARG A 1 328 ? 2.461 -3.925 4.338 1.00 81.19 328 ARG A C 1
ATOM 2512 O O . ARG A 1 328 ? 2.417 -2.713 4.161 1.00 81.19 328 ARG A O 1
ATOM 2519 N N . GLU A 1 329 ? 2.798 -4.485 5.493 1.00 73.06 329 GLU A N 1
ATOM 2520 C CA . GLU A 1 329 ? 3.301 -3.718 6.636 1.00 73.06 329 GLU A CA 1
ATOM 2521 C C . GLU A 1 329 ? 4.620 -3.034 6.274 1.00 73.06 329 GLU A C 1
ATOM 2523 O O . GLU A 1 329 ? 4.739 -1.819 6.404 1.00 73.06 329 GLU A O 1
ATOM 2528 N N . SER A 1 330 ? 5.561 -3.779 5.689 1.00 77.06 330 SER A N 1
ATOM 2529 C CA . SER A 1 330 ? 6.828 -3.219 5.213 1.00 77.06 330 SER A CA 1
ATOM 2530 C C . SER A 1 330 ? 6.627 -2.124 4.163 1.00 77.06 330 SER A C 1
ATOM 2532 O O . SER A 1 330 ? 7.312 -1.101 4.200 1.00 77.06 330 SER A O 1
ATOM 2534 N N . ILE A 1 331 ? 5.693 -2.319 3.227 1.00 81.94 331 ILE A N 1
ATOM 2535 C CA . ILE A 1 331 ? 5.386 -1.337 2.185 1.00 81.94 331 ILE A CA 1
ATOM 2536 C C . ILE A 1 331 ? 4.790 -0.063 2.768 1.00 81.94 331 ILE A C 1
ATOM 2538 O O . ILE A 1 331 ? 5.274 1.023 2.445 1.00 81.94 331 ILE A O 1
ATOM 2542 N N . ALA A 1 332 ? 3.796 -0.189 3.644 1.00 72.06 332 ALA A N 1
ATOM 2543 C CA . ALA A 1 332 ? 3.149 0.955 4.268 1.00 72.06 332 ALA A CA 1
ATOM 2544 C C . ALA A 1 332 ? 4.145 1.786 5.092 1.00 72.06 332 ALA A C 1
ATOM 2546 O O . ALA A 1 332 ? 4.227 3.003 4.919 1.00 72.06 332 ALA A O 1
ATOM 2547 N N . SER A 1 333 ? 4.945 1.127 5.937 1.00 64.50 333 SER A N 1
ATOM 2548 C CA . SER A 1 333 ? 5.837 1.817 6.873 1.00 64.50 333 SER A CA 1
ATOM 2549 C C . SER A 1 333 ? 7.048 2.463 6.200 1.00 64.50 333 SER A C 1
ATOM 2551 O O . SER A 1 333 ? 7.493 3.522 6.639 1.00 64.50 333 SER A O 1
ATOM 2553 N N . ASN A 1 334 ? 7.585 1.860 5.133 1.00 66.81 334 ASN A N 1
ATOM 2554 C CA . ASN A 1 334 ? 8.860 2.300 4.554 1.00 66.81 334 ASN A CA 1
ATOM 2555 C C . ASN A 1 334 ? 8.709 3.004 3.198 1.00 66.81 334 ASN A C 1
ATOM 2557 O O . ASN A 1 334 ? 9.377 4.009 2.937 1.00 66.81 334 ASN A O 1
ATOM 2561 N N . TYR A 1 335 ? 7.844 2.494 2.319 1.00 82.25 335 TYR A N 1
ATOM 2562 C CA . TYR A 1 335 ? 7.836 2.893 0.908 1.00 82.25 335 TYR A CA 1
ATOM 2563 C C . TYR A 1 335 ? 6.662 3.815 0.569 1.00 82.25 335 TYR A C 1
ATOM 2565 O O . TYR A 1 335 ? 6.893 4.866 -0.026 1.00 82.25 335 TYR A O 1
ATOM 2573 N N . GLU A 1 336 ? 5.438 3.508 1.015 1.00 82.94 336 GLU A N 1
ATOM 2574 C CA . GLU A 1 336 ? 4.289 4.417 0.865 1.00 82.94 336 GLU A CA 1
ATOM 2575 C C . GLU A 1 336 ? 4.573 5.758 1.536 1.00 82.94 336 GLU A C 1
ATOM 2577 O O . GLU A 1 336 ? 4.438 6.802 0.906 1.00 82.94 336 GLU A O 1
ATOM 2582 N N . ALA A 1 337 ? 5.059 5.736 2.781 1.00 74.12 337 ALA A N 1
ATOM 2583 C CA . ALA A 1 337 ? 5.407 6.948 3.516 1.00 74.12 337 ALA A CA 1
ATOM 2584 C C . ALA A 1 337 ? 6.449 7.818 2.784 1.00 74.12 337 ALA A C 1
ATOM 2586 O O . ALA A 1 337 ? 6.379 9.049 2.831 1.00 74.12 337 ALA A O 1
ATOM 2587 N N . SER A 1 338 ? 7.404 7.194 2.085 1.00 76.69 338 SER A N 1
ATOM 2588 C CA . SER A 1 338 ? 8.408 7.905 1.285 1.00 76.69 338 SER A CA 1
ATOM 2589 C C . SER A 1 338 ? 7.781 8.549 0.044 1.00 76.69 338 SER A C 1
ATOM 2591 O O . SER A 1 338 ? 7.989 9.738 -0.197 1.00 76.69 338 SER A O 1
ATOM 2593 N N . VAL A 1 339 ? 6.948 7.806 -0.693 1.00 85.12 339 VAL A N 1
ATOM 2594 C CA . VAL A 1 339 ? 6.253 8.314 -1.890 1.00 85.12 339 VAL A CA 1
ATOM 2595 C C . VAL A 1 339 ? 5.275 9.437 -1.532 1.00 85.12 339 VAL A C 1
ATOM 2597 O O . VAL A 1 339 ? 5.259 10.456 -2.216 1.00 85.12 339 VAL A O 1
ATOM 2600 N N . ILE A 1 340 ? 4.521 9.308 -0.434 1.00 78.56 340 ILE A N 1
ATOM 2601 C CA . ILE A 1 340 ? 3.591 10.341 0.062 1.00 78.56 340 ILE A CA 1
ATOM 2602 C C . ILE A 1 340 ? 4.343 11.633 0.402 1.00 78.56 340 ILE A C 1
ATOM 2604 O O . ILE A 1 340 ? 3.912 12.736 0.051 1.00 78.56 340 ILE A O 1
ATOM 2608 N N . ARG A 1 341 ? 5.495 11.513 1.073 1.00 74.56 341 ARG A N 1
ATOM 2609 C CA . ARG A 1 341 ? 6.337 12.666 1.417 1.00 74.56 341 ARG A CA 1
ATOM 2610 C C . ARG A 1 341 ? 6.871 13.357 0.166 1.00 74.56 341 ARG A C 1
ATOM 2612 O O . ARG A 1 341 ? 6.847 14.584 0.102 1.00 74.56 341 ARG A O 1
ATOM 2619 N N . TYR A 1 342 ? 7.336 12.579 -0.809 1.00 80.31 342 TYR A N 1
ATOM 2620 C CA . TYR A 1 342 ? 7.849 13.108 -2.068 1.00 80.31 342 TYR A CA 1
ATOM 2621 C C . TYR A 1 342 ? 6.748 13.797 -2.889 1.00 80.31 342 TYR A C 1
ATOM 2623 O O . TYR A 1 342 ? 6.926 14.935 -3.317 1.00 80.31 342 TYR A O 1
ATOM 2631 N N . GLU A 1 343 ? 5.574 13.168 -3.019 1.00 83.31 343 GLU A N 1
ATOM 2632 C CA . GLU A 1 343 ? 4.389 13.757 -3.659 1.00 83.31 343 GLU A CA 1
ATOM 2633 C C . GLU A 1 343 ? 4.029 15.114 -3.034 1.00 83.31 343 GLU A C 1
ATOM 2635 O O . GLU A 1 343 ? 3.842 16.107 -3.740 1.00 83.31 343 GLU A O 1
ATOM 2640 N N . SER A 1 344 ? 4.003 15.173 -1.700 1.00 74.38 344 SER A N 1
ATOM 2641 C CA . SER A 1 344 ? 3.713 16.406 -0.962 1.00 74.38 344 SER A CA 1
ATOM 2642 C C . SER A 1 344 ? 4.718 17.520 -1.283 1.00 74.38 344 SER A C 1
ATOM 2644 O O . SER A 1 344 ? 4.330 18.682 -1.391 1.00 74.38 344 SER A O 1
ATOM 2646 N N . GLY A 1 345 ? 5.996 17.173 -1.472 1.00 74.81 345 GLY A N 1
ATOM 2647 C CA . GLY A 1 345 ? 7.055 18.109 -1.858 1.00 74.81 345 GLY A CA 1
ATOM 2648 C C . GLY A 1 345 ? 6.901 18.672 -3.275 1.00 74.81 345 GLY A C 1
ATOM 2649 O O . GLY A 1 345 ? 7.197 19.844 -3.492 1.00 74.81 345 GLY A O 1
ATOM 2650 N N . LEU A 1 346 ? 6.375 17.881 -4.217 1.00 79.25 346 LEU A N 1
ATOM 2651 C CA . LEU A 1 346 ? 6.116 18.322 -5.595 1.00 79.25 346 LEU A CA 1
ATOM 2652 C C . LEU A 1 346 ? 4.919 19.280 -5.721 1.00 79.25 346 LEU A C 1
ATOM 2654 O O . LEU A 1 346 ? 4.723 19.887 -6.774 1.00 79.25 346 LEU A O 1
ATOM 2658 N N . GLY A 1 347 ? 4.074 19.386 -4.690 1.00 75.12 347 GLY A N 1
ATOM 2659 C CA . GLY A 1 347 ? 2.883 20.239 -4.716 1.00 75.12 347 GLY A CA 1
ATOM 2660 C C . GLY A 1 347 ? 1.813 19.798 -5.725 1.00 75.12 347 GLY A C 1
ATOM 2661 O O . GLY A 1 347 ? 0.976 20.608 -6.128 1.00 75.12 347 GLY A O 1
ATOM 2662 N N . ARG A 1 348 ? 1.826 18.528 -6.151 1.00 73.62 348 ARG A N 1
ATOM 2663 C CA . ARG A 1 348 ? 0.848 17.932 -7.077 1.00 73.62 348 ARG A CA 1
ATOM 2664 C C . ARG A 1 348 ? 0.545 16.487 -6.690 1.00 73.62 348 ARG A C 1
ATOM 2666 O O . ARG A 1 348 ? 1.335 15.869 -5.994 1.00 73.62 348 ARG A O 1
ATOM 2673 N N . ARG A 1 349 ? -0.570 15.943 -7.182 1.00 73.38 349 ARG A N 1
ATOM 2674 C CA . ARG A 1 349 ? -1.030 14.584 -6.855 1.00 73.38 349 ARG A CA 1
ATOM 2675 C C . ARG A 1 349 ? -0.687 13.566 -7.933 1.00 73.38 349 ARG A C 1
ATOM 2677 O O . ARG A 1 349 ? -0.821 13.855 -9.123 1.00 73.38 349 ARG A O 1
ATOM 2684 N N . PHE A 1 350 ? -0.312 12.371 -7.502 1.00 82.19 350 PHE A N 1
ATOM 2685 C CA . PHE A 1 350 ? -0.192 11.192 -8.335 1.00 82.19 350 PHE A CA 1
ATOM 2686 C C . PHE A 1 350 ? -1.550 10.504 -8.499 1.00 82.19 350 PHE A C 1
ATOM 2688 O O . PHE A 1 350 ? -2.397 10.491 -7.609 1.00 82.19 350 PHE A O 1
ATOM 2695 N N . THR A 1 351 ? -1.765 9.904 -9.667 1.00 80.69 351 THR A N 1
ATOM 2696 C CA . THR A 1 351 ? -2.842 8.925 -9.853 1.00 80.69 351 THR A CA 1
ATOM 2697 C C . THR A 1 351 ? -2.507 7.618 -9.128 1.00 80.69 351 THR A C 1
ATOM 2699 O O . THR A 1 351 ? -1.344 7.350 -8.829 1.00 80.69 351 THR A O 1
ATOM 2702 N N . GLN A 1 352 ? -3.497 6.740 -8.932 1.00 79.75 352 GLN A N 1
ATOM 2703 C CA . GLN A 1 352 ? -3.272 5.422 -8.322 1.00 79.75 352 GLN A CA 1
ATOM 2704 C C . GLN A 1 352 ? -2.171 4.607 -9.030 1.00 79.75 352 GLN A C 1
ATOM 2706 O O . GLN A 1 352 ? -1.391 3.934 -8.364 1.00 79.75 352 GLN A O 1
ATOM 2711 N N . GLY A 1 353 ? -2.092 4.666 -10.366 1.00 81.06 353 GLY A N 1
ATOM 2712 C CA . GLY A 1 353 ? -1.049 3.973 -11.133 1.00 81.06 353 GLY A CA 1
ATOM 2713 C C . GLY A 1 353 ? 0.334 4.586 -10.916 1.00 81.06 353 GLY A C 1
ATOM 2714 O O . GLY A 1 353 ? 1.300 3.870 -10.676 1.00 81.06 353 GLY A O 1
ATOM 2715 N N . GLN A 1 354 ? 0.427 5.916 -10.906 1.00 92.69 354 GLN A N 1
ATOM 2716 C CA . GLN A 1 354 ? 1.678 6.620 -10.614 1.00 92.69 354 GLN A CA 1
ATOM 2717 C C . GLN A 1 354 ? 2.182 6.319 -9.198 1.00 92.69 354 GLN A C 1
ATOM 2719 O O . GLN A 1 354 ? 3.356 6.001 -9.024 1.00 92.69 354 GLN A O 1
ATOM 2724 N N . PHE A 1 355 ? 1.287 6.348 -8.208 1.00 89.12 355 PHE A N 1
ATOM 2725 C CA . PHE A 1 355 ? 1.603 6.003 -6.825 1.00 89.12 355 PHE A CA 1
ATOM 2726 C C . PHE A 1 355 ? 2.108 4.561 -6.707 1.00 89.12 355 PHE A C 1
ATOM 2728 O O . PHE A 1 355 ? 3.200 4.327 -6.196 1.00 89.12 355 PHE A O 1
ATOM 2735 N N . ASP A 1 356 ? 1.355 3.599 -7.246 1.00 89.69 356 ASP A N 1
ATOM 2736 C CA . ASP A 1 356 ? 1.719 2.181 -7.235 1.00 89.69 356 ASP A CA 1
ATOM 2737 C C . ASP A 1 356 ? 3.081 1.932 -7.906 1.00 89.69 356 ASP A C 1
ATOM 2739 O O . ASP A 1 356 ? 3.943 1.249 -7.347 1.00 89.69 356 ASP A O 1
ATOM 2743 N N . ALA A 1 357 ? 3.311 2.511 -9.087 1.00 96.62 357 ALA A N 1
ATOM 2744 C CA . ALA A 1 357 ? 4.574 2.366 -9.803 1.00 96.62 357 ALA A CA 1
ATOM 2745 C C . ALA A 1 357 ? 5.762 2.878 -8.976 1.00 96.62 357 ALA A C 1
ATOM 2747 O O . ALA A 1 357 ? 6.772 2.180 -8.860 1.00 96.62 357 ALA A O 1
ATOM 2748 N N . LEU A 1 358 ? 5.630 4.057 -8.357 1.00 95.69 358 LEU A N 1
ATOM 2749 C CA . LEU A 1 358 ? 6.677 4.623 -7.508 1.00 95.69 358 LEU A CA 1
ATOM 2750 C C . LEU A 1 358 ? 6.876 3.824 -6.218 1.00 95.69 358 LEU A C 1
ATOM 2752 O O . LEU A 1 358 ? 8.016 3.689 -5.776 1.00 95.69 358 LEU A O 1
ATOM 2756 N N . VAL A 1 359 ? 5.823 3.240 -5.638 1.00 92.94 359 VAL A N 1
ATOM 2757 C CA . VAL A 1 359 ? 5.958 2.334 -4.488 1.00 92.94 359 VAL A CA 1
ATOM 2758 C C . VAL A 1 359 ? 6.733 1.075 -4.873 1.00 92.94 359 VAL A C 1
ATOM 2760 O O . VAL A 1 359 ? 7.671 0.726 -4.163 1.00 92.94 359 VAL A O 1
ATOM 2763 N N . SER A 1 360 ? 6.420 0.415 -5.995 1.00 95.56 360 SER A N 1
ATOM 2764 C CA . SER A 1 360 ? 7.193 -0.760 -6.446 1.00 95.56 360 SER A CA 1
ATOM 2765 C C . SER A 1 360 ? 8.646 -0.414 -6.770 1.00 95.56 360 SER A C 1
ATOM 2767 O O . SER A 1 360 ? 9.559 -1.161 -6.405 1.00 95.56 360 SER A O 1
ATOM 2769 N N . PHE A 1 361 ? 8.870 0.725 -7.426 1.00 94.81 361 PHE A N 1
ATOM 2770 C CA . PHE A 1 361 ? 10.208 1.210 -7.753 1.00 94.81 361 PHE A CA 1
ATOM 2771 C C . PHE A 1 361 ? 11.024 1.460 -6.474 1.00 94.81 361 PHE A C 1
ATOM 2773 O O . PHE A 1 361 ? 12.151 0.982 -6.344 1.00 94.81 361 PHE A O 1
ATOM 2780 N N . THR A 1 362 ? 10.408 2.107 -5.481 1.00 88.81 362 THR A N 1
ATOM 2781 C CA . THR A 1 362 ? 11.006 2.401 -4.169 1.00 88.81 362 THR A CA 1
ATOM 2782 C C . THR A 1 362 ? 11.192 1.149 -3.314 1.00 88.81 362 THR A C 1
ATOM 2784 O O . THR A 1 362 ? 12.198 1.036 -2.624 1.00 88.81 362 THR A O 1
ATOM 278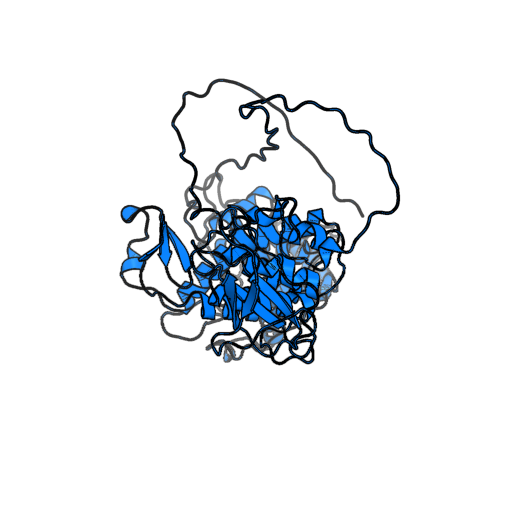7 N N . PHE A 1 363 ? 10.281 0.178 -3.383 1.00 88.88 363 PHE A N 1
ATOM 2788 C CA . PHE A 1 363 ? 10.444 -1.126 -2.736 1.00 88.88 363 PHE A CA 1
ATOM 2789 C C . PHE A 1 363 ? 11.719 -1.818 -3.233 1.00 88.88 363 PHE A C 1
ATOM 2791 O O . PHE A 1 363 ? 12.487 -2.359 -2.445 1.00 88.88 363 PHE A O 1
ATOM 2798 N N . ASN A 1 364 ? 11.971 -1.769 -4.545 1.00 88.69 364 ASN A N 1
ATOM 2799 C CA . ASN A 1 364 ? 13.108 -2.454 -5.149 1.00 88.69 364 ASN A CA 1
ATOM 2800 C C . ASN A 1 364 ? 14.448 -1.717 -4.992 1.00 88.69 364 ASN A C 1
ATOM 2802 O O . ASN A 1 364 ? 15.485 -2.372 -4.934 1.00 88.69 364 ASN A O 1
ATOM 2806 N N . LEU A 1 365 ? 14.443 -0.382 -4.969 1.00 80.00 365 LEU A N 1
ATOM 2807 C CA . LEU A 1 365 ? 15.664 0.438 -4.964 1.00 80.00 365 LEU A CA 1
ATOM 2808 C C . LEU A 1 365 ? 15.960 1.112 -3.617 1.00 80.00 365 LEU A C 1
ATOM 2810 O O . LEU A 1 365 ? 17.066 1.605 -3.405 1.00 80.00 365 LEU A O 1
ATOM 2814 N N . GLY A 1 366 ? 14.980 1.167 -2.718 1.00 79.81 366 GLY A N 1
ATOM 2815 C CA . GLY A 1 366 ? 14.961 2.110 -1.603 1.00 79.81 366 GLY A CA 1
ATOM 2816 C C . GLY A 1 366 ? 14.514 3.513 -2.036 1.00 79.81 366 GLY A C 1
ATOM 2817 O O . GLY A 1 366 ? 14.269 3.782 -3.210 1.00 79.81 366 GLY A O 1
ATOM 2818 N N . SER A 1 367 ? 14.399 4.430 -1.073 1.00 77.31 367 SER A N 1
ATOM 2819 C CA . SER A 1 367 ? 13.932 5.811 -1.292 1.00 77.31 367 SER A CA 1
ATOM 2820 C C . SER A 1 367 ? 15.029 6.807 -1.671 1.00 77.31 367 SER A C 1
ATOM 2822 O O . SER A 1 367 ? 14.727 7.974 -1.893 1.00 77.31 367 SER A O 1
ATOM 2824 N N . GLY A 1 368 ? 16.288 6.364 -1.780 1.00 68.38 368 GLY A N 1
ATOM 2825 C CA . GLY A 1 368 ? 17.439 7.234 -2.058 1.00 68.38 368 GLY A CA 1
ATOM 2826 C C . GLY A 1 368 ? 17.273 8.093 -3.315 1.00 68.38 368 GLY A C 1
ATOM 2827 O O . GLY A 1 368 ? 17.543 9.288 -3.269 1.00 68.38 368 GLY A O 1
ATOM 2828 N N . TRP A 1 369 ? 16.712 7.517 -4.384 1.00 76.56 369 TRP A N 1
ATOM 2829 C CA . TRP A 1 369 ? 16.491 8.201 -5.664 1.00 76.56 369 TRP A CA 1
ATOM 2830 C C . TRP A 1 369 ? 15.652 9.486 -5.550 1.00 76.56 369 TRP A C 1
ATOM 2832 O O . TRP A 1 369 ? 15.775 10.361 -6.398 1.00 76.56 369 TRP A O 1
ATOM 2842 N N . MET A 1 370 ? 14.808 9.614 -4.517 1.00 79.19 370 MET A N 1
ATOM 2843 C CA . MET A 1 370 ? 13.955 10.791 -4.294 1.00 79.19 370 MET A CA 1
ATOM 2844 C C . MET A 1 370 ? 14.732 12.015 -3.793 1.00 79.19 370 MET A C 1
ATOM 2846 O O . MET A 1 370 ? 14.194 13.121 -3.814 1.00 79.19 370 MET A O 1
ATOM 2850 N N . TYR A 1 371 ? 15.953 11.816 -3.291 1.00 66.56 371 TYR A N 1
ATOM 2851 C CA . TYR A 1 371 ? 16.796 12.867 -2.713 1.00 66.56 371 TYR A CA 1
ATOM 2852 C C . TYR A 1 371 ? 17.926 13.312 -3.647 1.00 66.56 371 TYR A C 1
ATOM 2854 O O . TYR A 1 371 ? 18.567 14.326 -3.375 1.00 66.56 371 TYR A O 1
ATOM 2862 N N . ASP A 1 372 ? 18.149 12.574 -4.733 1.00 62.31 372 ASP A N 1
ATOM 2863 C CA . ASP A 1 372 ? 19.154 12.881 -5.743 1.00 62.31 372 ASP A CA 1
ATOM 2864 C C . ASP A 1 372 ? 18.536 13.729 -6.868 1.00 62.31 372 ASP A C 1
ATOM 2866 O O . ASP A 1 372 ? 17.383 13.527 -7.266 1.00 62.31 372 ASP A O 1
ATOM 2870 N N . ASP A 1 373 ? 19.314 14.661 -7.423 1.00 70.81 373 ASP A N 1
ATOM 2871 C CA . ASP A 1 373 ? 18.957 15.366 -8.658 1.00 70.81 373 ASP A CA 1
ATOM 2872 C C . ASP A 1 373 ? 19.202 14.441 -9.861 1.00 70.81 373 ASP A C 1
ATOM 2874 O O . ASP A 1 373 ? 20.261 14.460 -10.488 1.00 70.81 373 ASP A O 1
ATOM 2878 N N . CYS A 1 374 ? 18.237 13.558 -10.126 1.00 75.06 374 CYS A N 1
ATOM 2879 C CA . CYS A 1 374 ? 18.295 12.555 -11.178 1.00 75.06 374 CYS A CA 1
ATOM 2880 C C . CYS A 1 374 ? 17.236 12.784 -12.266 1.00 75.06 374 CYS A C 1
ATOM 2882 O O . CYS A 1 374 ? 16.258 13.496 -12.068 1.00 75.06 374 CYS A O 1
ATOM 2884 N N . ARG A 1 375 ? 17.350 12.119 -13.422 1.00 81.75 375 ARG A N 1
ATOM 2885 C CA . ARG A 1 375 ? 16.418 12.204 -14.554 1.00 81.75 375 ARG A CA 1
ATOM 2886 C C . ARG A 1 375 ? 15.002 11.912 -14.104 1.00 81.75 375 ARG A C 1
ATOM 2888 O O . ARG A 1 375 ? 14.072 12.504 -14.638 1.00 81.75 375 ARG A O 1
ATOM 2895 N N . LEU A 1 376 ? 14.824 11.003 -13.141 1.00 87.62 376 LEU A N 1
ATOM 2896 C CA . LEU A 1 376 ? 13.500 10.681 -12.625 1.00 87.62 376 LEU A CA 1
ATOM 2897 C C . LEU A 1 376 ? 12.939 11.835 -11.794 1.00 87.62 376 LEU A C 1
ATOM 2899 O O . LEU A 1 376 ? 11.809 12.235 -12.049 1.00 87.62 376 LEU A O 1
ATOM 2903 N N . THR A 1 377 ? 13.706 12.407 -10.862 1.00 85.06 377 THR A N 1
ATOM 2904 C CA . THR A 1 377 ? 13.240 13.550 -10.060 1.00 85.06 377 THR A CA 1
ATOM 2905 C C . THR A 1 377 ? 13.040 14.795 -10.928 1.00 85.06 377 THR A C 1
ATOM 2907 O O . THR A 1 377 ? 11.970 15.395 -10.864 1.00 85.06 377 THR A O 1
ATOM 2910 N N . ARG A 1 378 ? 13.950 15.088 -11.867 1.00 83.81 378 ARG A N 1
ATOM 2911 C CA . ARG A 1 378 ? 13.808 16.160 -12.873 1.00 83.81 378 ARG A CA 1
ATOM 2912 C C . ARG A 1 378 ? 12.564 15.990 -13.750 1.00 83.81 378 ARG A C 1
ATOM 2914 O O . ARG A 1 378 ? 11.834 16.954 -13.977 1.00 83.81 378 ARG A O 1
ATOM 2921 N N . TRP A 1 379 ? 12.277 14.774 -14.228 1.00 87.00 379 TRP A N 1
ATOM 2922 C CA . TRP A 1 379 ? 11.049 14.503 -14.993 1.00 87.00 379 TRP A CA 1
ATOM 2923 C C . TRP A 1 379 ? 9.803 14.625 -14.121 1.00 87.00 379 TRP A C 1
ATOM 2925 O O . TRP A 1 379 ? 8.776 15.132 -14.565 1.00 87.00 379 TRP A O 1
ATOM 2935 N N . LEU A 1 380 ? 9.859 14.165 -12.871 1.00 87.81 380 LEU A N 1
ATOM 2936 C CA . LEU A 1 380 ? 8.742 14.302 -11.943 1.00 87.81 380 LEU A CA 1
ATOM 2937 C C . LEU A 1 380 ? 8.488 15.775 -11.594 1.00 87.81 380 LEU A C 1
ATOM 2939 O O . LEU A 1 380 ? 7.334 16.153 -11.445 1.00 87.81 380 LEU A O 1
ATOM 2943 N N . GLU A 1 381 ? 9.493 16.637 -11.558 1.00 86.75 381 GLU A N 1
ATOM 2944 C CA . GLU A 1 381 ? 9.290 18.078 -11.384 1.00 86.75 381 GLU A CA 1
ATOM 2945 C C . GLU A 1 381 ? 8.737 18.735 -12.652 1.00 86.75 381 GLU A C 1
ATOM 2947 O O . GLU A 1 381 ? 7.753 19.477 -12.592 1.00 86.75 381 GLU A O 1
ATOM 2952 N N . ASN A 1 382 ? 9.301 18.397 -13.814 1.00 79.75 382 ASN A N 1
ATOM 2953 C CA . ASN A 1 382 ? 8.917 18.966 -15.102 1.00 79.75 382 ASN A CA 1
ATOM 2954 C C . ASN A 1 382 ? 8.699 17.870 -16.164 1.00 79.75 382 ASN A C 1
ATOM 2956 O O . ASN A 1 382 ? 9.605 17.583 -16.956 1.00 79.75 382 ASN A O 1
ATOM 2960 N N . PRO A 1 383 ? 7.506 17.239 -16.189 1.00 79.69 383 PRO A N 1
ATOM 2961 C CA . PRO A 1 383 ? 7.222 16.146 -17.107 1.00 79.69 383 PRO A CA 1
ATOM 2962 C C . PRO A 1 383 ? 7.319 16.590 -18.555 1.00 79.69 383 PRO A C 1
ATOM 2964 O O . PRO A 1 383 ? 6.801 17.638 -18.938 1.00 79.69 383 PRO A O 1
ATOM 2967 N N . SER A 1 384 ? 7.937 15.742 -19.366 1.00 77.50 384 SER A N 1
ATOM 2968 C CA . SER A 1 384 ? 8.085 15.966 -20.798 1.00 77.50 384 SER A CA 1
ATOM 2969 C C . SER A 1 384 ? 7.523 14.763 -21.561 1.00 77.50 384 SER A C 1
ATOM 2971 O O . SER A 1 384 ? 6.311 14.565 -21.556 1.00 77.50 384 SER A O 1
ATOM 2973 N N . THR A 1 385 ? 8.349 13.930 -22.197 1.00 81.12 385 THR A N 1
ATOM 2974 C CA . THR A 1 385 ? 7.856 12.798 -23.003 1.00 81.12 385 THR A CA 1
ATOM 2975 C C . THR A 1 385 ? 7.782 11.495 -22.209 1.00 81.12 385 THR A C 1
ATOM 2977 O O . THR A 1 385 ? 8.592 11.259 -21.311 1.00 81.12 385 THR A O 1
ATOM 2980 N N . ASP A 1 386 ? 6.868 10.605 -22.601 1.00 85.88 386 ASP A N 1
ATOM 2981 C CA . ASP A 1 386 ? 6.756 9.248 -22.051 1.00 85.88 386 ASP A CA 1
ATOM 2982 C C . ASP A 1 386 ? 8.077 8.478 -22.179 1.00 85.88 386 ASP A C 1
ATOM 2984 O O . ASP A 1 386 ? 8.529 7.840 -21.231 1.00 85.88 386 ASP A O 1
ATOM 2988 N N . LEU A 1 387 ? 8.749 8.591 -23.333 1.00 81.88 387 LEU A N 1
ATOM 2989 C CA . LEU A 1 387 ? 10.040 7.941 -23.552 1.00 81.88 387 LEU A CA 1
ATOM 2990 C C . LEU A 1 387 ? 11.089 8.444 -22.549 1.00 81.88 387 LEU A C 1
ATOM 2992 O O . LEU A 1 387 ? 11.821 7.633 -21.996 1.00 81.88 387 LEU A O 1
ATOM 2996 N N . GLN A 1 388 ? 11.131 9.743 -22.240 1.00 79.75 388 GLN A N 1
ATOM 2997 C CA . GLN A 1 388 ? 12.053 10.271 -21.227 1.00 79.75 388 GLN A CA 1
ATOM 2998 C C . GLN A 1 388 ? 11.829 9.674 -19.839 1.00 79.75 388 GLN A C 1
ATOM 3000 O O . GLN A 1 388 ? 12.816 9.412 -19.152 1.00 79.75 388 GLN A O 1
ATOM 3005 N N . LEU A 1 389 ? 10.579 9.406 -19.445 1.00 87.50 389 LEU A N 1
ATOM 3006 C CA . LEU A 1 389 ? 10.301 8.704 -18.193 1.00 87.50 389 LEU A CA 1
ATOM 3007 C C . LEU A 1 389 ? 10.812 7.260 -18.239 1.00 87.50 389 LEU A C 1
ATOM 3009 O O . LEU A 1 389 ? 11.451 6.811 -17.288 1.00 87.50 389 LEU A O 1
ATOM 3013 N N . VAL A 1 390 ? 10.560 6.536 -19.336 1.00 86.75 390 VAL A N 1
ATOM 3014 C CA . VAL A 1 390 ? 11.038 5.149 -19.484 1.00 86.75 390 VAL A CA 1
ATOM 3015 C C . VAL A 1 390 ? 12.563 5.095 -19.377 1.00 86.75 390 VAL A C 1
ATOM 3017 O O . VAL A 1 390 ? 13.098 4.209 -18.716 1.00 86.75 390 VAL A O 1
ATOM 3020 N N . TRP A 1 391 ? 13.271 6.069 -19.953 1.00 84.25 391 TRP A N 1
ATOM 3021 C CA . TRP A 1 391 ? 14.719 6.211 -19.773 1.00 84.25 391 TRP A CA 1
ATOM 3022 C C . TRP A 1 391 ? 15.097 6.524 -18.326 1.00 84.25 391 TRP A C 1
ATOM 3024 O O . TRP A 1 391 ? 15.983 5.876 -17.774 1.00 84.25 391 TRP A O 1
ATOM 3034 N N . ALA A 1 392 ? 14.417 7.485 -17.702 1.00 86.50 392 ALA A N 1
ATOM 3035 C CA . ALA A 1 392 ? 14.695 7.921 -16.339 1.00 86.50 392 ALA A CA 1
ATOM 3036 C C . ALA A 1 392 ? 14.544 6.791 -15.309 1.00 86.50 392 ALA A C 1
ATOM 3038 O O . ALA A 1 392 ? 15.374 6.653 -14.415 1.00 86.50 392 ALA A O 1
ATOM 3039 N N . MET A 1 393 ? 13.519 5.947 -15.450 1.00 91.19 393 MET A N 1
ATOM 3040 C CA . MET A 1 393 ? 13.346 4.756 -14.612 1.00 91.19 393 MET A CA 1
ATOM 3041 C C . MET A 1 393 ? 14.269 3.613 -15.053 1.00 91.19 393 MET A C 1
ATOM 3043 O O . MET A 1 393 ? 14.772 2.853 -14.226 1.00 91.19 393 MET A O 1
ATOM 3047 N N . GLY A 1 394 ? 14.498 3.483 -16.359 1.00 88.19 394 GLY A N 1
ATOM 3048 C CA . GLY A 1 394 ? 15.191 2.368 -16.990 1.00 88.19 394 GLY A CA 1
ATOM 3049 C C . GLY A 1 394 ? 16.680 2.252 -16.661 1.00 88.19 394 GLY A C 1
ATOM 3050 O O . GLY A 1 394 ? 17.210 1.137 -16.628 1.00 88.19 394 GLY A O 1
ATOM 3051 N N . VAL A 1 395 ? 17.359 3.361 -16.373 1.00 79.38 395 VAL A N 1
ATOM 3052 C CA . VAL A 1 395 ? 18.783 3.334 -15.983 1.00 79.38 395 VAL A CA 1
ATOM 3053 C C . VAL A 1 395 ? 19.019 2.622 -14.643 1.00 79.38 395 VAL A C 1
ATOM 3055 O O . VAL A 1 395 ? 20.087 2.056 -14.412 1.00 79.38 395 VAL A O 1
ATOM 3058 N N . TRP A 1 396 ? 17.994 2.517 -13.791 1.00 85.56 396 TRP A N 1
ATOM 3059 C CA . TRP A 1 396 ? 18.060 1.855 -12.483 1.00 85.56 396 TRP A CA 1
ATOM 3060 C C . TRP A 1 396 ? 17.897 0.333 -12.581 1.00 85.56 396 TRP A C 1
ATOM 3062 O O . TRP A 1 396 ? 16.987 -0.259 -11.988 1.00 85.56 396 TRP A O 1
ATOM 3072 N N . CYS A 1 397 ? 18.761 -0.312 -13.364 1.00 86.81 397 CYS A N 1
ATOM 3073 C CA . CYS A 1 397 ? 18.671 -1.738 -13.690 1.00 86.81 397 CYS A CA 1
ATOM 3074 C C . CYS A 1 397 ? 19.961 -2.534 -13.435 1.00 86.81 397 CYS A C 1
ATOM 3076 O O . CYS A 1 397 ? 20.072 -3.680 -13.877 1.00 86.81 397 CYS A O 1
ATOM 3078 N N . ARG A 1 398 ? 20.942 -1.960 -12.729 1.00 79.62 398 ARG A N 1
ATOM 3079 C CA . ARG A 1 398 ? 22.233 -2.612 -12.465 1.00 79.62 398 ARG A CA 1
ATOM 3080 C C . ARG A 1 398 ? 22.244 -3.318 -11.108 1.00 79.62 398 ARG A C 1
ATOM 3082 O O . ARG A 1 398 ? 21.819 -2.760 -10.106 1.00 79.62 398 ARG A O 1
ATOM 3089 N N . ALA A 1 399 ? 22.800 -4.526 -11.088 1.00 72.94 399 ALA A N 1
ATOM 3090 C CA . ALA A 1 399 ? 23.160 -5.283 -9.889 1.00 72.94 399 ALA A CA 1
ATOM 3091 C C . ALA A 1 399 ? 24.548 -5.899 -10.131 1.00 72.94 399 ALA A C 1
ATOM 3093 O O . ALA A 1 399 ? 24.681 -7.038 -10.576 1.00 72.94 399 ALA A O 1
ATOM 3094 N N . GLY A 1 400 ? 25.593 -5.077 -9.990 1.00 75.31 400 GLY A N 1
ATOM 3095 C CA . GLY A 1 400 ? 26.947 -5.363 -10.487 1.00 75.31 400 GLY A CA 1
ATOM 3096 C C . GLY A 1 400 ? 27.094 -5.144 -12.001 1.00 75.31 400 GLY A C 1
ATOM 3097 O O . GLY A 1 400 ? 27.958 -4.382 -12.427 1.00 75.31 400 GLY A O 1
ATOM 3098 N N . ALA A 1 401 ? 26.208 -5.742 -12.801 1.00 77.19 401 ALA A N 1
ATOM 3099 C CA . ALA A 1 401 ? 26.067 -5.528 -14.246 1.00 77.19 401 ALA A CA 1
ATOM 3100 C C . ALA A 1 401 ? 24.600 -5.240 -14.613 1.00 77.19 401 ALA A C 1
ATOM 3102 O O . ALA A 1 401 ? 23.717 -5.355 -13.756 1.00 77.19 401 ALA A O 1
ATOM 3103 N N . VAL A 1 402 ? 24.327 -4.877 -15.874 1.00 83.75 402 VAL A N 1
ATOM 3104 C CA . VAL A 1 402 ? 22.951 -4.708 -16.375 1.00 83.75 402 VAL A CA 1
ATOM 3105 C C . VAL A 1 402 ? 22.156 -5.990 -16.162 1.00 83.75 402 VAL A C 1
ATOM 3107 O O . VAL A 1 402 ? 22.514 -7.059 -16.660 1.00 83.75 402 VAL A O 1
ATOM 3110 N N . ASN A 1 403 ? 21.048 -5.875 -15.437 1.00 86.50 403 ASN A N 1
ATOM 3111 C CA . ASN A 1 403 ? 20.134 -6.971 -15.185 1.00 86.50 403 ASN A CA 1
ATOM 3112 C C . ASN A 1 403 ? 18.893 -6.813 -16.069 1.00 86.50 403 ASN A C 1
ATOM 3114 O O . ASN A 1 403 ? 18.034 -5.963 -15.838 1.00 86.50 403 ASN A O 1
ATOM 3118 N N . THR A 1 404 ? 18.764 -7.689 -17.063 1.00 90.31 404 THR A N 1
ATOM 3119 C CA . THR A 1 404 ? 17.653 -7.654 -18.024 1.00 90.31 404 THR A CA 1
ATOM 3120 C C . THR A 1 404 ? 16.280 -7.898 -17.387 1.00 90.31 404 THR A C 1
ATOM 3122 O O . THR A 1 404 ? 15.275 -7.398 -17.896 1.00 90.31 404 THR A O 1
ATOM 3125 N N . HIS A 1 405 ? 16.203 -8.593 -16.243 1.00 89.25 405 HIS A N 1
ATOM 3126 C CA . HIS A 1 405 ? 14.957 -8.705 -15.476 1.00 89.25 405 HIS A CA 1
ATOM 3127 C C . HIS A 1 405 ? 14.556 -7.366 -14.850 1.00 89.25 405 HIS A C 1
ATOM 3129 O O . HIS A 1 405 ? 13.364 -7.045 -14.812 1.00 89.25 405 HIS A O 1
ATOM 3135 N N . LEU A 1 406 ? 15.533 -6.564 -14.412 1.00 89.94 406 LEU A N 1
ATOM 3136 C CA . LEU A 1 406 ? 15.283 -5.203 -13.944 1.00 89.94 406 LEU A CA 1
ATOM 3137 C C . LEU A 1 406 ? 14.906 -4.286 -15.107 1.00 89.94 406 LEU A C 1
ATOM 3139 O O . LEU A 1 406 ? 13.934 -3.558 -14.963 1.00 89.94 406 LEU A O 1
ATOM 3143 N N . CYS A 1 407 ? 15.545 -4.385 -16.279 1.00 91.50 407 CYS A N 1
ATOM 3144 C CA . CYS A 1 407 ? 15.126 -3.612 -17.459 1.00 91.50 407 CYS A CA 1
ATOM 3145 C C . CYS A 1 407 ? 13.636 -3.824 -17.779 1.00 91.50 407 CYS A C 1
ATOM 3147 O O . CYS A 1 407 ? 12.875 -2.871 -17.944 1.00 91.50 407 CYS A O 1
ATOM 3149 N N . LYS A 1 408 ? 13.184 -5.085 -17.767 1.00 92.81 408 LYS A N 1
ATOM 3150 C CA . LYS A 1 408 ? 11.764 -5.430 -17.947 1.00 92.81 408 LYS A CA 1
ATOM 3151 C C . LYS A 1 408 ? 10.882 -4.958 -16.792 1.00 92.81 408 LYS A C 1
ATOM 3153 O O . LYS A 1 408 ? 9.737 -4.582 -17.024 1.00 92.81 408 LYS A O 1
ATOM 3158 N N . ARG A 1 409 ? 11.381 -4.982 -15.547 1.00 93.75 409 ARG A N 1
ATOM 3159 C CA . ARG A 1 409 ? 10.682 -4.398 -14.387 1.00 93.75 409 ARG A CA 1
ATOM 3160 C C . ARG A 1 409 ? 10.432 -2.909 -14.600 1.00 93.75 409 ARG A C 1
ATOM 3162 O O . ARG A 1 409 ? 9.293 -2.492 -14.459 1.00 93.75 409 ARG A O 1
ATOM 3169 N N . ARG A 1 410 ? 11.455 -2.154 -15.010 1.00 94.94 410 ARG A N 1
ATOM 3170 C CA . ARG A 1 410 ? 11.360 -0.707 -15.235 1.00 94.94 410 ARG A CA 1
ATOM 3171 C C . ARG A 1 410 ? 10.392 -0.354 -16.342 1.00 94.94 410 ARG A C 1
ATOM 3173 O O . ARG A 1 410 ? 9.550 0.498 -16.118 1.00 94.94 410 ARG A O 1
ATOM 3180 N N . ILE A 1 411 ? 10.422 -1.069 -17.468 1.00 93.56 411 ILE A N 1
ATOM 3181 C CA . ILE A 1 411 ? 9.426 -0.878 -18.533 1.00 93.56 411 ILE A CA 1
ATOM 3182 C C . ILE A 1 411 ? 8.001 -1.083 -17.997 1.00 93.56 411 ILE A C 1
ATOM 3184 O O . ILE A 1 411 ? 7.120 -0.275 -18.274 1.00 93.56 411 ILE A O 1
ATOM 3188 N N . GLN A 1 412 ? 7.761 -2.135 -17.208 1.00 94.19 412 GLN A N 1
ATOM 3189 C CA . GLN A 1 412 ? 6.430 -2.387 -16.650 1.00 94.19 412 GLN A CA 1
ATOM 3190 C C . GLN A 1 412 ? 6.022 -1.351 -15.595 1.00 94.19 412 GLN A C 1
ATOM 3192 O O . GLN A 1 412 ? 4.895 -0.876 -15.634 1.00 94.19 412 GLN A O 1
ATOM 3197 N N . GLU A 1 413 ? 6.924 -0.944 -14.700 1.00 97.00 413 GLU A N 1
ATOM 3198 C CA . GLU A 1 413 ? 6.664 0.140 -13.742 1.00 97.00 413 GLU A CA 1
ATOM 3199 C C . GLU A 1 413 ? 6.380 1.466 -14.468 1.00 97.00 413 GLU A C 1
ATOM 3201 O O . GLU A 1 413 ? 5.445 2.168 -14.095 1.00 97.00 413 GLU A O 1
ATOM 3206 N N . SER A 1 414 ? 7.091 1.773 -15.560 1.00 95.75 414 SER A N 1
ATOM 3207 C CA . SER A 1 414 ? 6.793 2.932 -16.411 1.00 95.75 414 SER A CA 1
ATOM 3208 C C . SER A 1 414 ? 5.425 2.822 -17.092 1.00 95.75 414 SER A C 1
ATOM 3210 O O . SER A 1 414 ? 4.702 3.812 -17.137 1.00 95.75 414 SER A O 1
ATOM 3212 N N . ASN A 1 415 ? 5.016 1.639 -17.564 1.00 90.38 415 ASN A N 1
ATOM 3213 C CA . ASN A 1 415 ? 3.676 1.438 -18.134 1.00 90.38 415 ASN A CA 1
ATOM 3214 C C . ASN A 1 415 ? 2.568 1.607 -17.080 1.00 90.38 415 ASN A C 1
ATOM 3216 O O . ASN A 1 415 ? 1.529 2.206 -17.364 1.00 90.38 415 ASN A O 1
ATOM 3220 N N . ILE A 1 416 ? 2.790 1.132 -15.850 1.00 92.25 416 ILE A N 1
ATOM 3221 C CA . ILE A 1 416 ? 1.873 1.366 -14.725 1.00 92.25 416 ILE A CA 1
ATOM 3222 C C . ILE A 1 416 ? 1.806 2.869 -14.415 1.00 92.25 416 ILE A C 1
ATOM 3224 O O . ILE A 1 416 ? 0.714 3.407 -14.235 1.00 92.25 416 ILE A O 1
ATOM 3228 N N . PHE A 1 417 ? 2.947 3.561 -14.409 1.00 95.00 417 PHE A N 1
ATOM 3229 C CA . PHE A 1 417 ? 3.011 4.992 -14.126 1.00 95.00 417 PHE A CA 1
ATOM 3230 C C . PHE A 1 417 ? 2.295 5.834 -15.192 1.00 95.00 417 PHE A C 1
ATOM 3232 O O . PHE A 1 417 ? 1.495 6.707 -14.859 1.00 95.00 417 PHE A O 1
ATOM 3239 N N . LEU A 1 418 ? 2.582 5.588 -16.471 1.00 85.12 418 LEU A N 1
ATOM 3240 C CA . LEU A 1 418 ? 2.067 6.384 -17.589 1.00 85.12 418 LEU A CA 1
ATOM 3241 C C . LEU A 1 418 ? 0.613 6.048 -17.920 1.00 85.12 418 LEU A C 1
ATOM 3243 O O . LEU A 1 418 ? -0.173 6.940 -18.236 1.00 85.12 418 LEU A O 1
ATOM 3247 N N . TYR A 1 419 ? 0.254 4.764 -17.853 1.00 84.06 419 TYR A N 1
ATOM 3248 C CA . TYR A 1 419 ? -0.987 4.254 -18.442 1.00 84.06 419 TYR A CA 1
ATOM 3249 C C . TYR A 1 419 ? -1.859 3.462 -17.464 1.00 84.06 419 TYR A C 1
ATOM 3251 O O . TYR A 1 419 ? -2.970 3.071 -17.820 1.00 84.06 419 TYR A O 1
ATOM 3259 N N . GLY A 1 420 ? -1.385 3.198 -16.241 1.00 80.50 420 GLY A N 1
ATOM 3260 C CA . GLY A 1 420 ? -2.087 2.333 -15.292 1.00 80.50 420 GLY A CA 1
ATOM 3261 C C . GLY A 1 420 ? -2.211 0.882 -15.768 1.00 80.50 420 GLY A C 1
ATOM 3262 O O . GLY A 1 420 ? -3.123 0.180 -15.322 1.00 80.50 420 GLY A O 1
ATOM 3263 N N . ASP A 1 421 ? -1.340 0.435 -16.683 1.00 81.94 421 ASP A N 1
ATOM 3264 C CA . ASP A 1 421 ? -1.353 -0.926 -17.222 1.00 81.94 421 ASP A CA 1
ATOM 3265 C C . ASP A 1 421 ? -0.398 -1.852 -16.455 1.00 81.94 421 ASP A C 1
ATOM 3267 O O . ASP A 1 421 ? 0.816 -1.824 -16.634 1.00 81.94 421 ASP A O 1
ATOM 3271 N N . TYR A 1 422 ? -0.982 -2.725 -15.636 1.00 83.12 422 TYR A N 1
ATOM 3272 C CA . TYR A 1 422 ? -0.274 -3.740 -14.847 1.00 83.12 422 TYR A CA 1
ATOM 3273 C C . TYR A 1 422 ? -0.030 -5.035 -15.634 1.00 83.12 422 TYR A C 1
ATOM 3275 O O . TYR A 1 422 ? 0.675 -5.920 -15.161 1.00 83.12 422 TYR A O 1
ATOM 3283 N N . THR A 1 423 ? -0.650 -5.176 -16.807 1.00 77.00 423 THR A N 1
ATOM 3284 C CA . THR A 1 423 ? -0.651 -6.413 -17.602 1.00 77.00 423 THR A CA 1
ATOM 3285 C C . THR A 1 423 ? 0.297 -6.355 -18.796 1.00 77.00 423 THR A C 1
ATOM 3287 O O . THR A 1 423 ? 0.701 -7.401 -19.301 1.00 77.00 423 THR A O 1
ATOM 3290 N N . GLY A 1 424 ? 0.648 -5.151 -19.258 1.00 71.06 424 GLY A N 1
ATOM 3291 C CA . GLY A 1 424 ? 1.429 -4.937 -20.477 1.00 71.06 424 GLY A CA 1
ATOM 3292 C C . GLY A 1 424 ? 0.653 -5.248 -21.761 1.00 71.06 424 GLY A C 1
ATOM 3293 O O . GLY A 1 424 ? 1.264 -5.591 -22.771 1.00 71.06 424 GLY A O 1
ATOM 3294 N N . THR A 1 425 ? -0.682 -5.199 -21.718 1.00 72.19 425 THR A N 1
ATOM 3295 C CA . THR A 1 425 ? -1.573 -5.485 -22.860 1.00 72.19 425 THR A CA 1
ATOM 3296 C C . THR A 1 425 ? -2.351 -4.258 -23.342 1.00 72.19 425 THR A C 1
ATOM 3298 O O . THR A 1 425 ? -3.200 -4.367 -24.231 1.00 72.19 425 THR A O 1
ATOM 3301 N N . GLY A 1 426 ? -2.077 -3.088 -22.763 1.00 65.88 426 GLY A N 1
ATOM 3302 C CA . GLY A 1 426 ? -2.718 -1.827 -23.094 1.00 65.88 426 GLY A CA 1
ATOM 3303 C C . GLY A 1 426 ? -2.407 -1.328 -24.506 1.00 65.88 426 GLY A C 1
ATOM 3304 O O . GLY A 1 426 ? -1.418 -1.691 -25.140 1.00 65.88 426 GLY A O 1
ATOM 3305 N N . SER A 1 427 ? -3.273 -0.446 -25.008 1.00 72.75 427 SER A N 1
ATOM 3306 C CA . SER A 1 427 ? -3.077 0.241 -26.289 1.00 72.75 427 SER A CA 1
ATOM 3307 C C . SER A 1 427 ? -2.195 1.480 -26.101 1.00 72.75 427 SER A C 1
ATOM 3309 O O . SER A 1 427 ? -2.674 2.609 -26.193 1.00 72.75 427 SER A O 1
ATOM 3311 N N . HIS A 1 428 ? -0.913 1.260 -25.827 1.00 77.62 428 HIS A N 1
ATOM 3312 C CA . HIS A 1 428 ? 0.126 2.284 -25.708 1.00 77.62 428 HIS A CA 1
ATOM 3313 C C . HIS A 1 428 ? 1.394 1.835 -26.459 1.00 77.62 428 HIS A C 1
ATOM 3315 O O . HIS A 1 428 ? 1.462 0.682 -26.903 1.00 77.62 428 HIS A O 1
ATOM 3321 N N . PRO A 1 429 ? 2.400 2.708 -26.654 1.00 79.75 429 PRO A N 1
ATOM 3322 C CA . PRO A 1 429 ? 3.674 2.296 -27.229 1.00 79.75 429 PRO A CA 1
ATOM 3323 C C . PRO A 1 429 ? 4.285 1.127 -26.446 1.00 79.75 429 PRO A C 1
ATOM 3325 O O . PRO A 1 429 ? 4.262 1.102 -25.216 1.00 79.75 429 PRO A O 1
ATOM 3328 N N . ASN A 1 430 ? 4.830 0.148 -27.167 1.00 85.38 430 ASN A N 1
ATOM 3329 C CA . ASN A 1 430 ? 5.615 -0.919 -26.559 1.00 85.38 430 ASN A CA 1
ATOM 3330 C C . ASN A 1 430 ? 7.063 -0.458 -26.469 1.00 85.38 430 ASN A C 1
ATOM 3332 O O . ASN A 1 430 ? 7.610 0.016 -27.463 1.00 85.38 430 ASN A O 1
ATOM 3336 N N . TYR A 1 431 ? 7.689 -0.626 -25.311 1.00 88.06 431 TYR A N 1
ATOM 3337 C CA . TYR A 1 431 ? 9.089 -0.266 -25.120 1.00 88.06 431 TYR A CA 1
ATOM 3338 C C . TYR A 1 431 ? 9.979 -1.506 -25.140 1.00 88.06 431 TYR A C 1
ATOM 3340 O O . TYR A 1 431 ? 9.578 -2.582 -24.698 1.00 88.06 431 TYR A O 1
ATOM 3348 N N . CYS A 1 432 ? 11.192 -1.349 -25.653 1.00 88.75 432 CYS A N 1
ATOM 3349 C CA . CYS A 1 432 ? 12.244 -2.359 -25.644 1.00 88.75 432 CYS A CA 1
ATOM 3350 C C . CYS A 1 432 ? 13.508 -1.772 -25.032 1.00 88.75 432 CYS A C 1
ATOM 3352 O O . CYS A 1 432 ? 13.783 -0.583 -25.206 1.00 88.75 432 CYS A O 1
ATOM 3354 N N . TYR A 1 433 ? 14.303 -2.609 -24.374 1.00 91.88 433 TYR A N 1
ATOM 3355 C CA . TYR A 1 433 ? 15.643 -2.214 -23.944 1.00 91.88 433 TYR A CA 1
ATOM 3356 C C . TYR A 1 433 ? 16.708 -2.687 -24.942 1.00 91.88 433 TYR A C 1
ATOM 3358 O O . TYR A 1 433 ? 16.562 -3.694 -25.636 1.00 91.88 433 TYR A O 1
ATOM 3366 N N . THR A 1 434 ? 17.818 -1.965 -25.015 1.00 91.38 434 THR A N 1
ATOM 3367 C CA . THR A 1 434 ? 19.025 -2.370 -25.737 1.00 91.38 434 THR A CA 1
ATOM 3368 C C . THR A 1 434 ? 20.213 -2.265 -24.801 1.00 91.38 434 THR A C 1
ATOM 3370 O O . THR A 1 434 ? 20.512 -1.175 -24.332 1.00 91.38 434 THR A O 1
ATOM 3373 N N . VAL A 1 435 ? 20.879 -3.385 -24.531 1.00 89.81 435 VAL A N 1
ATOM 3374 C CA . VAL A 1 435 ? 22.131 -3.415 -23.762 1.00 89.81 435 VAL A CA 1
ATOM 3375 C C . VAL A 1 435 ? 23.301 -3.152 -24.705 1.00 89.81 435 VAL A C 1
ATOM 3377 O O . VAL A 1 435 ? 23.393 -3.792 -25.753 1.00 89.81 435 VAL A O 1
ATOM 3380 N N . TYR A 1 436 ? 24.196 -2.247 -24.328 1.00 87.31 436 TYR A N 1
ATOM 3381 C CA . TYR A 1 436 ? 25.386 -1.881 -25.091 1.00 87.31 436 TYR A CA 1
ATOM 3382 C C . TYR A 1 436 ? 26.621 -2.577 -24.512 1.00 87.31 436 TYR A C 1
ATOM 3384 O O . TYR A 1 436 ? 27.161 -2.169 -23.488 1.00 87.31 436 TYR A O 1
ATOM 3392 N N . ASP A 1 437 ? 27.067 -3.648 -25.167 1.00 86.88 437 ASP A N 1
ATOM 3393 C CA . ASP A 1 437 ? 28.226 -4.443 -24.758 1.00 86.88 437 ASP A CA 1
ATOM 3394 C C . ASP A 1 437 ? 29.489 -3.984 -25.487 1.00 86.88 437 ASP A C 1
ATOM 3396 O O . ASP A 1 437 ? 29.607 -4.093 -26.711 1.00 86.88 437 ASP A O 1
ATOM 3400 N N . GLY A 1 438 ? 30.474 -3.516 -24.724 1.00 82.69 438 GLY A N 1
ATOM 3401 C CA . GLY A 1 438 ? 31.726 -3.038 -25.279 1.00 82.69 438 GLY A CA 1
ATOM 3402 C C . GLY A 1 438 ? 32.696 -4.085 -25.813 1.00 82.69 438 GLY A C 1
ATOM 3403 O O . GLY A 1 438 ? 33.770 -3.720 -26.296 1.00 82.69 438 GLY A O 1
ATOM 3404 N N . ASN A 1 439 ? 32.324 -5.367 -25.769 1.00 81.50 439 ASN A N 1
ATOM 3405 C CA . ASN A 1 439 ? 33.130 -6.486 -26.252 1.00 81.50 439 ASN A CA 1
ATOM 34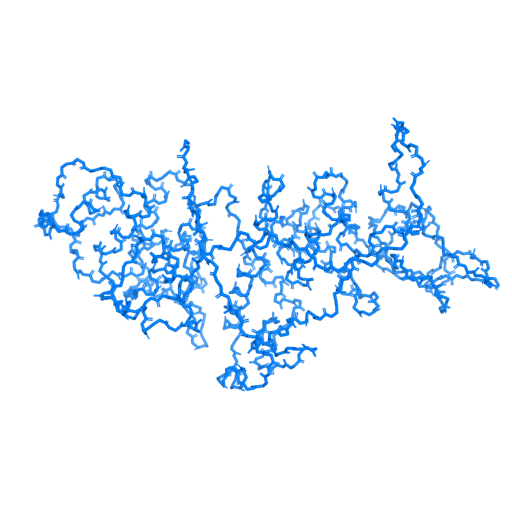06 C C . ASN A 1 439 ? 34.488 -6.589 -25.535 1.00 81.50 439 ASN A C 1
ATOM 3408 O O . ASN A 1 439 ? 35.538 -6.744 -26.156 1.00 81.50 439 ASN A O 1
ATOM 3412 N N . GLY A 1 440 ? 34.475 -6.441 -24.208 1.00 67.88 440 GLY A N 1
ATOM 3413 C CA . GLY A 1 440 ? 35.678 -6.492 -23.369 1.00 67.88 440 GLY A CA 1
ATOM 3414 C C . GLY A 1 440 ? 36.457 -5.177 -23.270 1.00 67.88 440 GLY A C 1
ATOM 3415 O O . GLY A 1 440 ? 37.362 -5.084 -22.441 1.00 67.88 440 GLY A O 1
ATOM 3416 N N . VAL A 1 441 ? 36.091 -4.148 -24.042 1.00 67.44 441 VAL A N 1
ATOM 3417 C CA . VAL A 1 441 ? 36.556 -2.776 -23.809 1.00 67.44 441 VAL A CA 1
ATOM 3418 C C . VAL A 1 441 ? 35.656 -2.137 -22.760 1.00 67.44 441 VAL A C 1
ATOM 3420 O O . VAL A 1 441 ? 34.434 -2.103 -22.913 1.00 67.44 441 VAL A O 1
ATOM 3423 N N . LEU A 1 442 ? 36.272 -1.643 -21.683 1.00 57.50 442 LEU A N 1
ATOM 3424 C CA . LEU A 1 442 ? 35.582 -0.807 -20.711 1.00 57.50 442 LEU A CA 1
ATOM 3425 C C . LEU A 1 442 ? 35.114 0.454 -21.427 1.00 57.50 442 LEU A C 1
ATOM 3427 O O . LEU A 1 442 ? 35.915 1.323 -21.768 1.00 57.50 442 LEU A O 1
ATOM 3431 N N . MET A 1 443 ? 33.805 0.552 -21.612 1.00 59.66 443 MET A N 1
ATOM 3432 C CA . MET A 1 443 ? 33.142 1.819 -21.860 1.00 59.66 443 MET A CA 1
ATOM 3433 C C . MET A 1 443 ? 33.253 2.569 -20.535 1.00 59.66 443 MET A C 1
ATOM 3435 O O . MET A 1 443 ? 32.379 2.390 -19.706 1.00 59.66 443 MET A O 1
ATOM 3439 N N . GLY A 1 444 ? 34.401 3.233 -20.294 1.00 54.06 444 GLY A N 1
ATOM 3440 C CA . GLY A 1 444 ? 34.847 3.949 -19.078 1.00 54.06 444 GLY A CA 1
ATOM 3441 C C . GLY A 1 444 ? 34.122 3.652 -17.746 1.00 54.06 444 GLY A C 1
ATOM 3442 O O . GLY A 1 444 ? 33.761 2.518 -17.463 1.00 54.06 444 GLY A O 1
ATOM 3443 N N . SER A 1 445 ? 34.024 4.625 -16.831 1.00 44.53 445 SER A N 1
ATOM 3444 C CA . SER A 1 445 ? 33.641 4.346 -15.429 1.00 44.53 445 SER A CA 1
ATOM 3445 C C . SER A 1 445 ? 32.200 4.703 -15.036 1.00 44.53 445 SER A C 1
ATOM 3447 O O . SER A 1 445 ? 31.804 4.372 -13.919 1.00 44.53 445 SER A O 1
ATOM 3449 N N . ARG A 1 446 ? 31.408 5.353 -15.905 1.00 50.22 446 ARG A N 1
ATOM 3450 C CA . ARG A 1 446 ? 30.032 5.818 -15.614 1.00 50.22 446 ARG A CA 1
ATOM 3451 C C . ARG A 1 446 ? 29.159 5.896 -16.881 1.00 50.22 446 ARG A C 1
ATOM 3453 O O . ARG A 1 446 ? 28.995 6.969 -17.437 1.00 50.22 446 ARG A O 1
ATOM 3460 N N . TYR A 1 447 ? 28.670 4.764 -17.390 1.00 55.84 447 TYR A N 1
ATOM 3461 C CA . TYR A 1 447 ? 27.943 4.701 -18.669 1.00 55.84 447 TYR A CA 1
ATOM 3462 C C . TYR A 1 447 ? 26.535 4.154 -18.449 1.00 55.84 447 TYR A C 1
ATOM 3464 O O . TYR A 1 447 ? 26.373 3.173 -17.723 1.00 55.84 447 TYR A O 1
ATOM 3472 N N . ASP A 1 448 ? 25.547 4.721 -19.144 1.00 57.53 448 ASP A N 1
ATOM 3473 C CA . ASP A 1 448 ? 24.285 4.032 -19.409 1.00 57.53 448 ASP A CA 1
ATOM 3474 C C . ASP A 1 448 ? 24.566 2.920 -20.435 1.00 57.53 448 ASP A C 1
ATOM 3476 O O . ASP A 1 448 ? 24.488 3.107 -21.646 1.00 57.53 448 ASP A O 1
ATOM 3480 N N . ASP A 1 449 ? 24.933 1.729 -19.968 1.00 74.75 449 ASP A N 1
ATOM 3481 C CA . ASP A 1 449 ? 25.114 0.529 -20.797 1.00 74.75 449 ASP A CA 1
ATOM 3482 C C . ASP A 1 449 ? 23.774 -0.108 -21.223 1.00 74.75 449 ASP A C 1
ATOM 3484 O O . ASP A 1 449 ? 23.721 -1.240 -21.712 1.00 74.75 449 ASP A O 1
ATOM 3488 N N . VAL A 1 450 ? 22.680 0.648 -21.089 1.00 83.81 450 VAL A N 1
ATOM 3489 C CA . VAL A 1 450 ? 21.337 0.311 -21.550 1.00 83.81 450 VAL A CA 1
ATOM 3490 C C . VAL A 1 450 ? 20.627 1.545 -22.120 1.00 83.81 450 VAL A C 1
ATOM 3492 O O . VAL A 1 450 ? 20.679 2.629 -21.548 1.00 83.81 450 VAL A O 1
ATOM 3495 N N . GLY A 1 451 ? 19.925 1.378 -23.240 1.00 85.31 451 GLY A N 1
ATOM 3496 C CA . GLY A 1 451 ? 18.992 2.366 -23.788 1.00 85.31 451 GLY A CA 1
ATOM 3497 C C . GLY A 1 451 ? 17.583 1.798 -23.914 1.00 85.31 451 GLY A C 1
ATOM 3498 O O . GLY A 1 451 ? 17.412 0.582 -24.011 1.00 85.31 451 GLY A O 1
ATOM 3499 N N . TYR A 1 452 ? 16.575 2.668 -23.941 1.00 88.12 452 TYR A N 1
ATOM 3500 C CA . TYR A 1 452 ? 15.166 2.283 -24.054 1.00 88.12 452 TYR A CA 1
ATOM 3501 C C . TYR A 1 452 ? 14.533 2.903 -25.298 1.00 88.12 452 TYR A C 1
ATOM 3503 O O . TYR A 1 452 ? 14.790 4.049 -25.642 1.00 88.12 452 TYR A O 1
ATOM 3511 N N . TYR A 1 453 ? 13.708 2.156 -26.015 1.00 85.25 453 TYR A N 1
ATOM 3512 C CA . TYR A 1 453 ? 13.216 2.596 -27.318 1.00 85.25 453 TYR A CA 1
ATOM 3513 C C . TYR A 1 453 ? 11.787 2.141 -27.553 1.00 85.25 453 TYR A C 1
ATOM 3515 O O . TYR A 1 453 ? 11.346 1.148 -26.979 1.00 85.25 453 TYR A O 1
ATOM 3523 N N . VAL A 1 454 ? 11.072 2.848 -28.425 1.00 85.62 454 VAL A N 1
ATOM 3524 C CA . VAL A 1 454 ? 9.743 2.427 -28.872 1.00 85.62 454 VAL A CA 1
ATOM 3525 C C . VAL A 1 454 ? 9.894 1.327 -29.925 1.00 85.62 454 VAL A C 1
ATOM 3527 O O . VAL A 1 454 ? 10.595 1.485 -30.924 1.00 85.62 454 VAL A O 1
ATOM 3530 N N . LEU A 1 455 ? 9.238 0.194 -29.701 1.00 86.50 455 LEU A N 1
ATOM 3531 C CA . LEU A 1 455 ? 9.192 -0.931 -30.625 1.00 86.50 455 LEU A CA 1
ATOM 3532 C C . LEU A 1 455 ? 8.560 -0.500 -31.955 1.00 86.50 455 LEU A C 1
ATOM 3534 O O . LEU A 1 455 ? 7.449 0.023 -31.979 1.00 86.50 455 LEU A O 1
ATOM 3538 N N . GLY A 1 456 ? 9.241 -0.787 -33.064 1.00 85.44 456 GLY A N 1
ATOM 3539 C CA . GLY A 1 456 ? 8.797 -0.421 -34.410 1.00 85.44 456 GLY A CA 1
ATOM 3540 C C . GLY A 1 456 ? 9.275 0.952 -34.887 1.00 85.44 456 GLY A C 1
ATOM 3541 O O . GLY A 1 456 ? 9.184 1.217 -36.085 1.00 85.44 456 GLY A O 1
ATOM 3542 N N . GLU A 1 457 ? 9.850 1.771 -34.005 1.00 86.69 457 GLU A N 1
ATOM 3543 C CA . GLU A 1 457 ? 10.442 3.066 -34.355 1.00 86.69 457 GLU A CA 1
ATOM 3544 C C . GLU A 1 457 ? 11.938 2.945 -34.680 1.00 86.69 457 GLU A C 1
ATOM 3546 O O . GLU A 1 457 ? 12.572 1.909 -34.452 1.00 86.69 457 GLU A O 1
ATOM 3551 N N . ALA A 1 458 ? 12.512 4.003 -35.257 1.00 83.38 458 ALA A N 1
ATOM 3552 C CA . ALA A 1 458 ? 13.954 4.091 -35.465 1.00 83.38 458 ALA A CA 1
ATOM 3553 C C . ALA A 1 458 ? 14.695 4.309 -34.134 1.00 83.38 458 ALA A C 1
ATOM 3555 O O . ALA A 1 458 ? 14.184 4.975 -33.236 1.00 83.38 458 ALA A O 1
ATOM 3556 N N . TYR A 1 459 ? 15.923 3.794 -34.033 1.00 80.50 459 TYR A N 1
ATOM 3557 C CA . TYR A 1 459 ? 16.782 3.988 -32.859 1.00 80.50 459 TYR A CA 1
ATOM 3558 C C . TYR A 1 459 ? 17.040 5.463 -32.526 1.00 80.50 459 TYR A C 1
ATOM 3560 O O . TYR A 1 459 ? 17.226 5.801 -31.360 1.00 80.50 459 TYR A O 1
ATOM 3568 N N . GLY A 1 460 ? 17.067 6.342 -33.531 1.00 83.62 460 GLY A N 1
ATOM 3569 C CA . GLY A 1 460 ? 17.513 7.713 -33.328 1.00 83.62 460 GLY A CA 1
ATOM 3570 C C . GLY A 1 460 ? 18.987 7.716 -32.939 1.00 83.62 460 GLY A C 1
ATOM 3571 O O . GLY A 1 460 ? 19.780 6.957 -33.485 1.00 83.62 460 GLY A O 1
ATOM 3572 N N . THR A 1 461 ? 19.405 8.568 -32.021 1.00 76.81 461 THR A N 1
ATOM 3573 C CA . THR A 1 461 ? 20.830 8.687 -31.719 1.00 76.81 461 THR A CA 1
ATOM 3574 C C . THR A 1 461 ? 21.336 7.485 -30.896 1.00 76.81 461 THR A C 1
ATOM 3576 O O . THR A 1 461 ? 20.694 7.044 -29.945 1.00 76.81 461 THR A O 1
ATOM 3579 N N . LEU A 1 462 ? 22.495 6.931 -31.276 1.00 78.50 462 LEU A N 1
ATOM 3580 C CA . LEU A 1 462 ? 23.140 5.793 -30.605 1.00 78.50 462 LEU A CA 1
ATOM 3581 C C . LEU A 1 462 ? 24.390 6.256 -29.841 1.00 78.50 462 LEU A C 1
ATOM 3583 O O . LEU A 1 462 ? 25.061 7.182 -30.306 1.00 78.50 462 LEU A O 1
ATOM 3587 N N . PRO A 1 463 ? 24.749 5.603 -28.719 1.00 76.44 463 PRO A N 1
ATOM 3588 C CA . PRO A 1 463 ? 25.974 5.933 -28.003 1.00 76.44 463 PRO A CA 1
ATOM 3589 C C . PRO A 1 463 ? 27.201 5.663 -28.864 1.00 76.44 463 PRO A C 1
ATOM 3591 O O . PRO A 1 463 ? 27.244 4.677 -29.602 1.00 76.44 463 PRO A O 1
ATOM 3594 N N . THR A 1 464 ? 28.219 6.509 -28.732 1.00 78.25 464 THR A N 1
ATOM 3595 C CA . THR A 1 464 ? 29.525 6.288 -29.361 1.00 78.25 464 THR A CA 1
ATOM 3596 C C . THR A 1 464 ? 30.562 6.067 -28.268 1.00 78.25 464 THR A C 1
ATOM 3598 O O . THR A 1 464 ? 30.979 7.026 -27.621 1.00 78.25 464 THR A O 1
ATOM 3601 N N . PRO A 1 465 ? 30.945 4.813 -28.008 1.00 75.12 465 PRO A N 1
ATOM 3602 C CA . PRO A 1 465 ? 31.955 4.526 -27.014 1.00 75.12 465 PRO A CA 1
ATOM 3603 C C . PRO A 1 465 ? 33.348 4.945 -27.484 1.00 75.12 465 PRO A C 1
ATOM 3605 O O . PRO A 1 465 ? 33.671 4.838 -28.667 1.00 75.12 465 PRO A O 1
ATOM 3608 N N . ASN A 1 466 ? 34.194 5.334 -26.533 1.00 71.62 466 ASN A N 1
ATOM 3609 C CA . ASN A 1 466 ? 35.575 5.722 -26.794 1.00 71.62 466 ASN A CA 1
ATOM 3610 C C . ASN A 1 466 ? 36.543 4.671 -26.240 1.00 71.62 466 ASN A C 1
ATOM 3612 O O . ASN A 1 466 ? 36.335 4.132 -25.154 1.00 71.62 466 ASN A O 1
ATOM 3616 N N . SER A 1 467 ? 37.615 4.400 -26.983 1.00 71.94 467 SER A N 1
ATOM 3617 C CA . SER A 1 467 ? 38.736 3.567 -26.549 1.00 71.94 467 SER A CA 1
ATOM 3618 C C . SER A 1 467 ? 40.046 4.252 -26.916 1.00 71.94 467 SER A C 1
ATOM 3620 O O . SER A 1 467 ? 40.192 4.751 -28.028 1.00 71.94 467 SER A O 1
ATOM 3622 N N . ASP A 1 468 ? 41.022 4.224 -26.007 1.00 75.50 468 ASP A N 1
ATOM 3623 C CA . ASP A 1 468 ? 42.369 4.753 -26.269 1.00 75.50 468 ASP A CA 1
ATOM 3624 C C . ASP A 1 468 ? 43.170 3.876 -27.247 1.00 75.50 468 ASP A C 1
ATOM 3626 O O . ASP A 1 468 ? 44.234 4.273 -27.717 1.00 75.50 468 ASP A O 1
ATOM 3630 N N . SER A 1 469 ? 42.704 2.648 -27.505 1.00 81.00 469 SER A N 1
ATOM 3631 C CA . SER A 1 469 ? 43.449 1.626 -28.255 1.00 81.00 469 SER A CA 1
ATOM 3632 C C . SER A 1 469 ? 42.821 1.243 -29.592 1.00 81.00 469 SER A C 1
ATOM 3634 O O . SER A 1 469 ? 43.532 0.694 -30.429 1.00 81.00 469 SER A O 1
ATOM 3636 N N . TYR A 1 470 ? 41.528 1.514 -29.795 1.00 81.50 470 TYR A N 1
ATOM 3637 C CA . TYR A 1 470 ? 40.786 1.074 -30.977 1.00 81.50 470 TYR A CA 1
ATOM 3638 C C . TYR A 1 470 ? 39.740 2.106 -31.414 1.00 81.50 470 TYR A C 1
ATOM 3640 O O . TYR A 1 470 ? 39.139 2.795 -30.589 1.00 81.50 470 TYR A O 1
ATOM 3648 N N . SER A 1 471 ? 39.474 2.179 -32.713 1.00 87.00 471 SER A N 1
ATOM 3649 C CA . SER A 1 471 ? 38.419 2.999 -33.303 1.00 87.00 471 SER A CA 1
ATOM 3650 C C . SER A 1 471 ? 37.089 2.249 -33.302 1.00 87.00 471 SER A C 1
ATOM 3652 O O . SER A 1 471 ? 36.997 1.095 -33.724 1.00 87.00 471 SER A O 1
ATOM 3654 N N . PHE A 1 472 ? 36.023 2.915 -32.864 1.00 88.06 472 PHE A N 1
ATOM 3655 C CA . PHE A 1 472 ? 34.686 2.332 -32.860 1.00 88.06 472 PHE A CA 1
ATOM 3656 C C . PHE A 1 472 ? 34.126 2.200 -34.287 1.00 88.06 472 PHE A C 1
ATOM 3658 O O . PHE A 1 472 ? 33.896 3.194 -34.974 1.00 88.06 472 PHE A O 1
ATOM 3665 N N . LEU A 1 473 ? 33.867 0.965 -34.728 1.00 91.69 473 LEU A N 1
ATOM 3666 C CA . LEU A 1 473 ? 33.328 0.652 -36.060 1.00 91.69 473 LEU A CA 1
ATOM 3667 C C . LEU A 1 473 ? 31.793 0.599 -36.107 1.00 91.69 473 LEU A C 1
ATOM 3669 O O . LEU A 1 473 ? 31.203 0.510 -37.189 1.00 91.69 473 LEU A O 1
ATOM 3673 N N . GLY A 1 474 ? 31.131 0.603 -34.950 1.00 91.56 474 GLY A N 1
ATOM 3674 C CA . GLY A 1 474 ? 29.675 0.587 -34.839 1.00 91.56 474 GLY A CA 1
ATOM 3675 C C . GLY A 1 474 ? 29.129 -0.533 -33.958 1.00 91.56 474 GLY A C 1
ATOM 3676 O O . GLY A 1 474 ? 29.853 -1.409 -33.476 1.00 91.56 474 GLY A O 1
ATOM 3677 N N . TRP A 1 475 ? 27.811 -0.497 -33.785 1.00 93.00 475 TRP A N 1
ATOM 3678 C CA . TRP A 1 475 ? 27.041 -1.476 -33.029 1.00 93.00 475 TRP A CA 1
ATOM 3679 C C . TRP A 1 475 ? 26.539 -2.600 -33.926 1.00 93.00 475 TRP A C 1
ATOM 3681 O O . TRP A 1 475 ? 26.065 -2.349 -35.034 1.00 93.00 475 TRP A O 1
ATOM 3691 N N . TYR A 1 476 ? 26.620 -3.839 -33.445 1.00 95.31 476 TYR A N 1
ATOM 3692 C CA . TYR A 1 476 ? 26.196 -5.015 -34.197 1.00 95.31 476 TYR A CA 1
ATOM 3693 C C . TYR A 1 476 ? 25.322 -5.932 -33.343 1.00 95.31 476 TYR A C 1
ATOM 3695 O O . TYR A 1 476 ? 25.587 -6.148 -32.162 1.00 95.31 476 TYR A O 1
ATOM 3703 N N . THR A 1 477 ? 24.292 -6.502 -33.957 1.00 94.62 477 THR A N 1
ATOM 3704 C CA . THR A 1 477 ? 23.497 -7.592 -33.383 1.00 94.62 477 THR A CA 1
ATOM 3705 C C . THR A 1 477 ? 24.325 -8.875 -33.283 1.00 94.62 477 THR A C 1
ATOM 3707 O O . THR A 1 477 ? 25.367 -9.041 -33.927 1.00 94.62 477 THR A O 1
ATOM 3710 N N . ARG A 1 478 ? 23.807 -9.858 -32.537 1.00 88.25 478 ARG A N 1
ATOM 3711 C CA . ARG A 1 478 ? 24.421 -11.190 -32.406 1.00 88.25 478 ARG A CA 1
ATOM 3712 C C . ARG A 1 478 ? 24.623 -11.921 -33.741 1.00 88.25 478 ARG A C 1
ATOM 3714 O O . ARG A 1 478 ? 25.558 -12.707 -33.858 1.00 88.25 478 ARG A O 1
ATOM 3721 N N . ASP A 1 479 ? 23.760 -11.691 -34.729 1.00 91.94 479 ASP A N 1
ATOM 3722 C CA . ASP A 1 479 ? 23.885 -12.283 -36.071 1.00 91.94 479 ASP A CA 1
ATOM 3723 C C . ASP A 1 479 ? 24.861 -11.521 -36.988 1.00 91.94 479 ASP A C 1
ATOM 3725 O O . ASP A 1 479 ? 25.126 -11.949 -38.110 1.00 91.94 479 ASP A O 1
ATOM 3729 N N . GLY A 1 480 ? 25.450 -10.429 -36.493 1.00 92.44 480 GLY A N 1
ATOM 3730 C CA . GLY A 1 480 ? 26.448 -9.640 -37.201 1.00 92.44 480 GLY A CA 1
ATOM 3731 C C . GLY A 1 480 ? 25.878 -8.543 -38.096 1.00 92.44 480 GLY A C 1
ATOM 3732 O O . GLY A 1 480 ? 26.644 -7.968 -38.871 1.00 92.44 480 GLY A O 1
ATOM 3733 N N . THR A 1 481 ? 24.587 -8.234 -37.983 1.00 95.62 481 THR A N 1
ATOM 3734 C CA . THR A 1 481 ? 23.952 -7.096 -38.659 1.00 95.62 481 THR A CA 1
ATOM 3735 C C . THR A 1 481 ? 24.337 -5.788 -37.969 1.00 95.62 481 THR A C 1
ATOM 3737 O O . THR A 1 481 ? 24.241 -5.671 -36.749 1.00 95.62 481 THR A O 1
ATOM 3740 N N . GLN A 1 482 ? 24.778 -4.789 -38.737 1.00 96.38 482 GLN A N 1
ATOM 3741 C CA . GLN A 1 482 ? 25.089 -3.467 -38.189 1.00 96.38 482 GLN A CA 1
ATOM 3742 C C . GLN A 1 482 ? 23.802 -2.718 -37.833 1.00 96.38 482 GLN A C 1
ATOM 3744 O O . GLN A 1 482 ? 22.864 -2.679 -38.630 1.00 96.38 482 GLN A O 1
ATOM 3749 N N . VAL A 1 483 ? 23.785 -2.087 -36.662 1.00 94.94 483 VAL A N 1
ATOM 3750 C CA . VAL A 1 483 ? 22.700 -1.226 -36.190 1.00 94.94 483 VAL A CA 1
ATOM 3751 C C . VAL A 1 483 ? 23.160 0.225 -36.228 1.00 94.94 483 VAL A C 1
ATOM 3753 O O . VAL A 1 483 ? 24.234 0.580 -35.746 1.00 94.94 483 VAL A O 1
ATOM 3756 N N . THR A 1 484 ? 22.330 1.063 -36.836 1.00 92.75 484 THR A N 1
ATOM 3757 C CA . THR A 1 484 ? 22.543 2.504 -37.009 1.00 92.75 484 THR A CA 1
ATOM 3758 C C . THR A 1 484 ? 21.353 3.281 -36.460 1.00 92.75 484 THR A C 1
ATOM 3760 O O . THR A 1 484 ? 20.309 2.701 -36.162 1.00 92.75 484 THR A O 1
ATOM 3763 N N . SER A 1 485 ? 21.470 4.605 -36.398 1.00 85.69 485 SER A N 1
ATOM 3764 C CA . SER A 1 485 ? 20.388 5.486 -35.950 1.00 85.69 485 SER A CA 1
ATOM 3765 C C . SER A 1 485 ? 19.076 5.340 -36.729 1.00 85.69 485 SER A C 1
ATOM 3767 O O . SER A 1 485 ? 17.992 5.532 -36.183 1.00 85.69 485 SER A O 1
ATOM 3769 N N . ALA A 1 486 ? 19.160 4.955 -38.005 1.00 89.25 486 ALA A N 1
ATOM 3770 C CA . ALA A 1 486 ? 18.010 4.725 -38.877 1.00 89.25 486 ALA A CA 1
ATOM 3771 C C . ALA A 1 486 ? 17.437 3.297 -38.784 1.00 89.25 486 ALA A C 1
ATOM 3773 O O . ALA A 1 486 ? 16.431 2.992 -39.424 1.00 89.25 486 ALA A O 1
ATOM 3774 N N . SER A 1 487 ? 18.084 2.396 -38.040 1.00 93.38 487 SER A N 1
ATOM 3775 C CA . SER A 1 487 ? 17.620 1.015 -37.896 1.00 93.38 487 SER A CA 1
ATOM 3776 C C . SER A 1 487 ? 16.348 0.955 -37.051 1.00 93.38 487 SER A C 1
ATOM 3778 O O . SER A 1 487 ? 16.211 1.689 -36.077 1.00 93.38 487 SER A O 1
ATOM 3780 N N . THR A 1 488 ? 15.422 0.064 -37.409 1.00 93.75 488 THR A N 1
ATOM 3781 C CA . THR A 1 488 ? 14.176 -0.147 -36.656 1.00 93.75 488 THR A CA 1
ATOM 3782 C C . THR A 1 488 ? 14.415 -1.013 -35.422 1.00 93.75 488 THR A C 1
ATOM 3784 O O . THR A 1 488 ? 15.019 -2.084 -35.519 1.00 93.75 488 THR A O 1
ATOM 3787 N N . VAL A 1 489 ? 13.866 -0.599 -34.285 1.00 90.12 489 VAL A N 1
ATOM 3788 C CA . VAL A 1 489 ? 13.844 -1.354 -33.029 1.00 90.12 489 VAL A CA 1
ATOM 3789 C C . VAL A 1 489 ? 12.847 -2.506 -33.162 1.00 90.12 489 VAL A C 1
ATOM 3791 O O . VAL A 1 489 ? 11.672 -2.286 -33.457 1.00 90.12 489 VAL A O 1
ATOM 3794 N N . ARG A 1 490 ? 13.301 -3.751 -32.974 1.00 91.12 490 ARG A N 1
ATOM 3795 C CA . ARG A 1 490 ? 12.480 -4.958 -33.225 1.00 91.12 490 ARG A CA 1
ATOM 3796 C C . ARG A 1 490 ? 12.201 -5.818 -32.000 1.00 91.12 490 ARG A C 1
ATOM 3798 O O . ARG A 1 490 ? 11.253 -6.597 -32.035 1.00 91.12 490 ARG A O 1
ATOM 3805 N N . ALA A 1 491 ? 13.041 -5.731 -30.979 1.00 93.25 491 ALA A N 1
ATOM 3806 C CA . ALA A 1 491 ? 12.930 -6.503 -29.752 1.00 93.25 491 ALA A CA 1
ATOM 3807 C C . ALA A 1 491 ? 13.915 -5.965 -28.710 1.00 93.25 491 ALA A C 1
ATOM 3809 O O . ALA A 1 491 ? 14.842 -5.223 -29.047 1.00 93.25 491 ALA A O 1
ATOM 3810 N N . ASP A 1 492 ? 13.749 -6.432 -27.475 1.00 94.69 492 ASP A N 1
ATOM 3811 C CA . ASP A 1 492 ? 14.810 -6.422 -26.473 1.00 94.69 492 ASP A CA 1
ATOM 3812 C C . ASP A 1 492 ? 16.072 -7.090 -27.033 1.00 94.69 492 ASP A C 1
ATOM 3814 O O . ASP A 1 492 ? 16.006 -8.213 -27.550 1.00 94.69 492 ASP A O 1
ATOM 3818 N N . GLN A 1 493 ? 17.226 -6.429 -26.932 1.00 94.50 493 GLN A N 1
ATOM 3819 C CA . GLN A 1 493 ? 18.463 -6.976 -27.491 1.00 94.50 493 GLN A CA 1
ATOM 3820 C C . GLN A 1 493 ? 19.737 -6.498 -26.798 1.00 94.50 493 GLN A C 1
ATOM 3822 O O . GLN A 1 493 ? 19.732 -5.590 -25.971 1.00 94.50 493 GLN A O 1
ATOM 3827 N N . THR A 1 494 ? 20.847 -7.127 -27.172 1.00 92.69 494 THR A N 1
ATOM 3828 C CA . THR A 1 494 ? 22.201 -6.678 -26.852 1.00 92.69 494 THR A CA 1
ATOM 3829 C C . THR A 1 494 ? 22.908 -6.345 -28.156 1.00 92.69 494 THR A C 1
ATOM 3831 O O . THR A 1 494 ? 22.901 -7.158 -29.085 1.00 92.69 494 THR A O 1
ATOM 3834 N N . LEU A 1 495 ? 23.507 -5.160 -28.213 1.00 92.06 495 LEU A N 1
ATOM 3835 C CA . LEU A 1 495 ? 24.378 -4.737 -29.296 1.00 92.06 495 LEU A CA 1
ATOM 3836 C C . LEU A 1 495 ? 25.821 -4.791 -28.822 1.00 92.06 495 LEU A C 1
ATOM 3838 O O . LEU A 1 495 ? 26.154 -4.256 -27.770 1.00 92.06 495 LEU A O 1
ATOM 3842 N N . THR A 1 496 ? 26.672 -5.423 -29.619 1.00 92.69 496 THR A N 1
ATOM 3843 C CA . THR A 1 496 ? 28.093 -5.575 -29.325 1.00 92.69 496 THR A CA 1
ATOM 3844 C C . THR A 1 496 ? 28.894 -4.596 -30.174 1.00 92.69 496 THR A C 1
ATOM 3846 O O . THR A 1 496 ? 28.686 -4.497 -31.389 1.00 92.69 496 THR A O 1
ATOM 3849 N N . ALA A 1 497 ? 29.805 -3.864 -29.537 1.00 90.56 497 ALA A N 1
ATOM 3850 C CA . ALA A 1 497 ? 30.717 -2.960 -30.216 1.00 90.56 497 ALA A CA 1
ATOM 3851 C C . ALA A 1 497 ? 31.692 -3.752 -31.096 1.00 90.56 497 ALA A C 1
ATOM 3853 O O . ALA A 1 497 ? 32.263 -4.762 -30.668 1.00 90.56 497 ALA A O 1
ATOM 3854 N N . ARG A 1 498 ? 31.911 -3.281 -32.326 1.00 91.88 498 ARG A N 1
ATOM 3855 C CA . ARG A 1 498 ? 33.061 -3.700 -33.133 1.00 91.88 498 ARG A CA 1
ATOM 3856 C C . ARG A 1 498 ? 34.121 -2.611 -33.137 1.00 91.88 498 ARG A C 1
ATOM 3858 O O . ARG A 1 498 ? 33.808 -1.425 -33.195 1.00 91.88 498 ARG A O 1
ATOM 3865 N N . TRP A 1 499 ? 35.358 -3.073 -33.114 1.00 89.88 499 TRP A N 1
ATOM 3866 C CA . TRP A 1 499 ? 36.582 -2.291 -33.037 1.00 89.88 499 TRP A CA 1
ATOM 3867 C C . TRP A 1 499 ? 37.497 -2.713 -34.197 1.00 89.88 499 TRP A C 1
ATOM 3869 O O . TRP A 1 499 ? 37.310 -3.815 -34.730 1.00 89.88 499 TRP A O 1
ATOM 3879 N N . ASP A 1 500 ? 38.391 -1.827 -34.632 1.00 87.94 500 ASP A N 1
ATOM 3880 C CA . ASP A 1 500 ? 39.307 -2.026 -35.768 1.00 87.94 500 ASP A CA 1
ATOM 3881 C C . ASP A 1 500 ? 40.525 -2.920 -35.487 1.00 87.94 500 ASP A C 1
ATOM 3883 O O . ASP A 1 500 ? 40.875 -3.149 -34.305 1.00 87.94 500 ASP A O 1
#

Secondary structure (DSSP, 8-state):
------------------PPPP---SS-----TT---S--TTTT-------------------------------PPPS-TT--TTSTTHHHHHHHHHTTS---SSSS---TTSBPBHHHHHHHHHHHTT-----S--S-TTS-TTSTTHHHHHHHHHTTS----BTTB--TTSBPBHHHHHHHHHIIIIIIS--------GGGSTTGGGS-GGGHHHHHHHHHTTS---B--TTSS-B--TTSBPBHHHHHHHHHHHHHHHS-SS-----HHHHHHHHHHH--EEEEEEETTEEEEETTEEEESSTTTS-GGGGG---HHHHHHHHHHHIIIIIIHHHHHHHHHHTSPPPHHHHHHHHHHHHHH-SGGGTS--HHHHHHHS---HHHHHHHHHT--EESEE-HHHHHHHHHHHHHHHH--SSS-SSSPPEEEEEEE-TTS---SS---EEEEETTSB--S------SS--EEEEE-TTS-EE-TTSBP-SSEEEEEEE-

Foldseek 3Di:
DDDDDDDDDDDDDDDDDDDDDDPDDDPFLDAPPDDALFPAVVVPDDDPDDDDDDDDDPDDDDDDDDDDPDPDDDDDPQLAPPQDPPDPLNVLVSVCVVLVLADAPDSHHNQQFAFAFPLSLLSSVCVLVVVDDADDWQQAPPQDPPPSSGSSNRVCVVQVLDDDPDPSHNRRGDFDFLLRSLSSLCCVACRRVVDDQDFADPVQAPCLVVRDPSSNSSLRSCCVLVLQVADDDPPDRGHRRRGDGHGNSNSSSSSVSSSVCVVPPQSEDQDPLLLVLLCVVQDAAFAWDDDPQATAHGSGAGQGRDPVSHPPVSRVGDDNVVSSVRVRVCLVVFQLVLLVVLCVVLVHYADNLQSSLSSSLCVVRPSVVSVDPFLCVVCSNPPDDLQSNLFRQQLSQDDPHGDVVSNVSSQQSSCSRPPVDSPQPDPDFDKAKEAEAAQPDPLDDNYSRMHMDTAFAFQATGRAGDDPPWHWPAWAFPVGHGHDRRDGHHHHGYTYTDTD